Protein AF-A0A0V0QKU7-F1 (afdb_monomer)

Foldseek 3Di:
DAPLLVDVLSVQLLVCVLQQFALVSNCVLVVDDLVVDDDLLVSLSSLLSVLVSCVVVVHPCSVVSLVVSVVSCVPDPCPDVLSVLSNQLCCCVPPVVPLVSNLVSLLVSCLPPLDVSSLVSSLVSCLLQLNLQSLQVSLVSHDQCPDPLNNASSLLSNLLSCLLVVNLVSSVVSLVVNCVSPVLRLSSLLSVLSSCQQPPLPLVVSLVSLVVNLVSLPRRYLQSQLSSLLSNLVSCVLVVVVVSNLVCLCVRLCPDPPNPPLNSLLSNLLSLLVLVLLCLLPPDVVNVVSSLVSLVVSVVPDDPVQLPCLSQQSSLLSVLVSCLSVVHPCNVVSLVSNQVSCVVPVLNLLNQLSCCLRVVDHDDPVSNVSNLVCLSVNRDGPVSSCSSLSSNLSSCVVVVVLVSNLVSLVVVVVRHNGSSSVVSNVSSVVSD

Radius of gyration: 22.63 Å; Cα contacts (8 Å, |Δi|>4): 537; chains: 1; bounding box: 59×36×62 Å

Organism: Pseudocohnilembus persalinus (NCBI:txid266149)

Structure (mmCIF, N/CA/C/O backbone):
data_AF-A0A0V0QKU7-F1
#
_entry.id   AF-A0A0V0QKU7-F1
#
loop_
_atom_site.group_PDB
_atom_site.id
_atom_site.type_symbol
_atom_site.label_atom_id
_atom_site.label_alt_id
_atom_site.label_comp_id
_atom_site.label_asym_id
_atom_site.label_entity_id
_atom_site.label_seq_id
_atom_site.pdbx_PDB_ins_code
_atom_site.Cartn_x
_atom_site.Cartn_y
_atom_site.Cartn_z
_atom_site.occupancy
_atom_site.B_iso_or_equiv
_atom_site.auth_seq_id
_atom_site.auth_comp_id
_atom_site.auth_asym_id
_atom_site.auth_atom_id
_atom_site.pdbx_PDB_model_num
ATOM 1 N N . MET A 1 1 ? 11.902 9.676 -27.393 1.00 63.44 1 MET A N 1
ATOM 2 C CA . MET A 1 1 ? 11.116 8.441 -27.172 1.00 63.44 1 MET A CA 1
ATOM 3 C C . MET A 1 1 ? 12.009 7.444 -26.457 1.00 63.44 1 MET A C 1
ATOM 5 O O . MET A 1 1 ? 13.150 7.289 -26.884 1.00 63.44 1 MET A O 1
ATOM 9 N N . ALA A 1 2 ? 11.540 6.853 -25.357 1.00 82.56 2 ALA A N 1
ATOM 10 C CA . ALA A 1 2 ? 12.371 6.028 -24.482 1.00 82.56 2 ALA A CA 1
ATOM 11 C C . ALA A 1 2 ? 12.940 4.797 -25.203 1.00 82.56 2 ALA A C 1
ATOM 13 O O . ALA A 1 2 ? 12.268 4.206 -26.048 1.00 82.56 2 ALA A O 1
ATOM 14 N N . ILE A 1 3 ? 14.170 4.391 -24.889 1.00 85.06 3 ILE A N 1
ATOM 15 C CA . ILE A 1 3 ? 14.872 3.364 -25.680 1.00 85.06 3 ILE A CA 1
ATOM 16 C C . ILE A 1 3 ? 14.226 1.985 -25.541 1.00 85.06 3 ILE A C 1
ATOM 18 O O . ILE A 1 3 ? 14.156 1.251 -26.527 1.00 85.06 3 ILE A O 1
ATOM 22 N N . TRP A 1 4 ? 13.674 1.660 -24.367 1.00 90.94 4 TRP A N 1
ATOM 23 C CA . TRP A 1 4 ? 12.999 0.378 -24.141 1.00 90.94 4 TRP A CA 1
ATOM 24 C C . TRP A 1 4 ? 11.793 0.163 -25.066 1.00 90.94 4 TRP A C 1
ATOM 26 O O . TRP A 1 4 ? 11.473 -0.976 -25.386 1.00 90.94 4 TRP A O 1
ATOM 36 N N . THR A 1 5 ? 11.184 1.232 -25.592 1.00 91.81 5 THR A N 1
ATOM 37 C CA . THR A 1 5 ? 10.045 1.146 -26.529 1.00 91.81 5 THR A CA 1
ATOM 38 C C . THR A 1 5 ? 10.399 0.544 -27.892 1.00 91.81 5 THR A C 1
ATOM 40 O O . THR A 1 5 ? 9.515 0.283 -28.702 1.00 91.81 5 THR A O 1
ATOM 43 N N . LYS A 1 6 ? 11.689 0.321 -28.172 1.00 92.75 6 LYS A N 1
ATOM 44 C CA . LYS A 1 6 ? 12.164 -0.289 -29.422 1.00 92.75 6 LYS A CA 1
ATOM 45 C C . LYS A 1 6 ? 12.226 -1.817 -29.365 1.00 92.75 6 LYS A C 1
ATOM 47 O O . LYS A 1 6 ? 12.502 -2.434 -30.390 1.00 92.75 6 LYS A O 1
ATOM 52 N N . ASN A 1 7 ? 12.006 -2.424 -28.198 1.00 94.94 7 ASN A N 1
ATOM 53 C CA . ASN A 1 7 ? 12.129 -3.865 -28.010 1.00 94.94 7 ASN A CA 1
ATOM 54 C C . ASN A 1 7 ? 10.913 -4.417 -27.254 1.00 94.94 7 ASN A C 1
ATOM 56 O O . ASN A 1 7 ? 10.662 -4.045 -26.106 1.00 94.94 7 ASN A O 1
ATOM 60 N N . GLN A 1 8 ? 10.180 -5.337 -27.889 1.00 96.06 8 GLN A N 1
ATOM 61 C CA . GLN A 1 8 ? 8.935 -5.882 -27.341 1.00 96.06 8 GLN A CA 1
ATOM 62 C C . GLN A 1 8 ? 9.133 -6.545 -25.973 1.00 96.06 8 GLN A C 1
ATOM 64 O O . GLN A 1 8 ? 8.298 -6.383 -25.093 1.00 96.06 8 GLN A O 1
ATOM 69 N N . LYS A 1 9 ? 10.276 -7.205 -25.743 1.00 96.19 9 LYS A N 1
ATOM 70 C CA . LYS A 1 9 ? 10.573 -7.868 -24.463 1.00 96.19 9 LYS A CA 1
ATOM 71 C C . LYS A 1 9 ? 10.590 -6.876 -23.296 1.00 96.19 9 LYS A C 1
ATOM 73 O O . LYS A 1 9 ? 10.169 -7.209 -22.191 1.00 96.19 9 LYS A O 1
ATOM 78 N N . PHE A 1 10 ? 11.081 -5.661 -23.539 1.00 97.19 10 PHE A N 1
ATOM 79 C CA . PHE A 1 10 ? 11.155 -4.611 -22.526 1.00 97.19 10 PHE A CA 1
ATOM 80 C C . PHE A 1 10 ? 9.801 -3.930 -22.329 1.00 97.19 10 PHE A C 1
ATOM 82 O O . PHE A 1 10 ? 9.422 -3.670 -21.190 1.00 97.19 10 PHE A O 1
ATOM 89 N N . ILE A 1 11 ? 9.054 -3.698 -23.415 1.00 97.31 11 ILE A N 1
ATOM 90 C CA . ILE A 1 11 ? 7.672 -3.199 -23.353 1.00 97.31 11 ILE A CA 1
ATOM 91 C C . ILE A 1 11 ? 6.808 -4.134 -22.502 1.00 97.31 11 ILE A C 1
ATOM 93 O O . ILE A 1 11 ? 6.156 -3.666 -21.572 1.00 97.31 11 ILE A O 1
ATOM 97 N N . ASP A 1 12 ? 6.870 -5.442 -22.767 1.00 97.12 12 ASP A N 1
ATOM 98 C CA . ASP A 1 12 ? 6.102 -6.456 -22.043 1.00 97.12 12 ASP A CA 1
ATOM 99 C C . ASP A 1 12 ? 6.419 -6.441 -20.544 1.00 97.12 12 ASP A C 1
ATOM 101 O O . ASP A 1 12 ? 5.512 -6.514 -19.717 1.00 97.12 12 ASP A O 1
ATOM 105 N N . TYR A 1 13 ? 7.701 -6.336 -20.176 1.00 97.38 13 TYR A N 1
ATOM 106 C CA . TYR A 1 13 ? 8.099 -6.239 -18.773 1.00 97.38 13 TYR A CA 1
ATOM 107 C C . TYR A 1 13 ? 7.520 -4.981 -18.118 1.00 97.38 13 TYR A C 1
ATOM 109 O O . TYR A 1 13 ? 6.856 -5.082 -17.087 1.00 97.38 13 TYR A O 1
ATOM 117 N N . ILE A 1 14 ? 7.708 -3.807 -18.734 1.00 96.50 14 ILE A N 1
ATOM 118 C CA . ILE A 1 14 ? 7.196 -2.544 -18.191 1.00 96.50 14 ILE A CA 1
ATOM 119 C C . ILE A 1 14 ? 5.673 -2.595 -18.043 1.00 96.50 14 ILE A C 1
ATOM 121 O O . ILE A 1 14 ? 5.165 -2.254 -16.977 1.00 96.50 14 ILE A O 1
ATOM 125 N N . GLU A 1 15 ? 4.944 -3.075 -19.047 1.00 96.38 15 GLU A N 1
ATOM 126 C CA . GLU A 1 15 ? 3.487 -3.191 -18.975 1.00 96.38 15 GLU A CA 1
ATOM 127 C C . GLU A 1 15 ? 3.035 -4.141 -17.858 1.00 96.38 15 GLU A C 1
ATOM 129 O O . GLU A 1 15 ? 2.160 -3.784 -17.069 1.00 96.38 15 GLU A O 1
ATOM 134 N N . ARG A 1 16 ? 3.675 -5.309 -17.708 1.00 95.69 16 ARG A N 1
ATOM 135 C CA . ARG A 1 16 ? 3.398 -6.235 -16.594 1.00 95.69 16 ARG A CA 1
ATOM 136 C C . ARG A 1 16 ? 3.639 -5.582 -15.237 1.00 95.69 16 ARG A C 1
ATOM 138 O O . ARG A 1 16 ? 2.853 -5.824 -14.318 1.00 95.69 16 ARG A O 1
ATOM 145 N N . THR A 1 17 ? 4.674 -4.741 -15.127 1.00 94.44 17 THR A N 1
ATOM 146 C CA . THR A 1 17 ? 4.957 -4.011 -13.884 1.00 94.44 17 THR A CA 1
ATOM 147 C C . THR A 1 17 ? 3.902 -2.957 -13.564 1.00 94.44 17 THR A C 1
ATOM 149 O O . THR A 1 17 ? 3.481 -2.837 -12.415 1.00 94.44 17 THR A O 1
ATOM 152 N N . LEU A 1 18 ? 3.432 -2.224 -14.576 1.00 95.06 18 LEU A N 1
ATOM 153 C CA . LEU A 1 18 ? 2.402 -1.195 -14.429 1.00 95.06 18 LEU A CA 1
ATOM 154 C C . LEU A 1 18 ? 1.028 -1.800 -14.119 1.00 95.06 18 LEU A C 1
ATOM 156 O O . LEU A 1 18 ? 0.283 -1.237 -13.324 1.00 95.06 18 LEU A O 1
ATOM 160 N N . LEU A 1 19 ? 0.732 -2.976 -14.678 1.00 94.56 19 LEU A N 1
ATOM 161 C CA . LEU A 1 19 ? -0.489 -3.744 -14.426 1.00 94.56 19 LEU A CA 1
ATOM 162 C C . LEU A 1 19 ? -0.444 -4.595 -13.155 1.00 94.56 19 LEU A C 1
ATOM 164 O O . LEU A 1 19 ? -1.411 -5.301 -12.881 1.00 94.56 19 LEU A O 1
ATOM 168 N N . PHE A 1 20 ? 0.666 -4.596 -12.412 1.00 94.19 20 PHE A N 1
ATOM 169 C CA . PHE A 1 20 ? 0.829 -5.449 -11.234 1.00 94.19 20 PHE A CA 1
ATOM 170 C C . PHE A 1 20 ? 0.506 -6.923 -11.508 1.00 94.19 20 PHE A C 1
ATOM 172 O O . PHE A 1 20 ? -0.132 -7.592 -10.696 1.00 94.19 20 PHE A O 1
ATOM 179 N N . LYS A 1 21 ? 0.930 -7.443 -12.669 1.00 94.44 21 LYS A N 1
ATOM 180 C CA . LYS A 1 21 ? 0.770 -8.870 -12.992 1.00 94.44 21 LYS A CA 1
ATOM 181 C C . LYS A 1 21 ? 1.478 -9.747 -11.964 1.00 94.44 21 LYS A C 1
ATOM 183 O 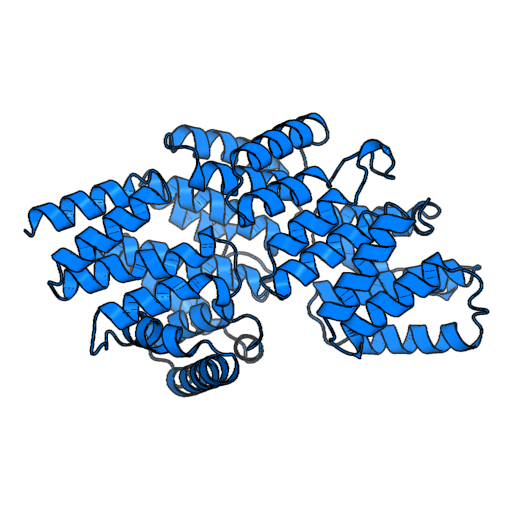O . LYS A 1 21 ? 2.360 -9.270 -11.257 1.00 94.44 21 LYS A O 1
ATOM 188 N N . ASP A 1 22 ? 1.097 -11.016 -11.907 1.00 91.06 22 ASP A N 1
ATOM 189 C CA . ASP A 1 22 ? 1.742 -12.018 -11.062 1.00 91.06 22 ASP A CA 1
ATOM 190 C C . ASP A 1 22 ? 3.280 -11.965 -11.151 1.00 91.06 22 ASP A C 1
ATOM 192 O O . ASP A 1 22 ? 3.847 -11.732 -12.223 1.00 91.06 22 ASP A O 1
ATOM 196 N N . PHE A 1 23 ? 3.976 -12.193 -10.034 1.00 88.38 23 PHE A N 1
ATOM 197 C CA . PHE A 1 23 ? 5.438 -12.105 -10.006 1.00 88.38 23 PHE A CA 1
ATOM 198 C C . PHE A 1 23 ? 6.116 -13.131 -10.926 1.00 88.38 23 PHE A C 1
ATOM 200 O O . PHE A 1 23 ? 7.223 -12.875 -11.401 1.00 88.38 23 PHE A O 1
ATOM 207 N N . GLY A 1 24 ? 5.468 -14.257 -11.240 1.00 90.75 24 GLY A N 1
ATOM 208 C CA . GLY A 1 24 ? 5.918 -15.187 -12.275 1.00 90.75 24 GLY A CA 1
ATOM 209 C C . GLY A 1 24 ? 5.992 -14.541 -13.662 1.00 90.75 24 GLY A C 1
ATOM 210 O O . GLY A 1 24 ? 6.938 -14.789 -14.405 1.00 90.75 24 GLY A O 1
ATOM 211 N N . GLU A 1 25 ? 5.066 -13.638 -13.993 1.00 93.25 25 GLU A N 1
ATOM 212 C CA . GLU A 1 25 ? 5.081 -12.890 -15.257 1.00 93.25 25 GLU A CA 1
ATOM 213 C C . GLU A 1 25 ? 6.221 -11.869 -15.323 1.00 93.25 25 GLU A C 1
ATOM 215 O O . GLU A 1 25 ? 6.773 -11.624 -16.401 1.00 93.25 25 GLU A O 1
ATOM 220 N N . TRP A 1 26 ? 6.593 -11.289 -14.180 1.00 92.19 26 TRP A N 1
ATOM 221 C CA . TRP A 1 26 ? 7.711 -10.349 -14.074 1.00 92.19 26 TRP A CA 1
ATOM 222 C C . TRP A 1 26 ? 9.043 -11.090 -14.189 1.00 92.19 26 TRP A C 1
ATOM 224 O O . TRP A 1 26 ? 9.913 -10.675 -14.955 1.00 92.19 26 TRP A O 1
ATOM 234 N N . LYS A 1 27 ? 9.165 -12.242 -13.511 1.00 93.56 27 LYS A N 1
ATOM 235 C CA . LYS A 1 27 ? 10.358 -13.105 -13.512 1.00 93.56 27 LYS A CA 1
ATOM 236 C C . 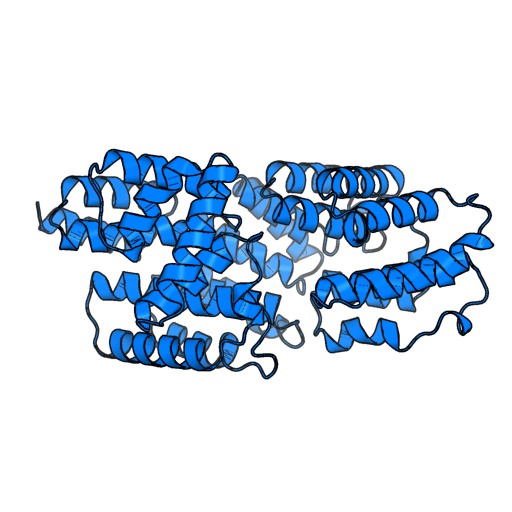LYS A 1 27 ? 10.753 -13.609 -14.903 1.00 93.56 27 LYS A C 1
ATOM 238 O O . LYS A 1 27 ? 11.920 -13.930 -15.096 1.00 93.56 27 LYS A O 1
ATOM 243 N N . LYS A 1 28 ? 9.854 -13.586 -15.894 1.00 96.00 28 LYS A N 1
ATOM 244 C CA . LYS A 1 28 ? 10.186 -13.871 -17.305 1.00 96.00 28 LYS A CA 1
ATOM 245 C C . LYS A 1 28 ? 11.282 -12.960 -17.873 1.00 96.00 28 LYS A C 1
ATOM 247 O O . LYS A 1 28 ? 11.902 -13.302 -18.872 1.00 96.00 28 LYS A O 1
ATOM 252 N N . ILE A 1 29 ? 11.569 -11.807 -17.256 1.00 96.19 29 ILE A N 1
ATOM 253 C CA . ILE A 1 29 ? 12.725 -10.984 -17.649 1.00 96.19 29 ILE A CA 1
ATOM 254 C C . ILE A 1 29 ? 14.065 -11.710 -17.435 1.00 96.19 29 ILE A C 1
ATOM 256 O O . ILE A 1 29 ? 15.051 -11.396 -18.102 1.00 96.19 29 ILE A O 1
ATOM 260 N N . PHE A 1 30 ? 14.111 -12.697 -16.537 1.00 95.62 30 PHE A N 1
ATOM 261 C CA . PHE A 1 30 ? 15.287 -13.532 -16.284 1.00 95.62 30 PHE A CA 1
ATOM 262 C C . PHE A 1 30 ? 15.466 -14.662 -17.305 1.00 95.62 30 PHE A C 1
ATOM 264 O O . PHE A 1 30 ? 16.549 -15.242 -17.357 1.00 95.62 30 PHE A O 1
ATOM 271 N N . ASP A 1 31 ? 14.467 -14.929 -18.154 1.00 96.56 31 ASP A N 1
ATOM 272 C CA . ASP A 1 31 ? 14.582 -15.904 -19.249 1.00 96.56 31 ASP A CA 1
ATOM 273 C C . ASP A 1 31 ? 15.528 -15.407 -20.355 1.00 96.56 31 ASP A C 1
ATOM 275 O O . ASP A 1 31 ? 15.974 -16.183 -21.200 1.00 96.56 31 ASP A O 1
ATOM 279 N N . TYR A 1 32 ? 15.845 -14.109 -20.349 1.00 96.25 32 TYR A N 1
ATOM 280 C CA . TYR A 1 32 ? 16.737 -13.480 -21.310 1.00 96.25 32 TYR A CA 1
ATOM 281 C C . TYR A 1 32 ? 18.135 -13.253 -20.728 1.00 96.25 32 TYR A C 1
ATOM 283 O O . TYR A 1 32 ? 18.319 -12.760 -19.610 1.00 96.25 32 TYR A O 1
ATOM 291 N N . SER A 1 33 ? 19.142 -13.540 -21.546 1.00 94.88 33 SER A N 1
ATOM 292 C CA . SER A 1 33 ? 20.552 -13.302 -21.263 1.00 94.88 33 SER A CA 1
ATOM 293 C C . SER A 1 33 ? 21.074 -12.094 -22.036 1.00 94.88 33 SER A C 1
ATOM 295 O O . SER A 1 33 ? 20.619 -11.785 -23.133 1.00 94.88 33 SER A O 1
ATOM 297 N N . VAL A 1 34 ? 22.132 -11.458 -21.528 1.00 94.19 34 VAL A N 1
ATOM 298 C CA . VAL A 1 34 ? 22.869 -10.404 -22.252 1.00 94.19 34 VAL A CA 1
ATOM 299 C C . VAL A 1 34 ? 23.419 -10.883 -23.604 1.00 94.19 34 VAL A C 1
ATOM 301 O O . VAL A 1 34 ? 23.682 -10.067 -24.483 1.00 94.19 34 VAL A O 1
ATOM 304 N N . LYS A 1 35 ? 23.583 -12.200 -23.795 1.00 94.12 35 LYS A N 1
ATOM 305 C CA . LYS A 1 35 ? 24.012 -12.805 -25.067 1.00 94.12 35 LYS A CA 1
ATOM 306 C C . LYS A 1 35 ? 22.934 -12.754 -26.154 1.00 94.12 35 LYS A C 1
ATOM 308 O O . LYS A 1 35 ? 23.277 -12.819 -27.329 1.00 94.12 35 LYS A O 1
ATOM 313 N N . ASP A 1 36 ? 21.668 -12.585 -25.775 1.00 94.88 36 ASP A N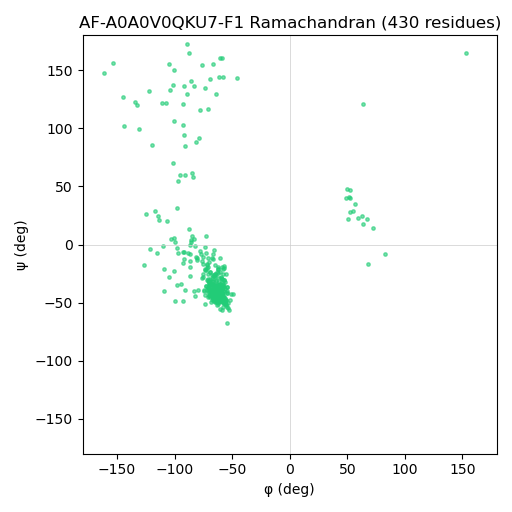 1
ATOM 314 C CA . ASP A 1 36 ? 20.537 -12.544 -26.709 1.00 94.88 36 ASP A CA 1
ATOM 315 C C . ASP A 1 36 ? 20.418 -11.197 -27.437 1.00 94.88 36 ASP A C 1
ATOM 317 O O . ASP A 1 36 ? 19.573 -11.035 -28.318 1.00 94.88 36 ASP A O 1
ATOM 321 N N . PHE A 1 37 ? 21.244 -10.218 -27.060 1.00 94.19 37 PHE A N 1
ATOM 322 C CA . PHE A 1 37 ? 21.195 -8.853 -27.564 1.00 94.19 37 PHE A CA 1
ATOM 323 C C . PHE A 1 37 ? 22.536 -8.472 -28.188 1.00 94.19 37 PHE A C 1
ATOM 325 O O . PHE A 1 37 ? 23.600 -8.681 -27.605 1.00 94.19 37 PHE A O 1
ATOM 332 N N . GLN A 1 38 ? 22.497 -7.891 -29.387 1.00 91.56 38 GLN A N 1
ATOM 333 C CA . GLN A 1 38 ? 23.710 -7.485 -30.103 1.00 91.56 38 GLN A CA 1
ATOM 334 C C . GLN A 1 38 ? 24.217 -6.121 -29.627 1.00 91.56 38 GLN A C 1
ATOM 336 O O . GLN A 1 38 ? 25.422 -5.929 -29.467 1.00 91.56 38 GLN A O 1
ATOM 341 N N . LYS A 1 39 ? 23.302 -5.180 -29.372 1.00 92.06 39 LYS A N 1
ATOM 342 C CA . LYS A 1 39 ? 23.633 -3.801 -28.996 1.00 92.06 39 LYS A CA 1
ATOM 343 C C . LYS A 1 39 ? 23.921 -3.699 -27.504 1.00 92.06 39 LYS A C 1
ATOM 345 O O . LYS A 1 39 ? 23.167 -4.234 -26.693 1.00 92.06 39 LYS A O 1
ATOM 350 N N . ILE A 1 40 ? 24.976 -2.968 -27.145 1.00 92.44 40 ILE A N 1
ATOM 351 C CA . ILE A 1 40 ? 25.340 -2.728 -25.742 1.00 92.44 40 ILE A CA 1
ATOM 352 C C . ILE A 1 40 ? 24.200 -2.051 -24.964 1.00 92.44 40 ILE A C 1
ATOM 354 O O . ILE A 1 40 ? 23.868 -2.494 -23.870 1.00 92.44 40 ILE A O 1
ATOM 358 N N . ASP A 1 41 ? 23.507 -1.098 -25.590 1.00 93.31 41 ASP A N 1
ATOM 359 C CA . ASP A 1 41 ? 22.338 -0.408 -25.035 1.00 93.31 41 ASP A CA 1
ATOM 360 C C . ASP A 1 41 ? 21.226 -1.364 -24.579 1.00 93.31 41 ASP A C 1
ATOM 362 O O . ASP A 1 41 ? 20.637 -1.189 -23.515 1.00 93.31 41 ASP A O 1
ATOM 366 N N . GLU A 1 42 ? 20.941 -2.405 -25.363 1.00 94.44 42 GLU A N 1
ATOM 367 C CA . GLU A 1 42 ? 19.906 -3.384 -25.020 1.00 94.44 42 GLU A CA 1
ATOM 368 C C . GLU A 1 42 ? 20.347 -4.294 -23.871 1.00 94.44 42 GLU A C 1
ATOM 370 O O . GLU A 1 42 ? 19.532 -4.637 -23.016 1.00 94.44 42 GLU A O 1
ATOM 375 N N . LYS A 1 43 ? 21.640 -4.641 -23.808 1.00 95.25 43 LYS A N 1
ATOM 376 C CA . LYS A 1 43 ? 22.207 -5.401 -22.683 1.00 95.25 43 LYS A CA 1
ATOM 377 C C . LYS A 1 43 ? 22.102 -4.611 -21.380 1.00 95.25 43 LYS A C 1
ATOM 379 O O . LYS A 1 43 ? 21.725 -5.177 -20.358 1.00 95.25 43 LYS A O 1
ATOM 384 N N . ILE A 1 44 ? 22.391 -3.309 -21.431 1.00 95.62 44 ILE A N 1
ATOM 385 C CA . ILE A 1 44 ? 22.258 -2.397 -20.288 1.00 95.62 44 ILE A CA 1
ATOM 386 C C . ILE A 1 44 ? 20.800 -2.334 -19.826 1.00 95.62 44 ILE A C 1
ATOM 388 O O . ILE A 1 44 ? 20.533 -2.530 -18.642 1.00 95.62 44 ILE A O 1
ATOM 392 N N . ILE A 1 45 ? 19.849 -2.121 -20.746 1.00 95.88 45 ILE A N 1
ATOM 393 C CA . ILE A 1 45 ? 18.419 -2.077 -20.401 1.00 95.88 45 ILE A CA 1
ATOM 394 C C . ILE A 1 45 ? 17.977 -3.394 -19.769 1.00 95.88 45 ILE A C 1
ATOM 396 O O . ILE A 1 45 ? 17.352 -3.364 -18.714 1.00 95.88 45 ILE A O 1
ATOM 400 N N . LEU A 1 46 ? 18.331 -4.540 -20.359 1.00 96.94 46 LEU A N 1
ATOM 401 C CA . LEU A 1 46 ? 17.996 -5.847 -19.796 1.00 96.94 46 LEU A CA 1
ATOM 402 C C . LEU A 1 46 ? 18.461 -5.968 -18.339 1.00 96.94 46 LEU A C 1
ATOM 404 O O . LEU A 1 46 ? 17.669 -6.343 -17.476 1.00 96.94 46 LEU A O 1
ATOM 408 N N . LEU A 1 47 ? 19.726 -5.641 -18.062 1.00 95.94 47 LEU A N 1
ATOM 409 C CA . LEU A 1 47 ? 20.278 -5.740 -16.712 1.00 95.94 47 LEU A CA 1
ATOM 410 C C . LEU A 1 47 ? 19.597 -4.774 -15.741 1.00 95.94 47 LEU A C 1
ATOM 412 O O . LEU A 1 47 ? 19.311 -5.172 -14.615 1.00 95.94 47 LEU A O 1
ATOM 416 N N . LEU A 1 48 ? 19.273 -3.551 -16.169 1.00 95.81 48 LEU A N 1
ATOM 417 C CA . LEU A 1 48 ? 18.507 -2.604 -15.354 1.00 95.81 48 LEU A CA 1
ATOM 418 C C . LEU A 1 48 ? 17.101 -3.127 -15.034 1.00 95.81 48 LEU A C 1
ATOM 420 O O . LEU A 1 48 ? 16.677 -3.030 -13.888 1.00 95.81 48 LEU A O 1
ATOM 424 N N . LEU A 1 49 ? 16.394 -3.727 -15.998 1.00 96.12 49 LEU A N 1
ATOM 425 C CA . LEU A 1 49 ? 15.074 -4.330 -15.760 1.00 96.12 49 LEU A CA 1
ATOM 426 C C . LEU A 1 49 ? 15.151 -5.566 -14.848 1.00 96.12 49 LEU A C 1
ATOM 428 O O . LEU A 1 49 ? 14.233 -5.840 -14.083 1.00 96.12 49 LEU A O 1
ATOM 432 N N . GLN A 1 50 ? 16.251 -6.312 -14.892 1.00 95.81 50 GLN A N 1
ATOM 433 C CA . GLN A 1 50 ? 16.479 -7.446 -13.994 1.00 95.81 50 GLN A CA 1
ATOM 434 C C . GLN A 1 50 ? 16.831 -6.998 -12.571 1.00 95.81 50 GLN A C 1
ATOM 436 O O . GLN A 1 50 ? 16.327 -7.577 -11.612 1.00 95.81 50 GLN A O 1
ATOM 441 N N . VAL A 1 51 ? 17.651 -5.950 -12.424 1.00 94.44 51 VAL A N 1
ATOM 442 C CA . VAL A 1 51 ? 17.883 -5.272 -11.137 1.00 94.44 51 VAL A CA 1
ATOM 443 C C . VAL A 1 51 ? 16.557 -4.791 -10.565 1.00 94.44 51 VAL A C 1
ATOM 445 O O . VAL A 1 51 ? 16.241 -5.061 -9.414 1.00 94.44 51 VAL A O 1
ATOM 448 N N . ASP A 1 52 ? 15.767 -4.118 -11.388 1.00 93.25 52 ASP A N 1
ATOM 449 C CA . ASP A 1 52 ? 14.453 -3.622 -11.026 1.00 93.25 52 ASP A CA 1
ATOM 450 C C . ASP A 1 52 ? 13.499 -4.732 -10.554 1.00 93.25 52 ASP A C 1
ATOM 452 O O . ASP A 1 52 ? 12.857 -4.601 -9.512 1.00 93.25 52 ASP A O 1
ATOM 456 N N . CYS A 1 53 ? 13.456 -5.861 -11.265 1.00 92.88 53 CYS A N 1
ATOM 457 C CA . CYS A 1 53 ? 12.643 -7.004 -10.862 1.00 92.88 53 CYS A CA 1
ATOM 458 C C . CYS A 1 53 ? 13.078 -7.547 -9.494 1.00 92.88 53 CYS A C 1
ATOM 460 O O . CYS A 1 53 ? 12.225 -7.814 -8.650 1.00 92.88 53 CYS A O 1
ATOM 462 N N . HIS A 1 54 ? 14.386 -7.650 -9.243 1.00 90.06 54 HIS A N 1
ATOM 463 C CA . HIS A 1 54 ? 14.922 -8.057 -7.941 1.00 90.06 54 HIS A CA 1
ATOM 464 C C . HIS A 1 54 ? 14.537 -7.093 -6.809 1.00 90.06 54 HIS A C 1
ATOM 466 O O . HIS A 1 54 ? 14.195 -7.548 -5.718 1.00 90.06 54 HIS A O 1
ATOM 472 N N . VAL A 1 55 ? 14.516 -5.779 -7.073 1.00 86.31 55 VAL A N 1
ATOM 473 C CA . VAL A 1 55 ? 14.053 -4.783 -6.092 1.00 86.31 55 VAL A CA 1
ATOM 474 C C . VAL A 1 55 ? 12.590 -5.018 -5.710 1.00 86.31 55 VAL A C 1
ATOM 476 O O . VAL A 1 55 ? 12.262 -4.994 -4.528 1.00 86.31 55 VAL A O 1
ATOM 479 N N . TYR A 1 56 ? 11.714 -5.304 -6.676 1.00 83.19 56 TYR A N 1
ATOM 480 C CA . TYR A 1 56 ? 10.300 -5.599 -6.397 1.00 83.19 56 TYR A CA 1
ATOM 481 C C . TYR A 1 56 ? 10.067 -6.922 -5.683 1.00 83.19 56 TYR A C 1
ATOM 483 O O . TYR A 1 56 ? 9.152 -7.035 -4.875 1.00 83.19 56 TYR A O 1
ATOM 491 N N . LEU A 1 57 ? 10.888 -7.926 -5.978 1.00 80.75 57 LEU A N 1
ATOM 492 C CA . LEU A 1 57 ? 10.853 -9.200 -5.267 1.00 80.75 57 LEU A CA 1
ATOM 493 C C . LEU A 1 57 ? 11.446 -9.095 -3.856 1.00 80.75 57 LEU A C 1
ATOM 495 O O . LEU A 1 57 ? 11.456 -10.097 -3.145 1.00 80.75 57 LEU A O 1
ATOM 499 N N . ASN A 1 58 ? 11.938 -7.909 -3.472 1.00 75.38 58 ASN A N 1
ATOM 500 C CA . ASN A 1 58 ? 12.640 -7.650 -2.223 1.00 75.38 58 ASN A CA 1
ATOM 501 C C . ASN A 1 58 ? 13.753 -8.682 -1.968 1.00 75.38 58 ASN A C 1
ATOM 503 O O . ASN A 1 58 ? 13.932 -9.164 -0.851 1.00 75.38 58 ASN A O 1
ATOM 507 N N . ASP A 1 59 ? 14.481 -9.071 -3.022 1.00 75.06 59 ASP A N 1
ATOM 508 C CA . ASP A 1 59 ? 15.537 -10.070 -2.909 1.00 75.06 59 ASP A CA 1
ATOM 509 C C . ASP A 1 59 ? 16.938 -9.439 -2.858 1.00 75.06 59 ASP A C 1
ATOM 511 O O . ASP A 1 59 ? 17.227 -8.384 -3.427 1.00 75.06 59 ASP A O 1
ATOM 515 N N . MET A 1 60 ? 17.860 -10.116 -2.168 1.00 74.56 60 MET A N 1
ATOM 516 C CA . MET A 1 60 ? 19.240 -9.642 -1.997 1.00 74.56 60 MET A CA 1
ATOM 517 C C . MET A 1 60 ? 20.093 -9.758 -3.275 1.00 74.56 60 MET A C 1
ATOM 519 O O . MET A 1 60 ? 21.309 -9.557 -3.230 1.00 74.56 60 MET A O 1
ATOM 523 N N . LYS A 1 61 ? 19.505 -10.118 -4.426 1.00 84.19 61 LYS A N 1
ATOM 524 C CA . LYS A 1 61 ? 20.246 -10.330 -5.678 1.00 84.19 61 LYS A CA 1
ATOM 525 C C . LYS A 1 61 ? 20.323 -9.066 -6.528 1.00 84.19 61 LYS A C 1
ATOM 527 O O . LYS A 1 61 ? 21.167 -9.027 -7.423 1.00 84.19 61 LYS A O 1
ATOM 532 N N . ALA A 1 62 ? 19.544 -8.023 -6.227 1.00 84.06 62 ALA A N 1
ATOM 533 C CA . ALA A 1 62 ? 19.603 -6.762 -6.971 1.00 84.06 62 ALA A CA 1
ATOM 534 C C . ALA A 1 62 ? 21.027 -6.158 -7.012 1.00 84.06 62 ALA A C 1
ATOM 536 O O . ALA A 1 62 ? 21.509 -5.881 -8.116 1.00 84.06 62 ALA A O 1
ATOM 537 N N . PRO A 1 63 ? 21.776 -6.050 -5.888 1.00 85.25 63 PRO A N 1
ATOM 538 C CA . PRO A 1 63 ? 23.155 -5.552 -5.916 1.00 85.25 63 PRO A CA 1
ATOM 539 C C . PRO A 1 63 ? 24.097 -6.439 -6.738 1.00 85.25 63 PRO A C 1
ATOM 541 O O . PRO A 1 63 ? 24.942 -5.930 -7.471 1.00 85.25 63 PRO A O 1
ATOM 544 N N . LYS A 1 64 ? 23.929 -7.767 -6.676 1.00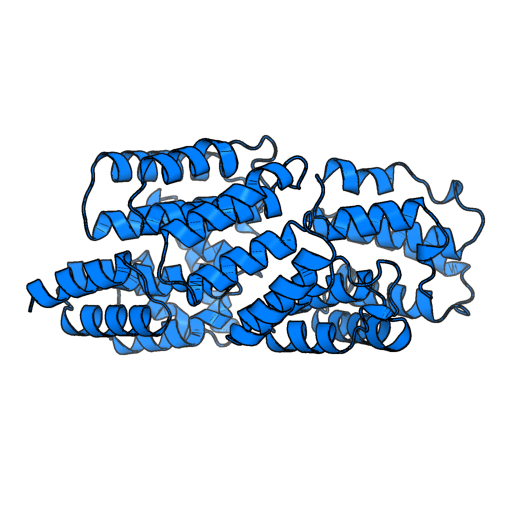 87.38 64 LYS A N 1
ATOM 545 C CA . LYS A 1 64 ? 24.723 -8.711 -7.476 1.00 87.38 64 LYS A CA 1
ATOM 546 C C . LYS A 1 64 ? 24.454 -8.535 -8.971 1.00 87.38 64 LYS A C 1
ATOM 548 O O . LYS A 1 64 ? 25.388 -8.512 -9.764 1.00 87.38 64 LYS A O 1
ATOM 553 N N . ARG A 1 65 ? 23.191 -8.364 -9.367 1.00 89.69 65 ARG A N 1
ATOM 554 C CA . ARG A 1 65 ? 22.843 -8.125 -10.772 1.00 89.69 65 ARG A CA 1
ATOM 555 C C . ARG A 1 65 ? 23.371 -6.779 -11.264 1.00 89.69 65 ARG A C 1
ATOM 557 O O . ARG A 1 65 ? 23.823 -6.675 -12.400 1.00 89.69 65 ARG A O 1
ATOM 564 N N . TYR A 1 66 ? 23.390 -5.778 -10.389 1.00 88.75 66 TYR A N 1
ATOM 565 C CA . TYR A 1 66 ? 23.998 -4.483 -10.674 1.00 88.75 66 TYR A CA 1
ATOM 566 C C . TYR A 1 66 ? 25.529 -4.576 -10.833 1.00 88.75 66 TYR A C 1
ATOM 568 O O . TYR A 1 66 ? 26.118 -3.856 -11.634 1.00 88.75 66 TYR A O 1
ATOM 576 N N . GLN A 1 67 ? 26.201 -5.500 -10.137 1.00 87.00 67 GLN A N 1
ATOM 577 C CA . GLN A 1 67 ? 27.629 -5.758 -10.370 1.00 87.00 67 GLN A CA 1
ATOM 578 C C . GLN A 1 67 ? 27.896 -6.305 -11.780 1.00 87.00 67 GLN A C 1
ATOM 580 O O . GLN A 1 67 ? 28.844 -5.861 -12.419 1.00 87.00 67 GLN A O 1
ATOM 585 N N . GLU A 1 68 ? 27.043 -7.190 -12.306 1.00 89.38 68 GLU A N 1
ATOM 586 C CA . GLU A 1 68 ? 27.157 -7.649 -13.703 1.00 89.38 68 GLU A CA 1
ATOM 587 C C . GLU A 1 68 ? 26.962 -6.499 -14.706 1.00 89.38 68 GLU A C 1
ATOM 589 O O . GLU A 1 68 ? 27.612 -6.463 -15.751 1.00 89.38 68 GLU A O 1
ATOM 594 N N . LEU A 1 69 ? 26.104 -5.523 -14.378 1.00 93.06 69 LEU A N 1
ATOM 595 C CA . LEU A 1 69 ? 25.977 -4.293 -15.162 1.00 93.06 69 LEU A CA 1
ATOM 596 C C . LEU A 1 69 ? 27.299 -3.519 -15.180 1.00 93.06 69 LEU A C 1
ATOM 598 O O . LEU A 1 69 ? 27.741 -3.129 -16.258 1.00 93.06 69 LEU A O 1
ATOM 602 N N . ASN A 1 70 ? 27.973 -3.369 -14.037 1.00 92.31 70 ASN A N 1
ATOM 603 C CA . ASN A 1 70 ? 29.266 -2.678 -13.966 1.00 92.31 70 ASN A CA 1
ATOM 604 C C . ASN A 1 70 ? 30.346 -3.308 -14.859 1.00 92.31 70 ASN A C 1
ATOM 606 O O . ASN A 1 70 ? 31.223 -2.589 -15.332 1.00 92.31 70 ASN A O 1
ATOM 610 N N . ASP A 1 71 ? 30.291 -4.617 -15.115 1.00 90.88 71 ASP A N 1
ATOM 611 C CA . ASP A 1 71 ? 31.223 -5.263 -16.041 1.00 90.88 71 ASP A CA 1
ATOM 612 C C . ASP A 1 71 ? 30.977 -4.847 -17.494 1.00 90.88 71 ASP A C 1
ATOM 614 O O . ASP A 1 71 ? 31.932 -4.523 -18.196 1.00 90.88 71 ASP A O 1
ATOM 618 N N . ILE A 1 72 ? 29.715 -4.773 -17.932 1.00 90.81 72 ILE A N 1
ATOM 619 C CA . ILE A 1 72 ? 29.369 -4.281 -19.279 1.00 90.81 72 ILE A CA 1
ATOM 620 C C . ILE A 1 72 ? 29.711 -2.795 -19.428 1.00 90.81 72 ILE A C 1
ATOM 622 O O . ILE A 1 72 ? 30.138 -2.359 -20.496 1.00 90.81 72 ILE A O 1
ATOM 626 N N . LEU A 1 73 ? 29.558 -2.015 -18.356 1.00 93.12 73 LEU A N 1
ATOM 627 C CA . LEU A 1 73 ? 29.824 -0.577 -18.366 1.00 93.12 73 LEU A CA 1
ATOM 628 C C . LEU A 1 73 ? 31.308 -0.207 -18.542 1.00 93.12 73 LEU A C 1
ATOM 630 O O . LEU A 1 73 ? 31.595 0.962 -18.797 1.00 93.12 73 LEU A O 1
ATOM 634 N N . LYS A 1 74 ? 32.245 -1.162 -18.440 1.00 90.75 74 LYS A N 1
ATOM 635 C CA . LYS A 1 74 ? 33.678 -0.933 -18.719 1.00 90.75 74 LYS A CA 1
ATOM 636 C C . LYS A 1 74 ? 33.944 -0.616 -20.192 1.00 90.75 74 LYS A C 1
ATOM 638 O O . LYS A 1 74 ? 34.816 0.196 -20.482 1.00 90.75 74 LYS A O 1
ATOM 643 N N . ASP A 1 75 ? 33.167 -1.224 -21.087 1.00 86.19 75 ASP A N 1
ATOM 644 C CA . ASP A 1 75 ? 33.299 -1.080 -22.544 1.00 86.19 75 ASP A CA 1
ATOM 645 C C . ASP A 1 75 ? 32.262 -0.105 -23.135 1.00 86.19 75 ASP A C 1
ATOM 647 O O . ASP A 1 75 ? 32.132 0.027 -24.352 1.00 86.19 75 ASP A O 1
ATOM 651 N N . TYR A 1 76 ? 31.481 0.557 -22.279 1.00 92.31 76 TYR A N 1
ATOM 652 C CA . TYR A 1 76 ? 30.417 1.472 -22.674 1.00 92.31 76 TYR A CA 1
ATOM 653 C C . TYR A 1 76 ? 30.957 2.901 -22.834 1.00 92.31 76 TYR A C 1
ATOM 655 O O . TYR A 1 76 ? 31.631 3.422 -21.950 1.00 92.31 76 TYR A O 1
ATOM 663 N N . ASP A 1 77 ? 30.661 3.549 -23.964 1.00 87.38 77 ASP A N 1
ATOM 664 C CA . ASP A 1 77 ? 31.238 4.848 -24.358 1.00 87.38 77 ASP A CA 1
ATOM 665 C C . ASP A 1 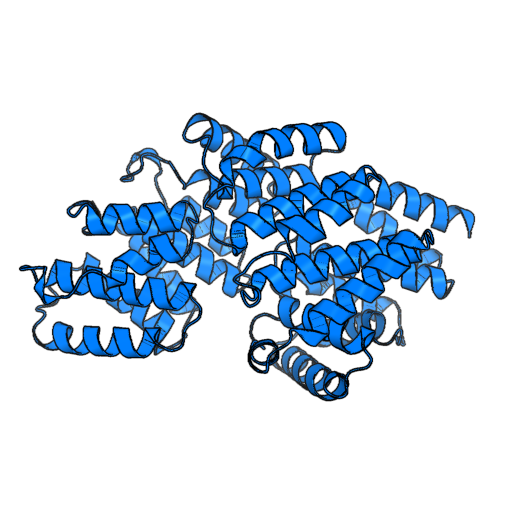77 ? 30.498 6.081 -23.795 1.00 87.38 77 ASP A C 1
ATOM 667 O O . ASP A 1 77 ? 30.864 7.224 -24.094 1.00 87.38 77 ASP A O 1
ATOM 671 N N . TYR A 1 78 ? 29.461 5.848 -22.978 1.00 90.12 78 TYR A N 1
ATOM 672 C CA . TYR A 1 78 ? 28.620 6.850 -22.314 1.00 90.12 78 TYR A CA 1
ATOM 673 C C . TYR A 1 78 ? 28.052 7.939 -23.240 1.00 90.12 78 TYR A C 1
ATOM 675 O O . TYR A 1 78 ? 27.652 9.000 -22.760 1.00 90.12 78 TYR A O 1
ATOM 683 N N . GLN A 1 79 ? 27.947 7.702 -24.551 1.00 91.31 79 GLN A N 1
ATOM 684 C CA . GLN A 1 79 ? 27.368 8.688 -25.475 1.00 91.31 79 GLN A CA 1
ATOM 685 C C . GLN A 1 79 ? 25.841 8.790 -25.350 1.00 91.31 79 GLN A C 1
ATOM 687 O O . GLN A 1 79 ? 25.238 9.796 -25.727 1.00 91.31 79 GLN A O 1
ATOM 692 N N . ASN A 1 80 ? 25.191 7.757 -24.811 1.00 92.38 80 ASN A N 1
ATOM 693 C CA . ASN A 1 80 ? 23.742 7.696 -24.699 1.00 92.38 80 ASN A CA 1
ATOM 694 C C . ASN A 1 80 ? 23.259 8.265 -23.352 1.00 92.38 80 ASN A C 1
ATOM 696 O O . ASN A 1 80 ? 23.180 7.568 -22.338 1.00 92.38 80 ASN A O 1
ATOM 700 N N . GLU A 1 81 ? 22.906 9.554 -23.365 1.00 95.19 81 GLU A N 1
ATOM 701 C CA . GLU A 1 81 ? 22.461 10.310 -22.183 1.00 95.19 81 GLU A CA 1
ATOM 702 C C . GLU A 1 81 ? 21.288 9.641 -21.449 1.00 95.19 81 GLU A C 1
ATOM 704 O O . GLU A 1 81 ? 21.296 9.556 -20.223 1.00 95.19 81 GLU A O 1
ATOM 709 N N . TYR A 1 82 ? 20.320 9.089 -22.190 1.00 95.19 82 TYR A N 1
ATOM 710 C CA . TYR A 1 82 ? 19.161 8.409 -21.608 1.00 95.19 82 TYR A CA 1
ATOM 711 C C . TYR A 1 82 ? 19.583 7.223 -20.729 1.00 95.19 82 TYR A C 1
ATOM 713 O O . TYR A 1 82 ? 19.081 7.056 -19.617 1.00 95.19 82 TYR A O 1
ATOM 721 N N . LEU A 1 83 ? 20.513 6.392 -21.211 1.00 95.50 83 LEU A N 1
ATOM 722 C CA . LEU A 1 83 ? 20.999 5.246 -20.440 1.00 95.50 83 LEU A CA 1
ATOM 723 C C . LEU A 1 83 ? 21.848 5.692 -19.257 1.00 95.50 83 LEU A C 1
ATOM 725 O O . LEU A 1 83 ? 21.708 5.124 -18.177 1.00 95.50 83 LEU A O 1
ATOM 729 N N . ASN A 1 84 ? 22.672 6.727 -19.431 1.00 96.12 84 ASN A N 1
ATOM 730 C CA . ASN A 1 84 ? 23.474 7.289 -18.347 1.00 96.12 84 ASN A CA 1
ATOM 731 C C . ASN A 1 84 ? 22.585 7.769 -17.193 1.00 96.12 84 ASN A C 1
ATOM 733 O O . ASN A 1 84 ? 22.870 7.471 -16.032 1.00 96.12 84 ASN A O 1
ATOM 737 N N . ASP A 1 85 ? 21.490 8.470 -17.501 1.00 97.31 85 ASP A N 1
ATOM 738 C CA . ASP A 1 85 ? 20.538 8.947 -16.496 1.00 97.31 85 ASP A CA 1
ATOM 739 C C . ASP A 1 85 ? 19.909 7.770 -15.725 1.00 97.31 85 ASP A C 1
ATOM 741 O O . ASP A 1 85 ? 19.847 7.801 -14.493 1.00 97.31 85 ASP A O 1
ATOM 745 N N . TYR A 1 86 ? 19.530 6.692 -16.420 1.00 96.50 86 TYR A N 1
ATOM 746 C CA . TYR A 1 86 ? 18.996 5.477 -15.796 1.00 96.50 86 TYR A CA 1
ATOM 747 C C . TYR A 1 86 ? 20.019 4.726 -14.936 1.00 96.50 86 TYR A C 1
ATOM 749 O O . TYR A 1 86 ? 19.704 4.356 -13.805 1.00 96.50 86 TYR A O 1
ATOM 757 N N . ILE A 1 87 ? 21.239 4.519 -15.438 1.00 96.31 87 ILE A N 1
ATOM 758 C CA . ILE A 1 87 ? 22.336 3.894 -14.683 1.00 96.31 87 ILE A CA 1
ATOM 759 C C . ILE A 1 87 ? 22.565 4.677 -13.388 1.00 96.31 87 ILE A C 1
ATOM 761 O O . ILE A 1 87 ? 22.590 4.104 -12.302 1.00 96.31 87 ILE A O 1
ATOM 765 N N . ASN A 1 88 ? 22.645 6.006 -13.481 1.00 96.62 88 ASN A N 1
ATOM 766 C CA . ASN A 1 88 ? 22.837 6.862 -12.319 1.00 96.62 88 ASN A CA 1
ATOM 767 C C . ASN A 1 88 ? 21.662 6.784 -11.333 1.00 96.62 88 ASN A C 1
ATOM 769 O O . ASN A 1 88 ? 21.896 6.740 -10.127 1.00 96.62 88 ASN A O 1
ATOM 773 N N . ALA A 1 89 ? 20.414 6.751 -11.812 1.00 97.19 89 ALA A N 1
ATOM 774 C CA . ALA A 1 89 ? 19.236 6.616 -10.953 1.00 97.19 89 ALA A CA 1
ATOM 775 C C . ALA A 1 89 ? 19.240 5.292 -10.169 1.00 97.19 89 ALA A C 1
ATOM 777 O O . ALA A 1 89 ? 19.064 5.297 -8.948 1.00 97.19 89 ALA A O 1
ATOM 778 N N . TYR A 1 90 ? 19.513 4.167 -10.839 1.00 95.25 90 TYR A N 1
ATOM 779 C CA . TYR A 1 90 ? 19.585 2.858 -10.182 1.00 95.25 90 TYR A CA 1
ATOM 780 C C . TYR A 1 90 ? 20.807 2.713 -9.269 1.00 95.25 90 TYR A C 1
ATOM 782 O O . TYR A 1 90 ? 20.696 2.068 -8.230 1.00 95.25 90 TYR A O 1
ATOM 790 N N . ASN A 1 91 ? 21.940 3.349 -9.579 1.00 94.88 91 ASN A N 1
ATOM 791 C CA . ASN A 1 91 ? 23.093 3.379 -8.676 1.00 94.88 91 ASN A CA 1
ATOM 792 C C . ASN A 1 91 ? 22.748 4.036 -7.329 1.00 94.88 91 ASN A C 1
ATOM 794 O O . ASN A 1 91 ? 23.070 3.507 -6.265 1.00 94.88 91 ASN A O 1
ATOM 798 N N . GLU A 1 92 ? 22.079 5.194 -7.370 1.00 96.12 92 GLU A N 1
ATOM 799 C CA . GLU A 1 92 ? 21.642 5.887 -6.154 1.00 96.12 92 GLU A CA 1
ATOM 800 C C . GLU A 1 92 ? 20.634 5.045 -5.372 1.00 96.12 92 GLU A C 1
ATOM 802 O O . GLU A 1 92 ? 20.727 4.963 -4.151 1.00 96.12 92 GLU A O 1
ATOM 807 N N . TRP A 1 93 ? 19.711 4.383 -6.072 1.00 92.06 93 TRP A N 1
ATOM 808 C CA . TRP A 1 93 ? 18.657 3.604 -5.434 1.00 92.06 93 TRP A CA 1
ATOM 809 C C . TRP A 1 93 ? 19.154 2.284 -4.827 1.00 92.06 93 TRP A C 1
ATOM 811 O O . TRP A 1 93 ? 18.879 2.016 -3.660 1.00 92.06 93 TRP A O 1
ATOM 821 N N . VAL A 1 94 ? 19.882 1.472 -5.599 1.00 89.88 94 VAL A N 1
ATOM 822 C CA . VAL A 1 94 ? 20.196 0.067 -5.273 1.00 89.88 94 VAL A CA 1
ATOM 823 C C . VAL A 1 94 ? 21.544 -0.093 -4.578 1.00 89.88 94 VAL A C 1
ATOM 825 O O . VAL A 1 94 ? 21.702 -0.980 -3.745 1.00 89.88 94 VAL A O 1
ATOM 828 N N . ILE A 1 95 ? 22.531 0.742 -4.917 1.00 90.44 95 ILE A N 1
ATOM 829 C CA . ILE A 1 95 ? 23.895 0.607 -4.385 1.00 90.44 95 ILE A CA 1
ATOM 830 C C . ILE A 1 95 ? 24.137 1.574 -3.236 1.00 90.44 95 ILE A C 1
ATOM 832 O O . ILE A 1 95 ? 24.639 1.179 -2.186 1.00 90.44 95 ILE A O 1
ATOM 836 N N . LYS A 1 96 ? 23.786 2.849 -3.423 1.00 91.50 96 LYS A N 1
ATOM 837 C CA . LYS A 1 96 ? 24.004 3.882 -2.402 1.00 91.50 96 LYS A CA 1
ATOM 838 C C . LYS A 1 96 ? 22.864 3.990 -1.396 1.00 91.50 96 LYS A C 1
ATOM 840 O O . LYS A 1 96 ? 23.034 4.665 -0.387 1.00 91.50 96 LYS A O 1
ATOM 845 N N . TYR A 1 97 ? 21.710 3.384 -1.689 1.00 89.44 97 TYR A N 1
ATOM 846 C CA . TYR A 1 97 ? 20.481 3.508 -0.900 1.00 89.44 97 TYR A CA 1
ATOM 847 C C . TYR A 1 97 ? 20.071 4.972 -0.628 1.00 89.44 97 TYR A C 1
ATOM 849 O O . TYR A 1 97 ? 19.395 5.278 0.354 1.00 89.44 97 TYR A O 1
ATOM 857 N N . ASN A 1 98 ? 20.446 5.894 -1.519 1.00 94.69 98 ASN A N 1
ATOM 858 C CA . ASN A 1 98 ? 20.134 7.315 -1.431 1.00 94.69 98 ASN A CA 1
ATOM 859 C C . ASN A 1 98 ? 18.821 7.608 -2.168 1.00 94.69 98 ASN A C 1
ATOM 861 O O . ASN A 1 98 ? 18.805 7.981 -3.344 1.00 94.69 98 ASN A O 1
ATOM 865 N N . ARG A 1 99 ? 17.704 7.419 -1.458 1.00 93.25 99 ARG A N 1
ATOM 866 C CA . ARG A 1 99 ? 16.343 7.573 -2.000 1.00 93.25 99 ARG A CA 1
ATOM 867 C C . ARG A 1 99 ? 16.065 8.983 -2.529 1.00 93.25 99 ARG A C 1
ATOM 869 O O . ARG A 1 99 ? 15.455 9.118 -3.583 1.00 93.25 99 ARG A O 1
ATOM 876 N N . GLU A 1 100 ? 16.561 10.019 -1.856 1.00 95.94 100 GLU A N 1
ATOM 877 C CA . GLU A 1 100 ? 16.359 11.412 -2.275 1.00 95.94 100 GLU A CA 1
ATOM 878 C C . GLU A 1 100 ? 17.041 11.693 -3.621 1.00 95.94 100 GLU A C 1
ATOM 880 O O . GLU A 1 100 ? 16.418 12.180 -4.565 1.00 95.94 100 GLU A O 1
ATOM 885 N N . SER A 1 101 ? 18.315 11.315 -3.738 1.00 97.88 101 SER A N 1
ATOM 886 C CA . SER A 1 101 ? 19.083 11.455 -4.979 1.00 97.88 101 SER A CA 1
ATOM 887 C C . SER A 1 101 ? 18.495 10.602 -6.108 1.00 97.88 101 SER A C 1
ATOM 889 O O . SER A 1 101 ? 18.357 11.073 -7.239 1.00 97.88 101 SER A O 1
ATOM 891 N N . ALA A 1 102 ? 18.074 9.368 -5.808 1.00 97.62 102 ALA A N 1
ATOM 892 C CA . ALA A 1 102 ? 17.400 8.501 -6.770 1.00 97.62 102 ALA A CA 1
ATOM 893 C C . ALA A 1 102 ? 16.090 9.120 -7.283 1.00 97.62 102 ALA A C 1
ATOM 895 O O . ALA A 1 102 ? 15.869 9.158 -8.495 1.00 97.62 102 ALA A O 1
ATOM 896 N N . PHE A 1 103 ? 15.251 9.661 -6.390 1.00 98.25 103 PHE A N 1
ATOM 897 C CA . PHE A 1 103 ? 14.013 10.349 -6.758 1.00 98.25 103 PHE A CA 1
ATOM 898 C C . PHE A 1 103 ? 14.279 11.502 -7.727 1.00 98.25 103 PHE A C 1
ATOM 900 O O . PHE A 1 103 ? 13.658 11.565 -8.787 1.00 98.25 103 PHE A O 1
ATOM 907 N N . GLN A 1 104 ? 15.229 12.383 -7.402 1.00 98.38 104 GLN A N 1
ATOM 908 C CA . GLN A 1 104 ? 15.569 13.535 -8.243 1.00 98.38 104 GLN A CA 1
ATOM 909 C C . GLN A 1 104 ? 16.007 13.100 -9.650 1.00 98.38 104 GLN A C 1
ATOM 911 O O . GLN A 1 104 ? 15.621 13.717 -10.644 1.00 98.38 104 GLN A O 1
ATOM 916 N N . LYS A 1 105 ? 16.761 11.998 -9.756 1.00 98.44 105 LYS A N 1
ATOM 917 C CA . LYS A 1 105 ? 17.193 11.441 -11.047 1.00 98.44 105 LYS A CA 1
ATOM 918 C C . LYS A 1 105 ? 16.040 10.827 -11.835 1.00 98.44 105 LYS A C 1
ATOM 920 O O . LYS A 1 105 ? 15.910 11.116 -13.021 1.00 98.44 105 LYS A O 1
ATOM 925 N N . PHE A 1 106 ? 15.158 10.052 -11.203 1.00 98.25 106 PHE A N 1
ATOM 926 C CA . PHE A 1 106 ? 13.958 9.551 -11.883 1.00 98.25 106 PHE A CA 1
ATOM 927 C C . PHE A 1 106 ? 13.033 10.688 -12.326 1.00 98.25 106 PHE A C 1
ATOM 929 O O . PHE A 1 106 ? 12.517 10.660 -13.441 1.00 98.25 106 PHE A O 1
ATOM 936 N N . GLN A 1 107 ? 12.880 11.728 -11.508 1.00 98.19 107 GLN A N 1
ATOM 937 C CA . GLN A 1 107 ? 12.111 12.913 -11.871 1.00 98.19 107 GLN A CA 1
ATOM 938 C C . GLN A 1 107 ? 12.715 13.637 -13.088 1.00 98.19 107 GLN A C 1
ATOM 940 O O . GLN A 1 107 ? 11.973 14.084 -13.963 1.00 98.19 107 GLN A O 1
ATOM 945 N N . LEU A 1 108 ? 14.046 13.721 -13.180 1.00 97.94 108 LEU A N 1
ATOM 946 C CA . LEU A 1 108 ? 14.736 14.273 -14.348 1.00 97.94 108 LEU A CA 1
ATOM 947 C C . LEU A 1 108 ? 14.459 13.448 -15.613 1.00 97.94 108 LEU A C 1
ATOM 949 O O . LEU A 1 108 ? 14.164 14.021 -16.660 1.00 97.94 108 LEU A O 1
ATOM 953 N N . ILE A 1 109 ? 14.492 12.116 -15.513 1.00 97.75 109 ILE A N 1
ATOM 954 C CA . ILE A 1 109 ? 14.178 11.214 -16.631 1.00 97.75 109 ILE A CA 1
ATOM 955 C C . ILE A 1 109 ? 12.734 11.428 -17.112 1.00 97.75 109 ILE A C 1
ATOM 957 O O . ILE A 1 109 ? 12.497 11.511 -18.319 1.00 97.75 109 ILE A O 1
ATOM 961 N N . VAL A 1 110 ? 11.773 11.578 -16.191 1.00 97.50 110 VAL A N 1
ATOM 962 C CA . VAL A 1 110 ? 10.377 11.911 -16.531 1.00 97.50 110 VAL A CA 1
ATOM 963 C C . VAL A 1 110 ? 10.308 13.221 -17.313 1.00 97.50 110 VAL A C 1
ATOM 965 O O . VAL A 1 110 ? 9.701 13.254 -18.379 1.00 97.50 110 VAL A O 1
ATOM 968 N N . GLN A 1 111 ? 10.967 14.278 -16.834 1.00 96.06 111 GLN A N 1
ATOM 969 C CA . GLN A 1 111 ? 10.947 15.593 -17.485 1.00 96.06 111 GLN A CA 1
ATOM 970 C C . GLN A 1 111 ? 11.592 15.577 -18.877 1.00 96.06 111 GLN A C 1
ATOM 972 O O . GLN A 1 111 ? 11.045 16.153 -19.814 1.00 96.06 111 GLN A O 1
ATOM 977 N N . LYS A 1 112 ? 12.756 14.931 -19.023 1.00 95.56 112 LYS A N 1
ATOM 978 C CA . LYS A 1 112 ? 13.512 14.912 -20.285 1.00 95.56 112 LYS A CA 1
ATOM 979 C C . LYS A 1 112 ? 12.880 14.009 -21.341 1.00 95.56 112 LYS A C 1
ATOM 981 O O . LYS A 1 112 ? 12.907 14.331 -22.528 1.00 95.56 112 LYS A O 1
ATOM 986 N N . TYR A 1 113 ? 12.366 12.851 -20.927 1.00 95.12 113 TYR A N 1
ATOM 987 C CA . TYR A 1 113 ? 12.046 11.758 -21.849 1.00 95.12 113 TYR A CA 1
ATOM 988 C C . TYR A 1 113 ? 10.580 11.324 -21.823 1.00 95.12 113 TYR A C 1
ATOM 990 O O . TYR A 1 113 ? 10.198 10.485 -22.643 1.00 95.12 113 TYR A O 1
ATOM 998 N N . ASN A 1 114 ? 9.768 11.903 -20.931 1.00 95.56 114 ASN A N 1
ATOM 999 C CA . ASN A 1 114 ? 8.369 11.545 -20.712 1.00 95.56 114 ASN A CA 1
ATOM 1000 C C . ASN A 1 114 ? 8.188 10.036 -20.457 1.00 95.56 114 ASN A C 1
ATOM 1002 O O . ASN A 1 114 ? 7.364 9.363 -21.084 1.00 95.56 114 ASN A O 1
ATOM 1006 N N . ASP A 1 115 ? 9.037 9.488 -19.581 1.00 95.81 115 ASP A N 1
ATOM 1007 C CA . ASP A 1 115 ? 9.146 8.051 -19.337 1.00 95.81 115 ASP A CA 1
ATOM 1008 C C . ASP A 1 115 ? 8.258 7.577 -18.176 1.00 95.81 115 ASP A C 1
ATOM 1010 O O . ASP A 1 115 ? 8.404 8.008 -17.031 1.00 95.81 115 ASP A O 1
ATOM 1014 N N . ILE A 1 116 ? 7.342 6.652 -18.469 1.00 96.19 116 ILE A N 1
ATOM 1015 C CA . ILE A 1 116 ? 6.375 6.142 -17.490 1.00 96.19 116 ILE A CA 1
ATOM 1016 C C . ILE A 1 116 ? 6.994 5.157 -16.489 1.00 96.19 116 ILE A C 1
ATOM 1018 O O . ILE A 1 116 ? 6.530 5.060 -15.355 1.00 96.19 116 ILE A O 1
ATOM 1022 N N . SER A 1 117 ? 8.050 4.440 -16.883 1.00 95.38 117 SER A N 1
ATOM 1023 C CA . SER A 1 117 ? 8.792 3.559 -15.981 1.00 95.38 117 SER A CA 1
ATOM 1024 C C . SER A 1 117 ? 9.507 4.401 -14.928 1.00 95.38 117 SER A C 1
ATOM 1026 O O . SER A 1 117 ? 9.369 4.144 -13.732 1.00 95.38 117 SER A O 1
ATOM 1028 N N . ALA A 1 118 ? 10.172 5.484 -15.351 1.00 96.81 118 ALA A N 1
ATOM 1029 C CA . ALA A 1 118 ? 10.776 6.434 -14.418 1.00 96.81 118 ALA A CA 1
ATOM 1030 C C . ALA A 1 118 ? 9.741 7.085 -13.494 1.00 96.81 118 ALA A C 1
ATOM 1032 O O . ALA A 1 118 ? 9.988 7.191 -12.294 1.00 96.81 118 ALA A O 1
ATOM 1033 N N . LEU A 1 119 ? 8.567 7.454 -14.024 1.00 97.50 119 LEU A N 1
ATOM 1034 C CA . LEU A 1 119 ? 7.464 7.969 -13.213 1.00 97.50 119 LEU A CA 1
ATOM 1035 C C . LEU A 1 119 ? 7.067 6.967 -12.124 1.00 97.50 119 LEU A C 1
ATOM 1037 O O . LEU A 1 119 ? 7.018 7.331 -10.949 1.00 97.50 119 LEU A O 1
ATOM 1041 N N . LYS A 1 120 ? 6.847 5.699 -12.490 1.00 95.88 120 LYS A N 1
ATOM 1042 C CA . LYS A 1 120 ? 6.461 4.659 -11.532 1.00 95.88 120 LYS A CA 1
ATOM 1043 C C . LYS A 1 120 ? 7.506 4.476 -10.430 1.00 95.88 120 LYS A C 1
ATOM 1045 O O . LYS A 1 120 ? 7.136 4.313 -9.268 1.00 95.88 120 LYS A O 1
ATOM 1050 N N . ARG A 1 121 ? 8.801 4.509 -10.770 1.00 95.06 121 ARG A N 1
ATOM 1051 C CA . ARG A 1 121 ? 9.893 4.374 -9.788 1.00 95.06 121 ARG A CA 1
ATOM 1052 C C . ARG A 1 121 ? 10.044 5.589 -8.899 1.00 95.06 121 ARG A C 1
ATOM 1054 O O . ARG A 1 121 ? 10.129 5.431 -7.686 1.00 95.06 121 ARG A O 1
ATOM 1061 N N . GLY A 1 122 ? 10.003 6.791 -9.463 1.00 96.56 122 GLY A N 1
ATOM 1062 C CA . GLY A 1 122 ? 10.031 8.003 -8.656 1.00 96.56 122 GLY A CA 1
ATOM 1063 C C . GLY A 1 122 ? 8.827 8.092 -7.713 1.00 96.56 122 GLY A C 1
ATOM 1064 O O . GLY A 1 122 ? 9.006 8.454 -6.555 1.00 96.56 122 GLY A O 1
ATOM 1065 N N . GLN A 1 123 ? 7.630 7.671 -8.142 1.00 94.81 123 GLN A N 1
ATOM 1066 C CA . GLN A 1 123 ? 6.468 7.600 -7.251 1.00 94.81 123 GLN A CA 1
ATOM 1067 C C . GLN A 1 123 ? 6.674 6.597 -6.106 1.00 94.81 123 GLN A C 1
ATOM 1069 O O . GLN A 1 123 ? 6.453 6.957 -4.952 1.00 94.81 123 GLN A O 1
ATOM 1074 N N . LEU A 1 124 ? 7.138 5.374 -6.397 1.00 91.69 124 LEU A N 1
ATOM 1075 C CA . LEU A 1 124 ? 7.444 4.378 -5.361 1.00 91.69 124 LEU A CA 1
ATOM 1076 C C . LEU A 1 124 ? 8.470 4.915 -4.355 1.00 91.69 124 LEU A C 1
ATOM 1078 O O . LEU A 1 124 ? 8.278 4.796 -3.150 1.00 91.69 124 LEU A O 1
ATOM 1082 N N . ILE A 1 125 ? 9.548 5.536 -4.834 1.00 93.31 125 ILE A N 1
ATOM 1083 C CA . ILE A 1 125 ? 10.592 6.090 -3.967 1.00 93.31 125 ILE A CA 1
ATOM 1084 C C . ILE A 1 125 ? 10.037 7.230 -3.105 1.00 93.31 125 ILE A C 1
ATOM 1086 O O . ILE A 1 125 ? 10.325 7.274 -1.913 1.00 93.31 125 ILE A O 1
ATOM 1090 N N . ALA A 1 126 ? 9.211 8.119 -3.665 1.00 93.81 126 ALA A N 1
ATOM 1091 C CA . ALA A 1 126 ? 8.546 9.172 -2.898 1.00 93.81 126 ALA A CA 1
ATOM 1092 C C . ALA A 1 126 ? 7.616 8.600 -1.814 1.00 93.81 126 ALA A C 1
ATOM 1094 O O . ALA A 1 126 ? 7.650 9.082 -0.682 1.00 93.81 126 ALA A O 1
ATOM 1095 N N . PHE A 1 127 ? 6.859 7.541 -2.123 1.00 88.12 127 PHE A N 1
ATOM 1096 C CA . PHE A 1 127 ? 6.034 6.823 -1.146 1.00 88.12 127 PHE A CA 1
ATOM 1097 C C . PHE A 1 127 ? 6.885 6.211 -0.020 1.00 88.12 127 PHE A C 1
ATOM 1099 O O . PHE A 1 127 ? 6.612 6.436 1.154 1.00 88.12 127 PHE A O 1
ATOM 1106 N N . LEU A 1 128 ? 7.991 5.535 -0.356 1.00 84.88 128 LEU A N 1
ATOM 1107 C CA . LEU A 1 128 ? 8.930 4.952 0.619 1.00 84.88 128 LEU A CA 1
ATOM 1108 C C . LEU A 1 128 ? 9.687 5.991 1.467 1.00 84.88 128 LEU A C 1
ATOM 1110 O O . LEU A 1 128 ? 10.359 5.624 2.433 1.00 84.88 128 LEU A O 1
ATOM 1114 N N . MET A 1 129 ? 9.635 7.271 1.097 1.00 87.62 129 MET A N 1
ATOM 1115 C CA . MET A 1 129 ? 10.149 8.387 1.897 1.00 87.62 129 MET A CA 1
ATOM 1116 C C . MET A 1 129 ? 9.049 9.101 2.700 1.00 87.62 129 MET A C 1
ATOM 1118 O O . MET A 1 129 ? 9.363 10.052 3.410 1.00 87.62 129 MET A O 1
ATOM 1122 N N . GLY A 1 130 ? 7.777 8.705 2.562 1.00 85.00 130 GLY A N 1
ATOM 1123 C CA . GLY A 1 130 ? 6.638 9.413 3.160 1.00 85.00 130 GLY A CA 1
ATOM 1124 C C . GLY A 1 130 ? 6.391 10.798 2.552 1.00 85.00 130 GLY A C 1
ATOM 1125 O O . GLY A 1 130 ? 5.812 11.672 3.187 1.00 85.00 130 GLY A O 1
ATOM 1126 N N . GLN A 1 131 ? 6.872 11.051 1.331 1.00 90.31 131 GLN A N 1
ATOM 1127 C CA . GLN A 1 131 ? 6.836 12.371 0.701 1.00 90.31 131 GLN A CA 1
ATOM 1128 C C . GLN A 1 131 ? 5.693 12.462 -0.317 1.00 90.31 131 GLN A C 1
ATOM 1130 O O . GLN A 1 131 ? 5.913 12.554 -1.527 1.00 90.31 131 GLN A O 1
ATOM 1135 N N . ASN A 1 132 ? 4.452 12.482 0.176 1.00 89.50 132 ASN A N 1
ATOM 1136 C CA . ASN A 1 132 ? 3.237 12.459 -0.654 1.00 89.50 132 ASN A CA 1
ATOM 1137 C C . ASN A 1 132 ? 3.172 13.603 -1.676 1.00 89.50 132 ASN A C 1
ATOM 1139 O O . ASN A 1 132 ? 2.849 13.382 -2.842 1.00 89.50 132 ASN A O 1
ATOM 1143 N N . LYS A 1 133 ? 3.621 14.809 -1.307 1.00 94.06 133 LYS A N 1
ATOM 1144 C CA . LYS A 1 133 ? 3.717 15.939 -2.250 1.00 94.06 133 LYS A CA 1
ATOM 1145 C C . LYS A 1 133 ? 4.640 15.649 -3.437 1.00 94.06 133 LYS A C 1
ATOM 1147 O O . LYS A 1 133 ? 4.334 16.056 -4.555 1.00 94.06 133 LYS A O 1
ATOM 1152 N N . LYS A 1 134 ? 5.736 14.913 -3.223 1.00 96.38 134 LYS A N 1
ATOM 1153 C CA . LYS A 1 134 ? 6.659 14.535 -4.302 1.00 96.38 134 LYS A CA 1
ATOM 1154 C C . LYS A 1 134 ? 6.056 13.506 -5.252 1.00 96.38 134 LYS A C 1
ATOM 1156 O O . LYS A 1 134 ? 6.387 13.537 -6.436 1.00 96.38 134 LYS A O 1
ATOM 1161 N N . GLN A 1 135 ? 5.146 12.650 -4.772 1.00 95.62 135 GLN A N 1
ATOM 1162 C CA . GLN A 1 135 ? 4.380 11.749 -5.641 1.00 95.62 135 GLN A CA 1
ATOM 1163 C C . GLN A 1 135 ? 3.552 12.544 -6.662 1.00 95.62 135 GLN A C 1
ATOM 1165 O O . GLN A 1 135 ? 3.563 12.219 -7.849 1.00 95.62 135 GLN A O 1
ATOM 1170 N N . LEU A 1 136 ? 2.886 13.619 -6.223 1.00 97.25 136 LEU A N 1
ATOM 1171 C CA . LEU A 1 136 ? 2.126 14.480 -7.129 1.00 97.25 136 LEU A CA 1
ATOM 1172 C C . LEU A 1 136 ? 3.049 15.277 -8.056 1.00 97.25 136 LEU A C 1
ATOM 1174 O O . LEU A 1 136 ? 2.805 15.342 -9.259 1.00 97.25 136 LEU A O 1
ATOM 1178 N N . GLU A 1 137 ? 4.134 15.838 -7.519 1.00 97.31 137 GLU A N 1
ATOM 1179 C CA . GLU A 1 137 ? 5.081 16.648 -8.289 1.00 97.31 137 GLU A CA 1
ATOM 1180 C C . GLU A 1 137 ? 5.662 15.881 -9.488 1.00 97.31 137 GLU A C 1
ATOM 1182 O O . GLU A 1 137 ? 5.718 16.410 -10.601 1.00 97.31 137 GLU A O 1
ATOM 1187 N N . ILE A 1 138 ? 6.078 14.623 -9.292 1.00 98.00 138 ILE A N 1
ATOM 1188 C CA . ILE A 1 138 ? 6.595 13.808 -10.398 1.00 98.00 138 ILE A CA 1
ATOM 1189 C C . ILE A 1 138 ? 5.494 13.433 -11.399 1.00 98.00 138 ILE A C 1
ATOM 1191 O O . ILE A 1 138 ? 5.740 13.480 -12.604 1.00 98.00 138 ILE A O 1
ATOM 1195 N N . ALA A 1 139 ? 4.277 13.132 -10.935 1.00 97.31 139 ALA A N 1
ATOM 1196 C CA . ALA A 1 139 ? 3.148 12.820 -11.812 1.00 97.31 139 ALA A CA 1
ATOM 1197 C C . ALA A 1 139 ? 2.736 14.017 -12.687 1.00 97.31 139 ALA A C 1
ATOM 1199 O O . ALA A 1 139 ? 2.400 13.839 -13.856 1.00 97.31 139 ALA A O 1
ATOM 1200 N N . GLN A 1 140 ? 2.814 15.243 -12.169 1.00 96.69 140 GLN A N 1
ATOM 1201 C CA . GLN A 1 140 ? 2.487 16.463 -12.919 1.00 96.69 140 GLN A CA 1
ATOM 1202 C C . GLN A 1 140 ? 3.517 16.818 -14.001 1.00 96.69 140 GLN A C 1
ATOM 1204 O O . GLN A 1 140 ? 3.205 17.557 -14.931 1.00 96.69 140 GLN A O 1
ATOM 1209 N N . LYS A 1 141 ? 4.740 16.286 -13.908 1.00 96.19 141 LYS A N 1
ATOM 1210 C CA . LYS A 1 141 ? 5.795 16.483 -14.917 1.00 96.19 141 LYS A CA 1
ATOM 1211 C C . LYS A 1 141 ? 5.652 15.557 -16.125 1.00 96.19 141 LYS A C 1
ATOM 1213 O O . LYS A 1 141 ? 6.355 15.744 -17.114 1.00 96.19 141 LYS A O 1
ATOM 1218 N N . PHE A 1 142 ? 4.773 14.562 -16.046 1.00 97.25 142 PHE A N 1
ATOM 1219 C CA . PHE A 1 142 ? 4.522 13.606 -17.115 1.00 97.25 142 PHE A CA 1
ATOM 1220 C C . PHE A 1 142 ? 3.376 14.074 -18.018 1.00 97.25 142 PHE A C 1
ATOM 1222 O O . PHE A 1 142 ? 2.328 14.504 -17.543 1.00 97.25 142 PHE A O 1
ATOM 1229 N N . ASN A 1 143 ? 3.558 13.945 -19.330 1.00 95.69 143 ASN A N 1
ATOM 1230 C CA . ASN A 1 143 ? 2.547 14.236 -20.337 1.00 95.69 143 ASN A CA 1
ATOM 1231 C C . ASN A 1 143 ? 1.892 12.926 -20.833 1.00 95.69 143 ASN A C 1
ATOM 1233 O O . ASN A 1 143 ? 2.513 12.192 -21.615 1.00 95.69 143 ASN A O 1
ATOM 1237 N N . PRO A 1 144 ? 0.642 12.619 -20.436 1.00 94.94 144 PRO A N 1
ATOM 1238 C CA . PRO A 1 144 ? -0.011 11.360 -20.799 1.00 94.94 144 PRO A CA 1
ATOM 1239 C C . PRO A 1 144 ? -0.271 11.191 -22.303 1.00 94.94 144 PRO A C 1
ATOM 1241 O O . PRO A 1 144 ? -0.238 10.063 -22.795 1.00 94.94 144 PRO A O 1
ATOM 1244 N N . ASP A 1 145 ? -0.443 12.275 -23.062 1.00 91.25 145 ASP A N 1
ATOM 1245 C CA . ASP A 1 145 ? -0.761 12.202 -24.497 1.00 91.25 145 ASP A CA 1
ATOM 1246 C C . ASP A 1 145 ? 0.463 11.819 -25.350 1.00 91.25 145 ASP A C 1
ATOM 1248 O O . ASP A 1 145 ? 0.359 11.238 -26.440 1.00 91.25 145 ASP A O 1
ATOM 1252 N N . GLN A 1 146 ? 1.657 12.122 -24.836 1.00 87.94 146 GLN A N 1
ATOM 1253 C CA . GLN A 1 146 ? 2.930 11.933 -25.530 1.00 87.94 146 GLN A CA 1
ATOM 1254 C C . GLN A 1 146 ? 3.682 10.666 -25.102 1.00 87.94 146 GLN A C 1
ATOM 1256 O O . GLN A 1 146 ? 4.787 10.419 -25.587 1.00 87.94 146 GLN A O 1
ATOM 1261 N N . CYS A 1 147 ? 3.120 9.849 -24.207 1.00 90.25 147 CYS A N 1
ATOM 1262 C CA . CYS A 1 147 ? 3.780 8.634 -23.738 1.00 90.25 147 CYS A CA 1
ATOM 1263 C C . CYS A 1 147 ? 3.489 7.415 -24.631 1.00 90.25 147 CYS A C 1
ATOM 1265 O O . CYS A 1 147 ? 2.571 7.425 -25.458 1.00 90.25 147 CYS A O 1
ATOM 1267 N N . TYR A 1 148 ? 4.282 6.350 -24.465 1.00 92.25 148 TYR A N 1
ATOM 1268 C CA . TYR A 1 148 ? 4.145 5.113 -25.245 1.00 92.25 148 TYR A CA 1
ATOM 1269 C C . TYR A 1 148 ? 2.753 4.484 -25.090 1.00 92.25 148 TYR A C 1
ATOM 1271 O O . TYR A 1 148 ? 2.106 4.170 -26.085 1.00 92.25 148 TYR A O 1
ATOM 1279 N N . PHE A 1 149 ? 2.258 4.387 -23.853 1.00 94.44 149 PHE A N 1
ATOM 1280 C CA . PHE A 1 149 ? 0.961 3.781 -23.546 1.00 94.44 149 PHE A CA 1
ATOM 1281 C C . PHE A 1 149 ? -0.228 4.754 -23.626 1.00 94.44 149 PHE A C 1
ATOM 1283 O O . PHE A 1 149 ? -1.309 4.412 -23.161 1.00 94.44 149 PHE A O 1
ATOM 1290 N N . LYS A 1 150 ? -0.062 5.954 -24.205 1.00 92.06 150 LYS A N 1
ATOM 1291 C CA . LYS A 1 150 ? -1.160 6.911 -24.465 1.00 92.06 150 LYS A CA 1
ATOM 1292 C C . LYS A 1 150 ? -2.062 7.172 -23.250 1.00 92.06 150 LYS A C 1
ATOM 1294 O O . LYS A 1 150 ? -3.282 7.086 -23.332 1.00 92.06 150 LYS A O 1
ATOM 1299 N N . GLY A 1 151 ? -1.443 7.441 -22.105 1.00 90.12 151 GLY A N 1
ATOM 1300 C CA . GLY A 1 151 ? -2.136 7.760 -20.858 1.00 90.12 151 GLY A CA 1
ATOM 1301 C C . GLY A 1 151 ? -2.623 6.557 -20.046 1.00 90.12 151 GLY A C 1
ATOM 1302 O O . GLY A 1 151 ? -3.013 6.754 -18.894 1.00 90.12 151 GLY A O 1
ATOM 1303 N N . LYS A 1 152 ? -2.547 5.317 -20.561 1.00 93.44 152 LYS A N 1
ATOM 1304 C CA . LYS A 1 152 ? -2.791 4.125 -19.729 1.00 93.44 152 LYS A CA 1
ATOM 1305 C C . LYS A 1 152 ? -1.818 4.099 -18.548 1.00 93.44 152 LYS A C 1
ATOM 1307 O O . LYS A 1 152 ? -0.666 4.519 -18.682 1.00 93.44 152 LYS A O 1
ATOM 1312 N N . TYR A 1 153 ? -2.290 3.626 -17.396 1.00 94.81 153 TYR A N 1
ATOM 1313 C CA . TYR A 1 153 ? -1.533 3.482 -16.141 1.00 94.81 153 TYR A CA 1
ATOM 1314 C C . TYR A 1 153 ? -1.107 4.798 -15.461 1.00 94.81 153 TYR A C 1
ATOM 1316 O O . TYR A 1 153 ? -0.796 4.815 -14.271 1.00 94.81 153 TYR A O 1
ATOM 1324 N N . TYR A 1 154 ? -1.132 5.927 -16.176 1.00 97.19 154 TYR A N 1
ATOM 1325 C CA . TYR A 1 154 ? -0.797 7.243 -15.631 1.00 97.19 154 TYR A CA 1
ATOM 1326 C C . TYR A 1 154 ? -1.826 7.733 -14.611 1.00 97.19 154 TYR A C 1
ATOM 1328 O O . TYR A 1 154 ? -1.468 8.156 -13.512 1.00 97.19 154 TYR A O 1
ATOM 1336 N N . TYR A 1 155 ? -3.110 7.670 -14.964 1.00 98.06 155 TYR A N 1
ATOM 1337 C CA . TYR A 1 155 ? -4.177 8.243 -14.143 1.00 98.06 155 TYR A CA 1
ATOM 1338 C C . TYR A 1 155 ? -4.332 7.550 -12.791 1.00 98.06 155 TYR A C 1
ATOM 1340 O O . TYR A 1 155 ? -4.754 8.188 -11.830 1.00 98.06 155 TYR A O 1
ATOM 1348 N N . ALA A 1 156 ? -3.927 6.286 -12.684 1.00 96.81 156 ALA A N 1
ATOM 1349 C CA . ALA A 1 156 ? -3.877 5.574 -11.416 1.00 96.81 156 ALA A CA 1
ATOM 1350 C C . ALA A 1 156 ? -2.787 6.142 -10.492 1.00 96.81 156 ALA A C 1
ATOM 1352 O O . ALA A 1 156 ? -3.011 6.352 -9.304 1.00 96.81 156 ALA A O 1
ATOM 1353 N N . MET A 1 157 ? -1.617 6.479 -11.046 1.00 96.94 157 MET A N 1
ATOM 1354 C CA . MET A 1 157 ? -0.549 7.147 -10.296 1.00 96.94 157 MET A CA 1
ATOM 1355 C C . MET A 1 157 ? -0.951 8.572 -9.897 1.00 96.94 157 MET A C 1
ATOM 1357 O O . MET A 1 157 ? -0.735 8.962 -8.752 1.00 96.94 157 MET A O 1
ATOM 1361 N N . LEU A 1 158 ? -1.571 9.326 -10.811 1.00 98.12 158 LEU A N 1
ATOM 1362 C CA . LEU A 1 158 ? -2.018 10.696 -10.556 1.00 98.12 158 LEU A CA 1
ATOM 1363 C C . LEU A 1 158 ? -3.129 10.763 -9.498 1.00 98.12 158 LEU A C 1
ATOM 1365 O O . LEU A 1 158 ? -3.043 11.564 -8.573 1.00 98.12 158 LEU A O 1
ATOM 1369 N N . SER A 1 159 ? -4.164 9.929 -9.626 1.00 97.88 159 SER A N 1
ATOM 1370 C CA . SER A 1 159 ? -5.289 9.914 -8.683 1.00 97.88 159 SER A CA 1
ATOM 1371 C C . SER A 1 159 ? -4.862 9.508 -7.280 1.00 97.88 159 SER A C 1
ATOM 1373 O O . SER A 1 159 ? -5.243 10.177 -6.324 1.00 97.88 159 SER A O 1
ATOM 1375 N N . PHE A 1 160 ? -4.018 8.480 -7.157 1.00 95.94 160 PHE A N 1
ATOM 1376 C CA . PHE A 1 160 ? -3.451 8.096 -5.869 1.00 95.94 160 PHE A CA 1
ATOM 1377 C C . PHE A 1 160 ? -2.641 9.243 -5.248 1.00 95.94 160 PHE A C 1
ATOM 1379 O O . PHE A 1 160 ? -2.846 9.578 -4.088 1.00 95.94 160 PHE A O 1
ATOM 1386 N N . ALA A 1 161 ? -1.795 9.923 -6.031 1.00 95.88 161 ALA A N 1
ATOM 1387 C CA . ALA A 1 161 ? -1.013 11.052 -5.531 1.00 95.88 161 ALA A CA 1
ATOM 1388 C C . ALA A 1 161 ? -1.876 12.232 -5.047 1.00 95.88 161 ALA A C 1
ATOM 1390 O O . ALA A 1 161 ? -1.496 12.892 -4.084 1.00 95.88 161 ALA A O 1
ATOM 1391 N N . TYR A 1 162 ? -3.018 12.499 -5.692 1.00 97.81 162 TYR A N 1
ATOM 1392 C CA . TYR A 1 162 ? -3.989 13.486 -5.210 1.00 97.81 162 TYR A CA 1
ATOM 1393 C C . TYR A 1 162 ? -4.679 13.042 -3.914 1.00 97.81 162 TYR A C 1
ATOM 1395 O O . TYR A 1 162 ? -4.810 13.850 -2.995 1.00 97.81 162 TYR A O 1
ATOM 1403 N N . GLY A 1 163 ? -5.094 11.773 -3.832 1.00 94.75 163 GLY A N 1
ATOM 1404 C CA . GLY A 1 163 ? -5.729 11.205 -2.638 1.00 94.75 163 GLY A CA 1
ATOM 1405 C C . GLY A 1 163 ? -4.833 11.313 -1.405 1.00 94.75 163 GLY A C 1
ATOM 1406 O O . GLY A 1 163 ? -5.257 11.839 -0.386 1.00 94.75 163 GLY A O 1
ATOM 1407 N N . GLU A 1 164 ? -3.553 10.974 -1.554 1.00 91.62 164 GLU A N 1
ATOM 1408 C CA . GLU A 1 164 ? -2.534 11.022 -0.493 1.00 91.62 164 GLU A CA 1
ATOM 1409 C C . GLU A 1 164 ? -2.192 12.439 0.020 1.00 91.62 164 GLU A C 1
ATOM 1411 O O . GLU A 1 164 ? -1.391 12.596 0.947 1.00 91.62 164 GLU A O 1
ATOM 1416 N N . ILE A 1 165 ? -2.757 13.484 -0.594 1.00 93.31 165 ILE A N 1
ATOM 1417 C CA . ILE A 1 165 ? -2.687 14.872 -0.114 1.00 93.31 165 ILE A CA 1
ATOM 1418 C C . ILE A 1 165 ? -4.079 15.500 0.056 1.00 93.31 165 ILE A C 1
ATOM 1420 O O . ILE A 1 165 ? -4.218 16.724 -0.010 1.00 93.31 165 ILE A O 1
ATOM 1424 N N . PHE A 1 166 ? -5.102 14.673 0.289 1.00 93.50 166 PHE A N 1
ATOM 1425 C CA . PHE A 1 166 ? -6.482 15.070 0.590 1.00 93.50 166 PHE A CA 1
ATOM 1426 C C . PHE A 1 166 ? -7.198 15.836 -0.544 1.00 93.50 166 PHE A C 1
ATOM 1428 O O . PHE A 1 166 ? -8.223 16.485 -0.323 1.00 93.50 166 PHE A O 1
ATOM 1435 N N . MET A 1 167 ? -6.690 15.768 -1.780 1.00 97.25 167 MET A N 1
ATOM 1436 C CA . MET A 1 167 ? -7.280 16.405 -2.969 1.00 97.25 167 MET A CA 1
ATOM 1437 C C . MET A 1 167 ? -8.250 15.447 -3.673 1.00 97.25 167 MET A C 1
ATOM 1439 O O . MET A 1 167 ? -8.076 15.058 -4.829 1.00 97.25 167 MET A O 1
ATOM 1443 N N . TYR A 1 168 ? -9.281 15.019 -2.944 1.00 96.88 168 TYR A N 1
ATOM 1444 C CA . TYR A 1 168 ? -10.180 13.944 -3.375 1.00 96.88 168 TYR A CA 1
ATOM 1445 C C . TYR A 1 168 ? -11.021 14.273 -4.615 1.00 96.88 168 TYR A C 1
ATOM 1447 O O . TYR A 1 168 ? -11.405 13.387 -5.380 1.00 96.88 168 TYR A O 1
ATOM 1455 N N . LYS A 1 169 ? -11.313 15.555 -4.853 1.00 98.00 169 LYS A N 1
ATOM 1456 C CA . LYS A 1 169 ? -12.044 15.968 -6.055 1.00 98.00 169 LYS A CA 1
ATOM 1457 C C . LYS A 1 169 ? -11.189 15.737 -7.302 1.00 98.00 169 LYS A C 1
ATOM 1459 O O . LYS A 1 169 ? -11.646 15.130 -8.266 1.00 98.00 169 LYS A O 1
ATOM 1464 N N . GLU A 1 170 ? -9.939 16.176 -7.263 1.00 98.56 170 GLU A N 1
ATOM 1465 C CA . GLU A 1 170 ? -8.962 16.000 -8.331 1.00 98.56 170 GLU A CA 1
ATOM 1466 C C . GLU A 1 170 ? -8.613 14.521 -8.527 1.00 98.56 170 GLU A C 1
ATOM 1468 O O . GLU A 1 170 ? -8.487 14.060 -9.665 1.00 98.56 170 GLU A O 1
ATOM 1473 N N . ALA A 1 171 ? -8.535 13.754 -7.435 1.00 98.44 171 ALA A N 1
ATOM 1474 C CA . ALA A 1 171 ? -8.396 12.305 -7.497 1.00 98.44 171 ALA A CA 1
ATOM 1475 C C . 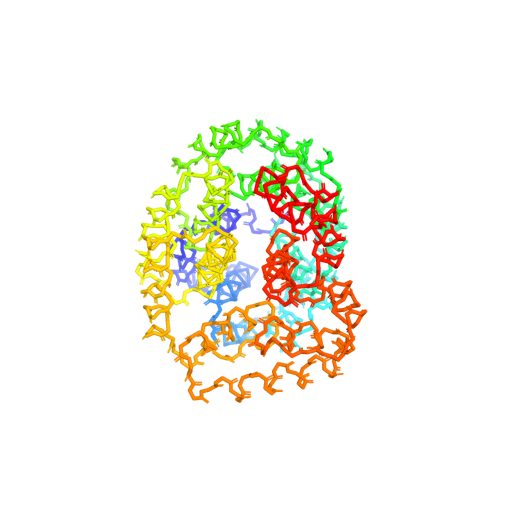ALA A 1 171 ? -9.563 11.665 -8.266 1.00 98.44 171 ALA A C 1
ATOM 1477 O O . ALA A 1 171 ? -9.321 10.902 -9.203 1.00 98.44 171 ALA A O 1
ATOM 1478 N N . ALA A 1 172 ? -10.814 12.020 -7.946 1.00 98.50 172 ALA A N 1
ATOM 1479 C CA . ALA A 1 172 ? -12.004 11.514 -8.635 1.00 98.50 172 ALA A CA 1
ATOM 1480 C C . ALA A 1 172 ? -12.029 11.874 -10.133 1.00 98.50 172 ALA A C 1
ATOM 1482 O O . ALA A 1 172 ? -12.339 11.021 -10.966 1.00 98.50 172 ALA A O 1
ATOM 1483 N N . GLU A 1 173 ? -11.647 13.102 -10.496 1.00 98.50 173 GLU A N 1
ATOM 1484 C CA . GLU A 1 173 ? -11.540 13.525 -11.900 1.00 98.50 173 GLU A CA 1
ATOM 1485 C C . GLU A 1 173 ? -10.470 12.726 -12.665 1.00 98.50 173 GLU A C 1
ATOM 1487 O O . GLU A 1 173 ? -10.669 12.350 -13.825 1.00 98.50 173 GLU A O 1
ATOM 1492 N N . ALA A 1 174 ? -9.328 12.444 -12.028 1.00 98.44 174 ALA A N 1
ATOM 1493 C CA . ALA A 1 174 ? -8.285 11.599 -12.602 1.00 98.44 174 ALA A CA 1
ATOM 1494 C C . ALA A 1 174 ? -8.748 10.138 -12.740 1.00 98.44 174 ALA A C 1
ATOM 1496 O O . ALA A 1 174 ? -8.509 9.532 -13.786 1.00 98.44 174 ALA A O 1
ATOM 1497 N N . ILE A 1 175 ? -9.462 9.599 -11.744 1.00 98.56 175 ILE A N 1
ATOM 1498 C CA . ILE A 1 175 ? -10.066 8.257 -11.785 1.00 98.56 175 ILE A CA 1
ATOM 1499 C C . ILE A 1 175 ? -11.020 8.131 -12.971 1.00 98.56 175 ILE A C 1
ATOM 1501 O O . ILE A 1 175 ? -10.894 7.205 -13.771 1.00 98.56 175 ILE A O 1
ATOM 1505 N N . GLU A 1 176 ? -11.940 9.085 -13.132 1.00 98.25 176 GLU A N 1
ATOM 1506 C CA . GLU A 1 176 ? -12.916 9.069 -14.222 1.00 98.25 176 GLU A CA 1
ATOM 1507 C C . GLU A 1 176 ? -12.231 9.075 -15.598 1.00 98.25 176 GLU A C 1
ATOM 1509 O O . GLU A 1 176 ? -12.619 8.322 -16.494 1.00 98.25 176 GLU A O 1
ATOM 1514 N N . LYS A 1 177 ? -11.190 9.899 -15.771 1.00 97.88 177 LYS A N 1
ATOM 1515 C CA . LYS A 1 177 ? -10.398 9.932 -17.011 1.00 97.88 177 LYS A CA 1
ATOM 1516 C C . LYS A 1 177 ? -9.687 8.606 -17.262 1.00 97.88 177 LYS A C 1
ATOM 1518 O O . LYS A 1 177 ? -9.748 8.095 -18.377 1.00 97.88 177 LYS A O 1
ATOM 1523 N N . GLY A 1 178 ? -9.052 8.042 -16.236 1.00 97.62 178 GLY A N 1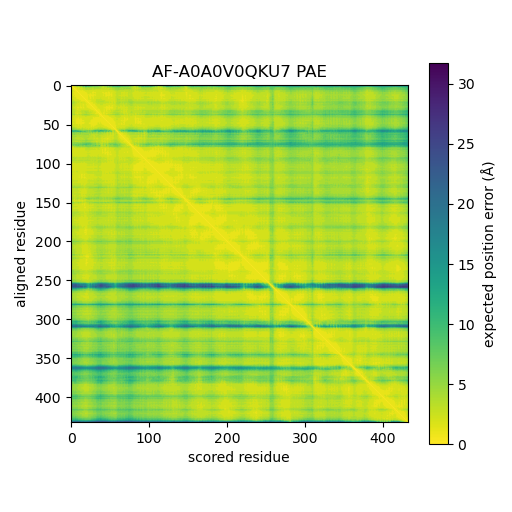
ATOM 1524 C CA . GLY A 1 178 ? -8.351 6.767 -16.341 1.00 97.62 178 GLY A CA 1
ATOM 1525 C C . GLY A 1 178 ? -9.278 5.622 -16.747 1.00 97.62 178 GLY A C 1
ATOM 1526 O O . GLY A 1 178 ? -8.959 4.898 -17.685 1.00 97.62 178 GLY A O 1
ATOM 1527 N N . LEU A 1 179 ? -10.459 5.513 -16.128 1.00 97.56 179 LEU A N 1
ATOM 1528 C CA . LEU A 1 179 ? -11.402 4.416 -16.382 1.00 97.56 179 LEU A CA 1
ATOM 1529 C C . LEU A 1 179 ? -12.002 4.479 -17.791 1.00 97.56 179 LEU A C 1
ATOM 1531 O O . LEU A 1 179 ? -12.370 3.448 -18.349 1.00 97.56 179 LEU A O 1
ATOM 1535 N N . LYS A 1 180 ? -12.082 5.676 -18.389 1.00 97.31 180 LYS A N 1
ATOM 1536 C CA . LYS A 1 180 ? -12.467 5.852 -19.801 1.00 97.31 180 LYS A CA 1
ATOM 1537 C C . LYS A 1 180 ? -11.389 5.366 -20.775 1.00 97.31 180 LYS A C 1
ATOM 1539 O O . LYS A 1 180 ? -11.721 5.047 -21.913 1.00 97.31 180 LYS A O 1
ATOM 1544 N N . ILE A 1 181 ? -10.123 5.347 -20.357 1.00 96.19 181 ILE A N 1
ATOM 1545 C CA . ILE A 1 181 ? -8.973 4.959 -21.188 1.00 96.19 181 ILE A CA 1
ATOM 1546 C C . ILE A 1 181 ? -8.660 3.470 -21.032 1.00 96.19 181 ILE A C 1
ATOM 1548 O O . ILE A 1 181 ? -8.471 2.773 -22.027 1.00 96.19 181 ILE A O 1
ATOM 1552 N N . GLU A 1 182 ? -8.577 2.993 -19.793 1.00 94.88 182 GLU A N 1
ATOM 1553 C CA . GLU A 1 182 ? -8.264 1.608 -19.461 1.00 94.88 182 GLU A CA 1
ATOM 1554 C C . GLU A 1 182 ? -9.070 1.184 -18.234 1.00 94.88 182 GLU A C 1
ATOM 1556 O O . GLU A 1 182 ? -8.748 1.527 -17.098 1.00 94.88 182 GLU A O 1
ATOM 1561 N N . VAL A 1 183 ? -10.142 0.430 -18.481 1.00 95.00 183 VAL A N 1
ATOM 1562 C CA . VAL A 1 183 ? -11.008 -0.100 -17.420 1.00 95.00 183 VAL A CA 1
ATOM 1563 C C . VAL A 1 183 ? -10.362 -1.273 -16.684 1.00 95.00 183 VAL A C 1
ATOM 1565 O O . VAL A 1 183 ? -10.814 -1.626 -15.609 1.00 95.00 183 VAL A O 1
ATOM 1568 N N . ASN A 1 184 ? -9.320 -1.901 -17.238 1.00 94.44 184 ASN A N 1
ATOM 1569 C CA . ASN A 1 184 ? -8.628 -3.031 -16.615 1.00 94.44 184 ASN A CA 1
ATOM 1570 C C . ASN A 1 184 ? -7.351 -2.596 -15.871 1.00 94.44 184 ASN A C 1
ATOM 1572 O O . ASN A 1 184 ? -6.368 -3.336 -15.824 1.00 94.44 184 ASN A O 1
ATOM 1576 N N . ASP A 1 185 ? -7.331 -1.382 -15.319 1.00 96.25 185 ASP A N 1
ATOM 1577 C CA . ASP A 1 185 ? -6.216 -0.889 -14.511 1.00 96.25 185 ASP A CA 1
ATOM 1578 C C . ASP A 1 185 ? -6.477 -1.179 -13.018 1.00 96.25 185 ASP A C 1
ATOM 1580 O O . ASP A 1 185 ? -7.258 -0.482 -12.363 1.00 96.25 185 ASP A O 1
ATOM 1584 N N . PRO A 1 186 ? -5.828 -2.202 -12.432 1.00 96.62 186 PRO A N 1
ATOM 1585 C CA . PRO A 1 186 ? -6.076 -2.589 -11.049 1.00 96.62 186 PRO A CA 1
ATOM 1586 C C . PRO A 1 186 ? -5.584 -1.555 -10.031 1.00 96.62 186 PRO A C 1
ATOM 1588 O O . PRO A 1 186 ? -6.109 -1.527 -8.917 1.00 96.62 186 PRO A O 1
ATOM 1591 N N . TRP A 1 187 ? -4.607 -0.713 -10.391 1.00 97.00 187 TRP A N 1
ATOM 1592 C CA . TRP A 1 187 ? -4.144 0.378 -9.532 1.00 97.00 187 TRP A CA 1
ATOM 1593 C C . TRP A 1 187 ? -5.143 1.538 -9.550 1.00 97.00 187 TRP A C 1
ATOM 1595 O O . TRP A 1 187 ? -5.305 2.247 -8.558 1.00 97.00 187 TRP A O 1
ATOM 1605 N N . LEU A 1 188 ? -5.872 1.703 -10.654 1.00 97.50 188 LEU A N 1
ATOM 1606 C CA . LEU A 1 188 ? -6.967 2.661 -10.736 1.00 97.50 188 LEU A CA 1
ATOM 1607 C C . LEU A 1 188 ? -8.182 2.210 -9.922 1.00 97.50 188 LEU A C 1
ATOM 1609 O O . LEU A 1 188 ? -8.794 3.033 -9.245 1.00 97.50 188 LEU A O 1
ATOM 1613 N N . HIS A 1 189 ? -8.496 0.909 -9.933 1.00 98.19 189 HIS A N 1
ATOM 1614 C CA . HIS A 1 189 ? -9.516 0.331 -9.048 1.00 98.19 189 HIS A CA 1
ATOM 1615 C C . HIS A 1 189 ? -9.185 0.604 -7.578 1.00 98.19 189 HIS A C 1
ATOM 1617 O O . HIS A 1 189 ? -10.045 1.072 -6.835 1.00 98.19 189 HIS A O 1
ATOM 1623 N N . HIS A 1 190 ? -7.928 0.369 -7.184 1.00 97.62 190 HIS A N 1
ATOM 1624 C CA . HIS A 1 190 ? -7.407 0.726 -5.865 1.00 97.62 190 HIS A CA 1
ATOM 1625 C C . HIS A 1 190 ? -7.654 2.207 -5.539 1.00 97.62 190 HIS A C 1
ATOM 1627 O O . HIS A 1 190 ? -8.314 2.516 -4.550 1.00 97.62 190 HIS A O 1
ATOM 1633 N N . ALA A 1 191 ? -7.182 3.120 -6.396 1.00 97.19 191 ALA A N 1
ATOM 1634 C CA . ALA A 1 191 ? -7.332 4.557 -6.177 1.00 97.19 191 ALA A CA 1
ATOM 1635 C C . ALA A 1 191 ? -8.807 4.981 -6.078 1.00 97.19 191 ALA A C 1
ATOM 1637 O O . ALA A 1 191 ? -9.150 5.857 -5.285 1.00 97.19 191 ALA A O 1
ATOM 1638 N N . GLN A 1 192 ? -9.699 4.338 -6.839 1.00 98.38 192 GLN A N 1
ATOM 1639 C CA . GLN A 1 192 ? -11.133 4.581 -6.747 1.00 98.38 192 GLN A CA 1
ATOM 1640 C C . GLN A 1 192 ? -11.717 4.152 -5.406 1.00 98.38 192 GLN A C 1
ATOM 1642 O O . GLN A 1 192 ? -12.476 4.920 -4.818 1.00 98.38 192 GLN A O 1
ATOM 1647 N N . MET A 1 193 ? -11.383 2.956 -4.921 1.00 98.00 193 MET A N 1
ATOM 1648 C CA . MET A 1 193 ? -11.853 2.488 -3.616 1.00 98.00 193 MET A CA 1
ATOM 1649 C C . MET A 1 193 ? -11.322 3.379 -2.494 1.00 98.00 193 MET A C 1
ATOM 1651 O O . MET A 1 193 ? -12.114 3.858 -1.686 1.00 98.00 193 MET A O 1
ATOM 1655 N N . HIS A 1 194 ? -10.035 3.722 -2.535 1.00 96.44 194 HIS A N 1
ATOM 1656 C CA . HIS A 1 194 ? -9.427 4.662 -1.600 1.00 96.44 194 HIS A CA 1
ATOM 1657 C C . HIS A 1 194 ? -10.151 6.021 -1.598 1.00 96.44 194 HIS A C 1
ATOM 1659 O O . HIS A 1 194 ? -10.549 6.530 -0.557 1.00 96.44 194 HIS A O 1
ATOM 1665 N N . ASN A 1 195 ? -10.422 6.605 -2.770 1.00 97.44 195 ASN A N 1
ATOM 1666 C CA . ASN A 1 195 ? -11.142 7.877 -2.845 1.00 97.44 195 ASN A CA 1
ATOM 1667 C C . ASN A 1 195 ? -12.589 7.769 -2.329 1.00 97.44 195 ASN A C 1
ATOM 1669 O O . ASN A 1 195 ? -13.078 8.667 -1.642 1.00 97.44 195 ASN A O 1
ATOM 1673 N N . LEU A 1 196 ? -13.291 6.679 -2.657 1.00 97.75 196 LEU A N 1
ATOM 1674 C CA . LEU A 1 196 ? -14.650 6.419 -2.169 1.00 97.75 196 LEU A CA 1
ATOM 1675 C C . LEU A 1 196 ? -14.685 6.259 -0.648 1.00 97.75 196 LEU A C 1
ATOM 1677 O O . LEU A 1 196 ? -15.634 6.730 -0.027 1.00 97.75 196 LEU A O 1
ATOM 1681 N N . PHE A 1 197 ? -13.649 5.666 -0.049 1.00 96.88 197 PHE A N 1
ATOM 1682 C CA . PHE A 1 197 ? -13.517 5.549 1.398 1.00 96.88 197 PHE A CA 1
ATOM 1683 C C . PHE A 1 197 ? -13.623 6.923 2.082 1.00 96.88 197 PHE A C 1
ATOM 1685 O O . PHE A 1 197 ? -14.320 7.069 3.081 1.00 96.88 197 PHE A O 1
ATOM 1692 N N . PHE A 1 198 ? -13.018 7.974 1.547 1.00 96.62 198 PHE A N 1
ATOM 1693 C CA . PHE A 1 198 ? -13.103 9.287 2.195 1.00 96.62 198 PHE A CA 1
ATOM 1694 C C . PHE A 1 198 ? -14.331 10.108 1.792 1.00 96.62 198 PHE A C 1
ATOM 1696 O O . PHE A 1 198 ? -14.809 10.929 2.574 1.00 96.62 198 PHE A O 1
ATOM 1703 N N . THR A 1 199 ? -14.863 9.891 0.588 1.00 96.38 199 THR A N 1
ATOM 1704 C CA . THR A 1 199 ? -15.819 10.830 -0.025 1.00 96.38 199 THR A CA 1
ATOM 1705 C C . THR A 1 199 ? -17.261 10.351 -0.111 1.00 96.38 199 THR A C 1
ATOM 1707 O O . THR A 1 199 ? -18.157 11.185 -0.243 1.00 96.38 199 THR A O 1
ATOM 1710 N N . GLU A 1 200 ? -17.520 9.045 -0.055 1.00 96.50 200 GLU A N 1
ATOM 1711 C CA . GLU A 1 200 ? -18.849 8.487 -0.307 1.00 96.50 200 GLU A CA 1
ATOM 1712 C C . GLU A 1 200 ? -19.466 7.910 0.971 1.00 96.50 200 GLU A C 1
ATOM 1714 O O . GLU A 1 200 ? -18.931 6.992 1.589 1.00 96.50 200 GLU A O 1
ATOM 1719 N N . SER A 1 201 ? -20.634 8.433 1.350 1.00 94.44 201 SER A N 1
ATOM 1720 C CA . SER A 1 201 ? -21.379 7.974 2.528 1.00 94.44 201 SER A CA 1
ATOM 1721 C C . SER A 1 201 ? -22.302 6.792 2.223 1.00 94.44 201 SER A C 1
ATOM 1723 O O . SER A 1 201 ? -22.699 6.060 3.132 1.00 94.44 201 SER A O 1
ATOM 1725 N N . ASN A 1 202 ? -22.651 6.567 0.952 1.00 97.06 202 ASN A N 1
ATOM 1726 C CA . ASN A 1 202 ? -23.443 5.415 0.542 1.00 97.06 202 ASN A CA 1
ATOM 1727 C C . ASN A 1 202 ? -22.559 4.165 0.395 1.00 97.06 202 ASN A C 1
ATOM 1729 O O . ASN A 1 202 ? -22.085 3.836 -0.693 1.00 97.06 202 ASN A O 1
ATOM 1733 N N . ILE A 1 203 ? -22.390 3.426 1.492 1.00 97.81 203 ILE A N 1
ATOM 1734 C CA . ILE A 1 203 ? -21.531 2.234 1.538 1.00 97.81 203 ILE A CA 1
ATOM 1735 C C . ILE A 1 203 ? -21.982 1.145 0.554 1.00 97.81 203 ILE A C 1
ATOM 1737 O O . ILE A 1 203 ? -21.148 0.523 -0.101 1.00 97.81 203 ILE A O 1
ATOM 1741 N N . THR A 1 204 ? -23.289 0.950 0.357 1.00 98.12 204 THR A N 1
ATOM 1742 C CA . THR A 1 204 ? -23.803 -0.015 -0.631 1.00 98.12 204 THR A CA 1
ATOM 1743 C C . THR A 1 204 ? -23.377 0.347 -2.057 1.00 98.12 204 THR A C 1
ATOM 1745 O O . THR A 1 204 ? -23.072 -0.535 -2.861 1.00 98.12 204 THR A O 1
ATOM 1748 N N . LYS A 1 205 ? -23.307 1.645 -2.385 1.00 98.19 205 LYS A N 1
ATOM 1749 C CA . LYS A 1 205 ? -22.761 2.114 -3.665 1.00 98.19 205 LYS A CA 1
ATOM 1750 C C . LYS A 1 205 ? -21.261 1.820 -3.765 1.00 98.19 205 LYS A C 1
ATOM 1752 O O . LYS A 1 205 ? -20.836 1.348 -4.819 1.00 98.19 205 LYS A O 1
ATOM 1757 N N . CYS A 1 206 ? -20.487 2.035 -2.699 1.00 98.38 206 CYS A N 1
ATOM 1758 C CA . CYS A 1 206 ? -19.060 1.689 -2.662 1.00 98.38 206 CYS A CA 1
ATOM 1759 C C . CYS A 1 206 ? -18.826 0.195 -2.917 1.00 98.38 206 CYS A C 1
ATOM 1761 O O . CYS A 1 206 ? -18.011 -0.151 -3.774 1.00 98.38 206 CYS A O 1
ATOM 1763 N N . ILE A 1 207 ? -19.590 -0.679 -2.250 1.00 98.75 207 ILE A N 1
ATOM 1764 C CA . ILE A 1 207 ? -19.542 -2.135 -2.456 1.00 98.75 207 ILE A CA 1
ATOM 1765 C C . ILE A 1 207 ? -19.846 -2.466 -3.916 1.00 98.75 207 ILE A C 1
ATOM 1767 O O . ILE A 1 207 ? -19.023 -3.085 -4.581 1.00 98.75 207 ILE A O 1
ATOM 1771 N N . LYS A 1 208 ? -20.977 -1.984 -4.450 1.00 98.62 208 LYS A N 1
ATOM 1772 C CA . LYS A 1 208 ? -21.395 -2.278 -5.828 1.00 98.62 208 LYS A CA 1
ATOM 1773 C C . LYS A 1 208 ? -20.354 -1.850 -6.864 1.00 98.62 208 LYS A C 1
ATOM 1775 O O . LYS A 1 208 ? -20.127 -2.565 -7.835 1.00 98.62 208 LYS A O 1
ATOM 1780 N N . ILE A 1 209 ? -19.753 -0.670 -6.698 1.00 98.19 209 ILE A N 1
ATOM 1781 C CA . ILE A 1 209 ? -18.689 -0.196 -7.595 1.00 98.19 209 ILE A CA 1
ATOM 1782 C C . ILE A 1 209 ? -17.479 -1.129 -7.509 1.00 98.19 209 ILE A C 1
ATOM 1784 O O . ILE A 1 209 ? -16.983 -1.573 -8.539 1.00 98.19 209 ILE A O 1
ATOM 1788 N N . SER A 1 210 ? -17.048 -1.456 -6.292 1.00 98.31 210 SER A N 1
ATOM 1789 C CA . SER A 1 210 ? -15.861 -2.274 -6.034 1.00 98.31 210 SER A CA 1
ATOM 1790 C C . SER A 1 210 ? -16.023 -3.714 -6.542 1.00 98.31 210 SER A C 1
ATOM 1792 O O . SER A 1 210 ? -15.117 -4.256 -7.171 1.00 98.31 210 SER A O 1
ATOM 1794 N N . GLU A 1 211 ? -17.199 -4.320 -6.354 1.00 98.31 211 GLU A N 1
ATOM 1795 C CA . GLU A 1 211 ? -17.527 -5.666 -6.840 1.00 98.31 211 GLU A CA 1
ATOM 1796 C C . GLU A 1 211 ? -17.440 -5.787 -8.369 1.00 98.31 211 GLU A C 1
ATOM 1798 O O . GLU A 1 211 ? -17.003 -6.822 -8.875 1.00 98.31 211 GLU A O 1
ATOM 1803 N N . ASN A 1 212 ? -17.777 -4.728 -9.117 1.00 97.62 212 ASN A N 1
ATOM 1804 C CA . ASN A 1 212 ? -17.661 -4.731 -10.581 1.00 97.62 212 ASN A CA 1
ATOM 1805 C C . ASN A 1 212 ? -16.213 -4.904 -11.061 1.00 97.62 212 ASN A C 1
ATOM 1807 O O . ASN A 1 212 ? -15.996 -5.309 -12.205 1.00 97.62 212 ASN A O 1
ATOM 1811 N N . PHE A 1 213 ? -15.225 -4.613 -10.209 1.00 97.44 213 PHE A N 1
ATOM 1812 C CA . PHE A 1 213 ? -13.816 -4.742 -10.559 1.00 97.44 213 PHE A CA 1
ATOM 1813 C C . PHE A 1 213 ? -13.199 -6.091 -10.203 1.00 97.44 213 PHE A C 1
ATOM 1815 O O . PHE A 1 213 ? -12.148 -6.434 -10.742 1.00 97.44 213 PHE A O 1
ATOM 1822 N N . VAL A 1 214 ? -13.850 -6.883 -9.345 1.00 96.88 214 VAL A N 1
ATOM 1823 C CA . VAL A 1 214 ? -13.295 -8.130 -8.792 1.00 96.88 214 VAL A CA 1
ATOM 1824 C C . VAL A 1 214 ? -12.837 -9.100 -9.887 1.00 96.88 214 VAL A C 1
ATOM 1826 O O . VAL A 1 214 ? -11.803 -9.756 -9.745 1.00 96.88 214 VAL A O 1
ATOM 1829 N N . GLY A 1 215 ? -13.558 -9.160 -11.013 1.00 96.00 215 GLY A N 1
ATOM 1830 C CA . GLY A 1 215 ? -13.198 -10.004 -12.157 1.00 96.00 215 GLY A CA 1
ATOM 1831 C C . GLY A 1 215 ? -11.843 -9.661 -12.791 1.00 96.00 215 GLY A C 1
ATOM 1832 O O . GLY A 1 215 ? -11.164 -10.555 -13.292 1.00 96.00 215 GLY A O 1
ATOM 1833 N N . TYR A 1 216 ? -11.411 -8.399 -12.715 1.00 95.50 216 TYR A N 1
ATOM 1834 C CA . TYR A 1 216 ? -10.134 -7.927 -13.264 1.00 95.50 216 TYR A CA 1
ATOM 1835 C C . TYR A 1 216 ? -8.934 -8.239 -12.366 1.00 95.50 216 TYR A C 1
ATOM 1837 O O . TYR A 1 216 ? -7.791 -8.135 -12.802 1.00 95.50 216 TYR A O 1
ATOM 1845 N N . TRP A 1 217 ? -9.160 -8.635 -11.112 1.00 95.19 217 TRP A N 1
ATOM 1846 C CA . TRP A 1 217 ? -8.076 -8.873 -10.153 1.00 95.19 217 TRP A CA 1
ATOM 1847 C C . TRP A 1 217 ? -7.476 -10.286 -10.247 1.00 95.19 217 TRP A C 1
ATOM 1849 O O . TRP A 1 217 ? -6.644 -10.683 -9.427 1.00 95.19 217 TRP A O 1
ATOM 1859 N N . GLN A 1 218 ? -7.881 -11.067 -11.252 1.00 89.69 218 GLN A N 1
ATOM 1860 C CA . GLN A 1 218 ? -7.271 -12.357 -11.564 1.00 89.69 218 GLN A CA 1
ATOM 1861 C C . GLN A 1 218 ? -5.893 -12.172 -12.219 1.00 89.69 218 GLN A C 1
ATOM 1863 O O . GLN A 1 218 ? -5.720 -11.366 -13.131 1.00 89.69 218 GLN A O 1
ATOM 1868 N N . GLY A 1 219 ? -4.902 -12.947 -11.767 1.00 88.94 219 GLY A N 1
ATOM 1869 C CA . GLY A 1 219 ? -3.535 -12.896 -12.304 1.00 88.94 219 GLY A CA 1
ATOM 1870 C C . GLY A 1 219 ? -2.737 -11.646 -11.912 1.00 88.94 219 GLY A C 1
ATOM 1871 O O . GLY A 1 219 ? -1.704 -11.372 -12.527 1.00 88.94 219 GLY A O 1
ATOM 1872 N N . LEU A 1 220 ? -3.212 -10.882 -10.924 1.00 92.81 220 LEU A N 1
ATOM 1873 C CA . LEU A 1 220 ? -2.413 -9.863 -10.249 1.00 92.81 220 LEU A CA 1
ATOM 1874 C C . LEU A 1 220 ? -1.431 -10.515 -9.276 1.00 92.81 220 LEU A C 1
ATOM 1876 O O . LEU A 1 220 ? -1.706 -11.594 -8.747 1.00 92.81 220 LEU A O 1
ATOM 1880 N N . ASN A 1 221 ? -0.327 -9.827 -8.995 1.00 89.69 221 ASN A N 1
ATOM 1881 C CA . ASN A 1 221 ? 0.544 -10.201 -7.892 1.00 89.69 221 ASN A CA 1
ATOM 1882 C C . ASN A 1 221 ? -0.200 -10.147 -6.553 1.00 89.69 221 ASN A C 1
ATOM 1884 O O . ASN A 1 221 ? -1.248 -9.509 -6.402 1.00 89.69 221 ASN A O 1
ATOM 1888 N N . ALA A 1 222 ? 0.367 -10.850 -5.574 1.00 85.50 222 ALA A N 1
ATOM 1889 C CA . ALA A 1 222 ? -0.279 -11.049 -4.289 1.00 85.50 222 ALA A CA 1
ATOM 1890 C C . ALA A 1 222 ? -0.567 -9.716 -3.572 1.00 85.50 222 ALA A C 1
ATOM 1892 O O . ALA A 1 222 ? -1.650 -9.569 -3.009 1.00 85.50 222 ALA A O 1
ATOM 1893 N N . PHE A 1 223 ? 0.335 -8.731 -3.702 1.00 87.94 223 PHE A N 1
ATOM 1894 C CA . PHE A 1 223 ? 0.180 -7.382 -3.154 1.00 87.94 223 PHE A CA 1
ATOM 1895 C C . PHE A 1 223 ? -1.110 -6.700 -3.594 1.00 87.94 223 PHE A C 1
ATOM 1897 O O . PHE A 1 223 ? -1.991 -6.443 -2.777 1.00 87.94 223 PHE A O 1
ATOM 1904 N N . LEU A 1 224 ? -1.224 -6.373 -4.886 1.00 92.62 224 LEU A N 1
ATOM 1905 C CA . LEU A 1 224 ? -2.314 -5.512 -5.328 1.00 92.62 224 LEU A CA 1
ATOM 1906 C C . LEU A 1 224 ? -3.645 -6.253 -5.270 1.00 92.62 224 LEU A C 1
ATOM 1908 O O . LEU A 1 224 ? -4.682 -5.658 -4.982 1.00 92.62 224 LEU A O 1
ATOM 1912 N N . ARG A 1 225 ? -3.614 -7.572 -5.485 1.00 93.12 225 ARG A N 1
ATOM 1913 C CA . ARG A 1 225 ? -4.791 -8.417 -5.316 1.00 93.12 225 ARG A CA 1
ATOM 1914 C C . ARG A 1 225 ? -5.310 -8.355 -3.884 1.00 93.12 225 ARG A C 1
ATOM 1916 O O . ARG A 1 225 ? -6.482 -8.042 -3.690 1.00 93.12 225 ARG A O 1
ATOM 1923 N N . SER A 1 226 ? -4.461 -8.656 -2.898 1.00 92.25 226 SER A N 1
ATOM 1924 C CA . SER A 1 226 ? -4.867 -8.667 -1.489 1.00 92.25 226 SER A CA 1
ATOM 1925 C C . SER A 1 226 ? -5.292 -7.276 -1.028 1.00 92.25 226 SER A C 1
ATOM 1927 O O . SER A 1 226 ? -6.278 -7.153 -0.308 1.00 92.25 226 SER A O 1
ATOM 1929 N N . HIS A 1 227 ? -4.615 -6.229 -1.505 1.00 94.62 227 HIS A N 1
ATOM 1930 C CA . HIS A 1 227 ? -4.920 -4.854 -1.140 1.00 94.62 227 HIS A CA 1
ATOM 1931 C C . HIS A 1 227 ? -6.269 -4.392 -1.707 1.00 94.62 227 HIS A C 1
ATOM 1933 O O . HIS A 1 227 ? -7.086 -3.844 -0.975 1.00 94.62 227 HIS A O 1
ATOM 1939 N N . ASN A 1 228 ? -6.588 -4.707 -2.965 1.00 97.38 228 ASN A N 1
ATOM 1940 C CA . ASN A 1 228 ? -7.910 -4.410 -3.527 1.00 97.38 228 ASN A CA 1
ATOM 1941 C C . ASN A 1 228 ? -9.044 -5.115 -2.765 1.00 97.38 228 ASN A C 1
ATOM 1943 O O . ASN A 1 228 ? -10.093 -4.526 -2.509 1.00 97.38 228 ASN A O 1
ATOM 1947 N N . PHE A 1 229 ? -8.824 -6.364 -2.347 1.00 97.38 229 PHE A N 1
ATOM 1948 C CA . PHE A 1 229 ? -9.778 -7.070 -1.494 1.00 97.38 229 PHE A CA 1
ATOM 1949 C C . PHE A 1 229 ? -9.843 -6.515 -0.068 1.00 97.38 229 PHE A C 1
ATOM 1951 O O . PHE A 1 229 ? -10.914 -6.549 0.534 1.00 97.38 229 PHE A O 1
ATOM 1958 N N . TRP A 1 230 ? -8.741 -5.986 0.463 1.00 97.12 230 TRP A N 1
ATOM 1959 C CA . TRP A 1 230 ? -8.723 -5.286 1.745 1.00 97.12 230 TRP A CA 1
ATOM 1960 C C . TRP A 1 230 ? -9.608 -4.035 1.706 1.00 97.12 230 TRP A C 1
ATOM 1962 O O . TRP A 1 230 ? -10.465 -3.880 2.566 1.00 97.12 230 TRP A O 1
ATOM 1972 N N . HIS A 1 231 ? -9.513 -3.213 0.659 1.00 97.94 231 HIS A N 1
ATOM 1973 C CA . HIS A 1 231 ? -10.414 -2.067 0.460 1.00 97.94 231 HIS A CA 1
ATOM 1974 C C . HIS A 1 231 ? -11.888 -2.485 0.422 1.00 97.94 231 HIS A C 1
ATOM 1976 O O . HIS A 1 231 ? -12.731 -1.945 1.139 1.00 97.94 231 HIS A O 1
ATOM 1982 N N . LEU A 1 232 ? -12.202 -3.508 -0.379 1.00 98.56 232 LEU A N 1
ATOM 1983 C CA . LEU A 1 232 ? -13.558 -4.046 -0.469 1.00 98.56 232 LEU A CA 1
ATOM 1984 C C . LEU A 1 232 ? -14.064 -4.566 0.890 1.00 98.56 232 LEU A C 1
ATOM 1986 O O . LEU A 1 232 ? -15.231 -4.365 1.235 1.00 98.56 232 LEU A O 1
ATOM 1990 N N . SER A 1 233 ? -13.205 -5.205 1.688 1.00 98.31 233 SER A N 1
ATOM 1991 C CA . SER A 1 233 ? -13.591 -5.697 3.012 1.00 98.31 233 SER A CA 1
ATOM 1992 C C . SER A 1 233 ? -13.888 -4.566 3.996 1.00 98.31 233 SER A C 1
ATOM 1994 O O . SER A 1 233 ? -14.773 -4.733 4.834 1.00 98.31 233 SER A O 1
ATOM 1996 N N . LEU A 1 234 ? -13.250 -3.397 3.861 1.00 97.75 234 LEU A N 1
ATOM 1997 C CA . LEU A 1 234 ? -13.590 -2.228 4.677 1.00 97.75 234 LEU A CA 1
ATOM 1998 C C . LEU A 1 234 ? -15.004 -1.722 4.388 1.00 97.75 234 LEU A C 1
ATOM 2000 O O . LEU A 1 234 ? -15.725 -1.365 5.319 1.00 97.75 234 LEU A O 1
ATOM 2004 N N . PHE A 1 235 ? -15.447 -1.747 3.127 1.00 98.56 235 PHE A N 1
ATOM 2005 C CA . PHE A 1 235 ? -16.830 -1.394 2.802 1.00 98.56 235 PHE A CA 1
ATOM 2006 C C . PHE A 1 235 ? -17.833 -2.408 3.352 1.00 98.56 235 PHE A C 1
ATOM 2008 O O . PHE A 1 235 ? -18.852 -2.009 3.913 1.00 98.56 235 PHE A O 1
ATOM 2015 N N . TYR A 1 236 ? -17.545 -3.709 3.270 1.00 98.56 236 TYR A N 1
ATOM 2016 C CA . TYR A 1 236 ? -18.397 -4.711 3.918 1.00 98.56 236 TYR A CA 1
ATOM 2017 C C . TYR A 1 236 ? -18.431 -4.549 5.439 1.00 98.56 236 TYR A C 1
ATOM 2019 O O . TYR A 1 236 ? -19.496 -4.691 6.039 1.00 98.56 236 TYR A O 1
ATOM 2027 N N . LEU A 1 237 ? -17.301 -4.206 6.066 1.00 97.06 237 LEU A N 1
ATOM 2028 C CA . LEU A 1 237 ? -17.240 -3.927 7.498 1.00 97.06 237 LEU A CA 1
ATOM 2029 C C . LEU A 1 237 ? -18.134 -2.735 7.866 1.00 97.06 237 LEU A C 1
ATOM 2031 O O . LEU A 1 237 ? -18.954 -2.848 8.776 1.00 97.06 237 LEU A O 1
ATOM 2035 N N . GLU A 1 238 ? -18.041 -1.632 7.121 1.00 96.31 238 GLU A N 1
ATOM 2036 C CA . GLU A 1 238 ? -18.903 -0.453 7.288 1.00 96.31 238 GLU A CA 1
ATOM 2037 C C . GLU A 1 238 ? -20.391 -0.774 7.092 1.00 96.31 238 GLU A C 1
ATOM 2039 O O . GLU A 1 238 ? -21.246 -0.230 7.792 1.00 96.31 238 GLU A O 1
ATOM 2044 N N . ASN A 1 239 ? -20.707 -1.721 6.204 1.00 97.06 239 ASN A N 1
ATOM 2045 C CA . ASN A 1 239 ? -22.068 -2.212 5.992 1.00 97.06 239 ASN A CA 1
ATOM 2046 C C . ASN A 1 239 ? -22.506 -3.295 7.002 1.00 97.06 239 ASN A C 1
ATOM 2048 O O . ASN A 1 239 ? -23.601 -3.838 6.882 1.00 97.06 239 ASN A O 1
ATOM 2052 N N . GLN A 1 240 ? -21.679 -3.613 8.007 1.00 94.75 240 GLN A N 1
ATOM 2053 C CA . GLN A 1 240 ? -21.899 -4.676 9.002 1.00 94.75 240 GLN A CA 1
ATOM 2054 C C . GLN A 1 240 ? -22.046 -6.093 8.397 1.00 94.75 240 GLN A C 1
ATOM 2056 O O . GLN A 1 240 ? -22.574 -6.999 9.044 1.00 94.75 240 GLN A O 1
ATOM 2061 N N . GLU A 1 241 ? -21.529 -6.327 7.189 1.00 97.25 241 GLU A N 1
ATOM 2062 C CA . GLU A 1 241 ? -21.503 -7.633 6.516 1.00 97.25 241 GLU A CA 1
ATOM 2063 C C . GLU A 1 241 ? -20.283 -8.465 6.951 1.00 97.25 241 GLU A C 1
ATOM 2065 O O . GLU A 1 241 ? -19.413 -8.822 6.156 1.00 97.25 241 GLU A O 1
ATOM 2070 N N . ILE A 1 242 ? -20.207 -8.786 8.244 1.00 96.81 242 ILE A N 1
ATOM 2071 C CA . ILE A 1 242 ? -19.044 -9.441 8.872 1.00 96.81 242 ILE A CA 1
ATOM 2072 C C . ILE A 1 242 ? -18.675 -10.777 8.211 1.00 96.81 242 ILE A C 1
ATOM 2074 O O . ILE A 1 242 ? -17.495 -11.078 8.039 1.00 96.81 242 ILE A O 1
ATOM 2078 N N . ASP A 1 243 ? -19.663 -11.560 7.777 1.00 97.69 243 ASP A N 1
ATOM 2079 C CA . ASP A 1 243 ? -19.426 -12.849 7.116 1.00 97.69 243 ASP A CA 1
ATOM 2080 C C . ASP A 1 243 ? -18.655 -12.690 5.801 1.00 97.69 243 ASP A C 1
ATOM 2082 O O . ASP A 1 243 ? -17.790 -13.508 5.487 1.00 97.69 243 ASP A O 1
ATOM 2086 N N . LYS A 1 244 ? -18.906 -11.600 5.065 1.00 98.25 244 LYS A N 1
ATOM 2087 C CA . LYS A 1 244 ? -18.161 -11.254 3.849 1.00 98.25 244 LYS A CA 1
ATOM 2088 C C . LYS A 1 244 ? -16.736 -10.827 4.172 1.00 98.25 244 LYS A C 1
ATOM 2090 O O . LYS A 1 244 ? -15.816 -11.230 3.465 1.00 98.25 244 LYS A O 1
ATOM 2095 N N . VAL A 1 245 ? -16.543 -10.063 5.249 1.00 98.25 245 VAL A N 1
ATOM 2096 C CA . VAL A 1 245 ? -15.208 -9.656 5.717 1.00 98.25 245 VAL A CA 1
ATOM 2097 C C . VAL A 1 245 ? -14.361 -10.885 6.057 1.00 98.25 245 VAL A C 1
ATOM 2099 O O . VAL A 1 245 ? -13.236 -11.004 5.573 1.00 98.25 245 VAL A O 1
ATOM 2102 N N . ILE A 1 246 ? -14.923 -11.829 6.821 1.00 97.50 246 ILE A N 1
ATOM 2103 C CA . ILE A 1 246 ? -14.274 -13.102 7.173 1.00 97.50 246 ILE A CA 1
ATOM 2104 C C . ILE A 1 246 ? -13.963 -13.915 5.911 1.00 97.50 246 ILE A C 1
ATOM 2106 O O . ILE A 1 246 ? -12.827 -14.349 5.726 1.00 97.50 246 ILE A O 1
ATOM 2110 N N . GLN A 1 247 ? -14.933 -14.064 5.004 1.00 96.50 247 GLN A N 1
ATOM 2111 C CA . GLN A 1 247 ? -14.740 -14.792 3.749 1.00 96.50 247 GLN A CA 1
ATOM 2112 C C . GLN A 1 247 ? -13.608 -14.188 2.906 1.00 96.50 247 GLN A C 1
ATOM 2114 O O . GLN A 1 247 ? -12.796 -14.925 2.340 1.00 96.50 247 GLN A O 1
ATOM 2119 N N . ILE A 1 248 ? -13.541 -12.859 2.801 1.00 95.94 248 ILE A N 1
ATOM 2120 C CA . ILE A 1 248 ? -12.470 -12.169 2.078 1.00 95.94 248 ILE A CA 1
ATOM 2121 C C . ILE A 1 248 ? -11.128 -12.405 2.759 1.00 95.94 248 ILE A C 1
ATOM 2123 O O . ILE A 1 248 ? -10.174 -12.761 2.071 1.00 95.94 248 ILE A O 1
ATOM 2127 N N . PHE A 1 249 ? -11.047 -12.264 4.083 1.00 95.44 249 PHE A N 1
ATOM 2128 C CA . PHE A 1 249 ? -9.811 -12.529 4.812 1.00 95.44 249 PHE A CA 1
ATOM 2129 C C . PHE A 1 249 ? -9.291 -13.939 4.508 1.00 95.44 249 PHE A C 1
ATOM 2131 O O . PHE A 1 249 ? -8.166 -14.106 4.033 1.00 95.44 249 PHE A O 1
ATOM 2138 N N . GLU A 1 250 ? -10.147 -14.942 4.706 1.00 92.75 250 GLU A N 1
ATOM 2139 C CA . GLU A 1 250 ? -9.777 -16.346 4.565 1.00 92.75 250 GLU A CA 1
ATOM 2140 C C . GLU A 1 250 ? -9.460 -16.729 3.127 1.00 92.75 250 GLU A C 1
ATOM 2142 O O . GLU A 1 250 ? -8.600 -17.565 2.926 1.00 92.75 250 GLU A O 1
ATOM 2147 N N . SER A 1 251 ? -10.114 -16.147 2.118 1.00 90.81 251 SER A N 1
ATOM 2148 C CA . SER A 1 251 ? -9.922 -16.572 0.722 1.00 90.81 251 SER A CA 1
ATOM 2149 C C . SER A 1 251 ? -8.984 -15.680 -0.091 1.00 90.81 251 SER A C 1
ATOM 2151 O O . SER A 1 251 ? -8.432 -16.148 -1.089 1.00 90.81 251 SER A O 1
ATOM 2153 N N . GLN A 1 252 ? -8.804 -14.418 0.308 1.00 90.44 252 GLN A N 1
ATOM 2154 C CA . GLN A 1 252 ? -8.138 -13.389 -0.496 1.00 90.44 252 GLN A CA 1
ATOM 2155 C C . GLN A 1 252 ? -6.988 -12.674 0.206 1.00 90.44 252 GLN A C 1
ATOM 2157 O O . GLN A 1 252 ? -6.221 -12.032 -0.496 1.00 90.44 252 GLN A O 1
ATOM 2162 N N . LEU A 1 253 ? -6.870 -12.720 1.535 1.00 88.69 253 LEU A N 1
ATOM 2163 C CA . LEU A 1 253 ? -5.761 -12.072 2.251 1.00 88.69 253 LEU A CA 1
ATOM 2164 C C . LEU A 1 253 ? -4.802 -13.121 2.820 1.00 88.69 253 LEU A C 1
ATOM 2166 O O . LEU A 1 253 ? -3.592 -12.943 2.723 1.00 88.69 253 LEU A O 1
ATOM 2170 N N . TRP A 1 254 ? -5.334 -14.231 3.347 1.00 82.81 254 TRP A N 1
ATOM 2171 C CA . TRP A 1 254 ? -4.550 -15.247 4.058 1.00 82.81 254 TRP A CA 1
ATOM 2172 C C . TRP A 1 254 ? -4.384 -16.602 3.336 1.00 82.81 254 TRP A C 1
ATOM 2174 O O . TRP A 1 254 ? -3.690 -17.487 3.824 1.00 82.81 254 TRP A O 1
ATOM 2184 N N . ASN A 1 255 ? -4.966 -16.787 2.145 1.00 70.06 255 ASN A N 1
ATOM 2185 C CA . ASN A 1 255 ? -4.959 -18.069 1.405 1.00 70.06 255 ASN A CA 1
ATOM 2186 C C . ASN A 1 255 ? -4.030 -18.105 0.177 1.00 70.06 255 ASN A C 1
ATOM 2188 O O . ASN A 1 255 ? -4.193 -18.920 -0.730 1.00 70.06 255 ASN A O 1
ATOM 2192 N N . PHE A 1 256 ? -3.036 -17.223 0.103 1.00 61.97 256 PHE A N 1
ATOM 2193 C CA . PHE A 1 256 ? -2.076 -17.274 -0.999 1.00 61.97 256 PHE A CA 1
ATOM 2194 C C . PHE A 1 256 ? -0.936 -18.235 -0.714 1.00 61.97 256 PHE A C 1
ATOM 2196 O O . PHE A 1 256 ? -0.426 -18.264 0.392 1.00 61.97 256 PHE A O 1
ATOM 2203 N N . LYS A 1 257 ? -0.501 -18.980 -1.738 1.00 53.44 257 LYS A N 1
ATOM 2204 C CA . LYS A 1 257 ? 0.690 -19.847 -1.675 1.00 53.44 257 LYS A CA 1
ATOM 2205 C C . LYS A 1 257 ? 1.986 -19.065 -1.417 1.00 53.44 257 LYS A C 1
ATOM 2207 O O . LYS A 1 257 ? 2.936 -19.640 -0.904 1.00 53.44 257 LYS A O 1
ATOM 2212 N N . ASP A 1 258 ? 1.987 -17.764 -1.705 1.00 56.47 258 ASP A N 1
ATOM 2213 C CA . ASP A 1 258 ? 3.077 -16.830 -1.414 1.00 56.47 258 ASP A CA 1
ATOM 2214 C C . ASP A 1 258 ? 2.822 -16.110 -0.075 1.00 56.47 258 ASP A C 1
ATOM 2216 O O . ASP A 1 258 ? 2.663 -14.888 -0.021 1.00 56.47 258 ASP A O 1
ATOM 2220 N N . GLN A 1 259 ? 2.726 -16.888 1.012 1.00 52.59 259 GLN A N 1
ATOM 2221 C CA . GLN A 1 259 ? 2.337 -16.434 2.364 1.00 52.59 259 GLN A CA 1
ATOM 2222 C C . GLN A 1 259 ? 3.277 -15.374 2.971 1.00 52.59 259 GLN A C 1
ATOM 2224 O O . GLN A 1 259 ? 2.923 -14.733 3.955 1.00 52.59 259 GLN A O 1
ATOM 2229 N N . LEU A 1 260 ? 4.443 -15.143 2.360 1.00 59.03 260 LEU A N 1
ATOM 2230 C CA . LEU A 1 260 ? 5.530 -14.323 2.902 1.00 59.03 260 LEU A CA 1
ATOM 2231 C C . LEU A 1 260 ? 5.792 -13.036 2.101 1.00 59.03 260 LEU A C 1
ATOM 2233 O O . LEU A 1 260 ? 6.873 -12.460 2.186 1.00 59.03 260 LEU A O 1
ATOM 2237 N N . TYR A 1 261 ? 4.820 -12.556 1.316 1.00 70.50 261 TYR A N 1
ATOM 2238 C CA . TYR A 1 261 ? 4.895 -11.184 0.808 1.00 70.50 261 TYR A CA 1
ATOM 2239 C C . TYR A 1 261 ? 4.491 -10.212 1.923 1.00 70.50 261 TYR A C 1
ATOM 2241 O O . TYR A 1 261 ? 3.352 -10.242 2.396 1.00 70.50 261 TYR A O 1
ATOM 2249 N N . LEU A 1 262 ? 5.434 -9.372 2.351 1.00 73.19 262 LEU A N 1
ATOM 2250 C CA . LEU A 1 262 ? 5.341 -8.505 3.530 1.00 73.19 262 LEU A CA 1
ATOM 2251 C C . LEU A 1 262 ? 4.040 -7.692 3.578 1.00 73.19 262 LEU A C 1
ATOM 2253 O O . LEU A 1 262 ? 3.374 -7.572 4.604 1.00 73.19 262 LEU A O 1
ATOM 2257 N N . GLU A 1 263 ? 3.639 -7.160 2.434 1.00 77.50 263 GLU A N 1
ATOM 2258 C CA . GLU A 1 263 ? 2.484 -6.291 2.299 1.00 77.50 263 GLU A CA 1
ATOM 2259 C C . GLU A 1 263 ? 1.155 -7.060 2.401 1.00 77.50 263 GLU A C 1
ATOM 2261 O O . GLU A 1 263 ? 0.137 -6.480 2.778 1.00 77.50 263 GLU A O 1
ATOM 2266 N N . ASN A 1 264 ? 1.142 -8.377 2.155 1.00 82.06 264 ASN A N 1
ATOM 2267 C CA . ASN A 1 264 ? -0.036 -9.200 2.452 1.00 82.06 264 ASN A CA 1
ATOM 2268 C C . ASN A 1 264 ? -0.242 -9.332 3.960 1.00 82.06 264 ASN A C 1
ATOM 2270 O O . ASN A 1 264 ? -1.380 -9.248 4.424 1.00 82.06 264 ASN A O 1
ATOM 2274 N N . LEU A 1 265 ? 0.847 -9.489 4.724 1.00 86.31 265 LEU A N 1
ATOM 2275 C CA . LEU A 1 265 ? 0.788 -9.503 6.186 1.00 86.31 265 LEU A CA 1
ATOM 2276 C C . LEU A 1 265 ? 0.250 -8.171 6.709 1.00 86.31 265 LEU A C 1
ATOM 2278 O O . LEU A 1 265 ? -0.627 -8.179 7.568 1.00 86.31 265 LEU A O 1
ATOM 2282 N N . VAL A 1 266 ? 0.688 -7.040 6.141 1.00 87.75 266 VAL A N 1
ATOM 2283 C CA . VAL A 1 266 ? 0.133 -5.709 6.461 1.00 87.75 266 VAL A CA 1
ATOM 2284 C C . VAL A 1 266 ? -1.385 -5.699 6.295 1.00 87.75 266 VAL A C 1
ATOM 2286 O O . VAL A 1 266 ? -2.099 -5.368 7.240 1.00 87.75 266 VAL A O 1
ATOM 2289 N N . ASN A 1 267 ? -1.885 -6.094 5.121 1.00 92.06 267 ASN A N 1
ATOM 2290 C CA . ASN A 1 267 ? -3.319 -6.089 4.824 1.00 92.06 267 ASN A CA 1
ATOM 2291 C C . ASN A 1 267 ? -4.099 -7.022 5.769 1.00 92.06 267 ASN A C 1
ATOM 2293 O O . ASN A 1 267 ? -5.143 -6.641 6.304 1.00 92.06 267 ASN A O 1
ATOM 2297 N N . ALA A 1 268 ? -3.582 -8.229 6.013 1.00 93.50 268 ALA A N 1
ATOM 2298 C CA . ALA A 1 268 ? -4.198 -9.209 6.903 1.00 93.50 268 ALA A CA 1
ATOM 2299 C C . ALA A 1 268 ? -4.265 -8.700 8.353 1.00 93.50 268 ALA A C 1
ATOM 2301 O O . ALA A 1 268 ? -5.344 -8.670 8.947 1.00 93.50 268 ALA A O 1
ATOM 2302 N N . ILE A 1 269 ? -3.138 -8.246 8.906 1.00 94.88 269 ILE A N 1
ATOM 2303 C CA . ILE A 1 269 ? -3.045 -7.753 10.285 1.00 94.88 269 ILE A CA 1
ATOM 2304 C C . ILE A 1 269 ? -3.921 -6.514 10.476 1.00 94.88 269 ILE A C 1
ATOM 2306 O O . ILE A 1 269 ? -4.652 -6.440 11.465 1.00 94.88 269 ILE A O 1
ATOM 2310 N N . GLN A 1 270 ? -3.906 -5.564 9.533 1.00 95.19 270 GLN A N 1
ATOM 2311 C CA . GLN A 1 270 ? -4.755 -4.373 9.621 1.00 95.19 270 GLN A CA 1
ATOM 2312 C C . GLN A 1 270 ? -6.241 -4.727 9.632 1.00 95.19 270 GLN A C 1
ATOM 2314 O O . GLN A 1 270 ? -6.987 -4.171 10.435 1.00 95.19 270 GLN A O 1
ATOM 2319 N N . LEU A 1 271 ? -6.688 -5.658 8.780 1.00 97.19 271 LEU A N 1
ATOM 2320 C CA . LEU A 1 271 ? -8.097 -6.051 8.765 1.00 97.19 271 LEU A CA 1
ATOM 2321 C C . LEU A 1 271 ? -8.515 -6.736 10.073 1.00 97.19 271 LEU A C 1
ATOM 2323 O O . LEU A 1 271 ? -9.580 -6.430 10.611 1.00 97.19 271 LEU A O 1
ATOM 2327 N N . LEU A 1 272 ? -7.673 -7.624 10.612 1.00 97.50 272 LEU A N 1
ATOM 2328 C CA . LEU A 1 272 ? -7.937 -8.261 11.906 1.00 97.50 272 LEU A CA 1
ATOM 2329 C C . LEU A 1 272 ? -7.972 -7.248 13.042 1.00 97.50 272 LEU A C 1
ATOM 2331 O O . LEU A 1 272 ? -8.846 -7.329 13.902 1.00 97.50 272 LEU A O 1
ATOM 2335 N N . TRP A 1 273 ? -7.063 -6.275 13.038 1.00 97.56 273 TRP A N 1
ATOM 2336 C CA . TRP A 1 273 ? -7.053 -5.247 14.066 1.00 97.56 273 TRP A CA 1
ATOM 2337 C C . TRP A 1 273 ? -8.278 -4.324 13.947 1.00 97.56 273 TRP A C 1
ATOM 2339 O O . TRP A 1 273 ? -8.901 -4.031 14.964 1.00 97.56 273 TRP A O 1
ATOM 2349 N N . LYS A 1 274 ? -8.740 -3.974 12.737 1.00 96.75 274 LYS A N 1
ATOM 2350 C CA . LYS A 1 274 ? -10.027 -3.272 12.547 1.00 96.75 274 LYS A CA 1
ATOM 2351 C C . LYS A 1 274 ? -11.217 -4.071 13.090 1.00 96.75 274 LYS A C 1
ATOM 2353 O O . LYS A 1 274 ? -12.077 -3.502 13.765 1.00 96.75 274 LYS A O 1
ATOM 2358 N N . LEU A 1 275 ? -11.260 -5.384 12.850 1.00 97.12 275 LEU A N 1
ATOM 2359 C CA . LEU A 1 275 ? -12.285 -6.265 13.424 1.00 97.12 275 LEU A CA 1
ATOM 2360 C C . LEU A 1 275 ? -12.208 -6.314 14.954 1.00 97.12 275 LEU A C 1
ATOM 2362 O O . LEU A 1 275 ? -13.241 -6.230 15.613 1.00 97.12 275 LEU A O 1
ATOM 2366 N N . GLU A 1 276 ? -11.007 -6.396 15.530 1.00 96.62 276 GLU A N 1
ATOM 2367 C CA . GLU A 1 276 ? -10.800 -6.339 16.980 1.00 96.62 276 GLU A CA 1
ATOM 2368 C C . GLU A 1 276 ? -11.312 -5.018 17.569 1.00 96.62 276 GLU A C 1
ATOM 2370 O O . GLU A 1 276 ? -12.057 -5.033 18.546 1.00 96.62 276 GLU A O 1
ATOM 2375 N N . ILE A 1 277 ? -10.960 -3.878 16.963 1.00 96.00 277 ILE A N 1
ATOM 2376 C CA . ILE A 1 277 ? -11.408 -2.540 17.380 1.00 96.00 277 ILE A CA 1
ATOM 2377 C C . ILE A 1 277 ? -12.937 -2.466 17.353 1.00 96.00 277 ILE A C 1
ATOM 2379 O O . ILE A 1 277 ? -13.555 -2.045 18.333 1.00 96.00 277 ILE A O 1
ATOM 2383 N N . HIS A 1 278 ? -13.558 -2.928 16.263 1.00 93.31 278 HIS A N 1
ATOM 2384 C CA . HIS A 1 278 ? -15.014 -2.997 16.150 1.00 93.31 278 HIS A CA 1
ATOM 2385 C C . HIS A 1 278 ? -15.628 -3.851 17.270 1.00 93.31 278 HIS A C 1
ATOM 2387 O O . HIS A 1 278 ? -16.595 -3.440 17.921 1.00 93.31 278 HIS A O 1
ATOM 2393 N N . ASN A 1 279 ? -15.029 -5.013 17.534 1.00 94.75 279 ASN A N 1
ATOM 2394 C CA . ASN A 1 279 ? -15.496 -5.965 18.532 1.00 94.75 279 ASN A CA 1
ATOM 2395 C C . ASN A 1 279 ? -15.323 -5.470 19.977 1.00 94.75 279 ASN A C 1
ATOM 2397 O O . ASN A 1 279 ? -16.123 -5.812 20.845 1.00 94.75 279 ASN A O 1
ATOM 2401 N N . LYS A 1 280 ? -14.314 -4.629 20.249 1.00 92.38 280 LYS A N 1
ATOM 2402 C CA . LYS A 1 280 ? -14.107 -4.011 21.571 1.00 92.38 280 LYS A CA 1
ATOM 2403 C C . LYS A 1 280 ? -15.226 -3.043 21.960 1.00 92.38 280 LYS A C 1
ATOM 2405 O O . LYS A 1 280 ? -15.454 -2.843 23.149 1.00 92.38 280 LYS A O 1
ATOM 2410 N N . ILE A 1 281 ? -15.917 -2.451 20.984 1.00 86.75 281 ILE A N 1
ATOM 2411 C CA . ILE A 1 281 ? -17.036 -1.527 21.231 1.00 86.75 281 ILE A CA 1
ATOM 2412 C C . ILE A 1 281 ? -18.370 -2.273 21.268 1.00 86.75 281 ILE A C 1
ATOM 2414 O O . ILE A 1 281 ? -19.228 -1.972 22.097 1.00 86.75 281 ILE A O 1
ATOM 2418 N N . LYS A 1 282 ? -18.557 -3.261 20.386 1.00 84.75 282 LYS A N 1
ATOM 2419 C CA . LYS A 1 282 ? -19.731 -4.137 20.389 1.00 84.75 282 LYS A CA 1
ATOM 2420 C C . LYS A 1 282 ? -19.276 -5.590 20.314 1.00 84.75 282 LYS A C 1
ATOM 2422 O O . LYS A 1 282 ? -19.002 -6.085 19.227 1.00 84.75 282 LYS A O 1
ATOM 2427 N N . PHE A 1 283 ? -19.251 -6.251 21.468 1.00 91.00 283 PHE A N 1
ATOM 2428 C CA . PHE A 1 283 ? -18.782 -7.626 21.563 1.00 91.00 283 PHE A CA 1
ATOM 2429 C C . PHE A 1 283 ? -19.672 -8.598 20.782 1.00 91.00 283 PHE A C 1
ATOM 2431 O O . PHE A 1 283 ? -20.891 -8.645 20.962 1.00 91.00 283 PHE A O 1
ATOM 2438 N N . ASP A 1 284 ? -19.017 -9.398 19.955 1.00 94.69 284 ASP A N 1
ATOM 2439 C CA . ASP A 1 284 ? -19.537 -10.533 19.220 1.00 94.69 284 ASP A CA 1
ATOM 2440 C C . ASP A 1 284 ? -18.539 -11.695 19.364 1.00 94.69 284 ASP A C 1
ATOM 2442 O O . ASP A 1 284 ? -17.351 -11.583 19.035 1.00 94.69 284 ASP A O 1
ATOM 2446 N N . GLN A 1 285 ? -19.022 -12.826 19.881 1.00 96.31 285 GLN A N 1
ATOM 2447 C CA . GLN A 1 285 ? -18.182 -13.994 20.144 1.00 96.31 285 GLN A CA 1
ATOM 2448 C C . GLN A 1 285 ? -17.565 -14.559 18.858 1.00 96.31 285 GLN A C 1
ATOM 2450 O O . GLN A 1 285 ? -16.406 -14.964 18.861 1.00 96.31 285 GLN A O 1
ATOM 2455 N N . LYS A 1 286 ? -18.302 -14.543 17.740 1.00 95.69 286 LYS A N 1
ATOM 2456 C CA . LYS A 1 286 ? -17.821 -15.059 16.454 1.00 95.69 286 LYS A CA 1
ATOM 2457 C C . LYS A 1 286 ? -16.654 -14.223 15.939 1.00 95.69 286 LYS A C 1
ATOM 2459 O O . LYS A 1 286 ? -15.666 -14.788 15.472 1.00 95.69 286 LYS A O 1
ATOM 2464 N N . ILE A 1 287 ? -16.752 -12.893 16.039 1.00 96.75 287 ILE A N 1
ATOM 2465 C CA . ILE A 1 287 ? -15.656 -11.991 15.655 1.00 96.75 287 ILE A CA 1
ATOM 2466 C C . ILE A 1 287 ? -14.449 -12.225 16.562 1.00 96.75 287 ILE A C 1
ATOM 2468 O O . ILE A 1 287 ? -13.334 -12.363 16.063 1.00 96.75 287 ILE A O 1
ATOM 2472 N N . ASN A 1 288 ? -14.669 -12.319 17.876 1.00 97.00 288 ASN A N 1
ATOM 2473 C CA . ASN A 1 288 ? -13.607 -12.583 18.843 1.00 97.00 288 ASN A CA 1
ATOM 2474 C C . ASN A 1 288 ? -12.840 -13.877 18.524 1.00 97.00 288 ASN A C 1
ATOM 2476 O O . ASN A 1 288 ? -11.612 -13.868 18.435 1.00 97.00 288 ASN A O 1
ATOM 2480 N N . ASP A 1 289 ? -13.558 -14.982 18.325 1.00 96.94 289 ASP A N 1
ATOM 2481 C CA . ASP A 1 289 ? -12.960 -16.293 18.060 1.00 96.94 289 ASP A CA 1
ATOM 2482 C C . ASP A 1 289 ? -12.198 -16.300 16.733 1.00 96.94 289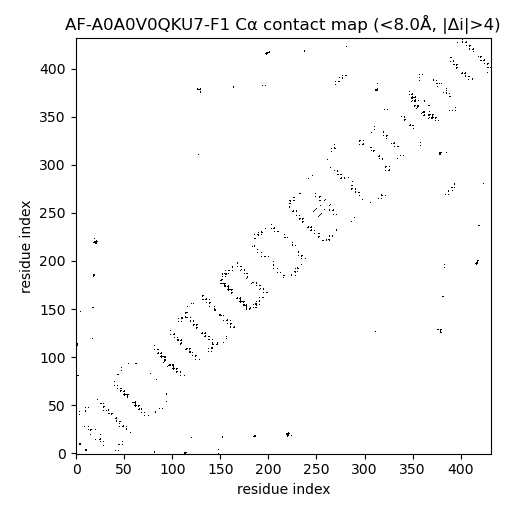 ASP A C 1
ATOM 2484 O O . ASP A 1 289 ? -11.088 -16.829 16.644 1.00 96.94 289 ASP A O 1
ATOM 2488 N N . PHE A 1 290 ? -12.763 -15.659 15.708 1.00 97.19 290 PHE A N 1
ATOM 2489 C CA . PHE A 1 290 ? -12.117 -15.504 14.413 1.00 97.19 290 PHE A CA 1
ATOM 2490 C C . PHE A 1 290 ? -10.819 -14.692 14.499 1.00 97.19 290 PHE A C 1
ATOM 2492 O O . PHE A 1 290 ? -9.791 -15.136 13.983 1.00 97.19 290 PHE A O 1
ATOM 2499 N N . VAL A 1 291 ? -10.848 -13.528 15.154 1.00 97.06 291 VAL A N 1
ATOM 2500 C CA . VAL A 1 291 ? -9.682 -12.645 15.301 1.00 97.06 291 VAL A CA 1
ATOM 2501 C C . VAL A 1 291 ? -8.566 -13.348 16.072 1.00 97.06 291 VAL A C 1
ATOM 2503 O O . VAL A 1 291 ? -7.429 -13.373 15.604 1.00 97.06 291 VAL A O 1
ATOM 2506 N N . ASN A 1 292 ? -8.887 -13.987 17.202 1.00 95.81 292 ASN A N 1
ATOM 2507 C CA . ASN A 1 292 ? -7.898 -14.692 18.023 1.00 95.81 292 ASN A CA 1
ATOM 2508 C C . ASN A 1 292 ? -7.241 -15.848 17.260 1.00 95.81 292 ASN A C 1
ATOM 2510 O O . ASN A 1 292 ? -6.013 -15.949 17.232 1.00 95.81 292 ASN A O 1
ATOM 2514 N N . ARG A 1 293 ? -8.045 -16.680 16.583 1.00 95.75 293 ARG A N 1
ATOM 2515 C CA . ARG A 1 293 ? -7.531 -17.764 15.734 1.00 95.75 293 ARG A CA 1
ATOM 2516 C C . ARG A 1 293 ? -6.635 -17.222 14.624 1.00 95.75 293 ARG A C 1
ATOM 2518 O O . ARG A 1 293 ? -5.562 -17.766 14.386 1.00 95.75 293 ARG A O 1
ATOM 2525 N N . SER A 1 294 ? -7.060 -16.157 13.952 1.00 95.56 294 SER A N 1
ATOM 2526 C CA . SER A 1 294 ? -6.341 -15.619 12.795 1.00 95.56 294 SER A CA 1
ATOM 2527 C C . SER A 1 294 ? -5.024 -14.949 13.189 1.00 95.56 294 SER A C 1
ATOM 2529 O O . SER A 1 294 ? -4.029 -15.128 12.492 1.00 95.56 294 SER A O 1
ATOM 2531 N N . PHE A 1 295 ? -4.968 -14.249 14.329 1.00 95.31 295 PHE A N 1
ATOM 2532 C CA . PHE A 1 295 ? -3.702 -13.734 14.858 1.00 95.31 295 PHE A CA 1
ATOM 2533 C C . PHE A 1 295 ? -2.735 -14.848 15.267 1.00 95.31 295 PHE A C 1
ATOM 2535 O O . PHE A 1 295 ? -1.539 -14.699 15.031 1.00 95.31 295 PHE A O 1
ATOM 2542 N N . SER A 1 296 ? -3.232 -15.953 15.836 1.00 94.56 296 SER A N 1
ATOM 2543 C CA . SER A 1 296 ? -2.398 -17.129 16.126 1.00 94.56 296 SER A CA 1
ATOM 2544 C C . SER A 1 296 ? -1.807 -17.704 14.838 1.00 94.56 296 SER A C 1
ATOM 2546 O O . SER A 1 296 ? -0.600 -17.873 14.745 1.00 94.56 296 SER A O 1
ATOM 2548 N N . MET A 1 297 ? -2.637 -17.912 13.809 1.00 91.44 297 MET A N 1
ATOM 2549 C CA . MET A 1 297 ? -2.181 -18.437 12.515 1.00 91.44 297 MET A CA 1
ATOM 2550 C C . MET A 1 297 ? -1.147 -17.530 11.837 1.00 91.44 297 MET A C 1
ATOM 2552 O O . MET A 1 297 ? -0.202 -18.029 11.234 1.00 91.44 297 MET A O 1
ATOM 2556 N N . LEU A 1 298 ? -1.324 -16.206 11.919 1.00 90.19 298 LEU A N 1
ATOM 2557 C CA . LEU A 1 298 ? -0.332 -15.249 11.427 1.00 90.19 298 LEU A CA 1
ATOM 2558 C C . LEU A 1 298 ? 0.983 -15.389 12.190 1.00 90.19 298 LEU A C 1
ATOM 2560 O O . LEU A 1 298 ? 2.031 -15.503 11.568 1.00 90.19 298 LEU A O 1
ATOM 2564 N N . TYR A 1 299 ? 0.939 -15.419 13.519 1.00 91.62 299 TYR A N 1
ATOM 2565 C CA . TYR A 1 299 ? 2.142 -15.555 14.332 1.00 91.62 299 TYR A CA 1
ATOM 2566 C C . TYR A 1 299 ? 2.913 -16.849 14.055 1.00 91.62 299 TYR A C 1
ATOM 2568 O O . TYR A 1 299 ? 4.130 -16.800 13.900 1.00 91.62 299 TYR A O 1
ATOM 2576 N N . ASP A 1 300 ? 2.211 -17.973 13.900 1.00 89.75 300 ASP A N 1
ATOM 2577 C CA . ASP A 1 300 ? 2.817 -19.275 13.592 1.00 89.75 300 ASP A CA 1
ATOM 2578 C C . ASP A 1 300 ? 3.543 -19.290 12.232 1.00 89.75 300 ASP A C 1
ATOM 2580 O O . ASP A 1 300 ? 4.388 -20.149 11.986 1.00 89.75 300 ASP A O 1
ATOM 2584 N N . SER A 1 301 ? 3.228 -18.336 11.348 1.00 86.06 301 SER A N 1
ATOM 2585 C CA . SER A 1 301 ? 3.872 -18.168 10.040 1.00 86.06 301 SER A CA 1
ATOM 2586 C C . SER A 1 301 ? 5.060 -17.200 10.034 1.00 86.06 301 SER A C 1
ATOM 2588 O O . SER A 1 301 ? 5.713 -17.055 9.003 1.00 86.06 301 SER A O 1
ATOM 2590 N N . PHE A 1 302 ? 5.336 -16.496 11.139 1.00 86.94 302 PHE A N 1
ATOM 2591 C CA . PHE A 1 302 ? 6.395 -15.488 11.166 1.00 86.94 302 PHE A CA 1
ATOM 2592 C C . PHE A 1 302 ? 7.789 -16.123 11.104 1.00 86.94 302 PHE A C 1
ATOM 2594 O O . PHE A 1 302 ? 8.228 -16.793 12.038 1.00 86.94 302 PHE A O 1
ATOM 2601 N N . GLU A 1 303 ? 8.518 -15.820 10.032 1.00 82.94 303 GLU A N 1
ATOM 2602 C CA . GLU A 1 303 ? 9.944 -16.126 9.876 1.00 82.94 303 GLU A CA 1
ATOM 2603 C C . GLU A 1 303 ? 10.825 -14.981 10.422 1.00 82.94 303 GLU A C 1
ATOM 2605 O O . GLU A 1 303 ? 10.323 -13.925 10.815 1.00 82.94 303 GLU A O 1
ATOM 2610 N N . GLU A 1 304 ? 12.148 -15.165 10.494 1.00 79.38 304 GLU A N 1
ATOM 2611 C CA . GLU A 1 304 ? 13.053 -14.141 11.053 1.00 79.38 304 GLU A CA 1
ATOM 2612 C C . GLU A 1 304 ? 13.064 -12.844 10.225 1.00 79.38 304 GLU A C 1
ATOM 2614 O O . GLU A 1 304 ? 13.187 -11.741 10.764 1.00 79.38 304 GLU A O 1
ATOM 2619 N N . GLU A 1 305 ? 12.871 -12.960 8.915 1.00 76.06 305 GLU A N 1
ATOM 2620 C CA . GLU A 1 305 ? 12.838 -11.865 7.948 1.00 76.06 305 GLU A CA 1
ATOM 2621 C C . GLU A 1 305 ? 11.727 -10.849 8.249 1.00 76.06 305 GLU A C 1
ATOM 2623 O O . GLU A 1 305 ? 11.878 -9.657 7.964 1.00 76.06 305 GLU A O 1
ATOM 2628 N N . VAL A 1 306 ? 10.640 -11.295 8.889 1.00 77.00 306 VAL A N 1
ATOM 2629 C CA . VAL A 1 306 ? 9.491 -10.465 9.279 1.00 77.00 306 VAL A CA 1
ATOM 2630 C C . VAL A 1 306 ? 9.914 -9.336 10.225 1.00 77.00 306 VAL A C 1
ATOM 2632 O O . VAL A 1 306 ? 9.309 -8.266 10.195 1.00 77.00 306 VAL A O 1
ATOM 2635 N N . TYR A 1 307 ? 10.968 -9.528 11.022 1.00 79.12 307 TYR A N 1
ATOM 2636 C CA . TYR A 1 307 ? 11.413 -8.577 12.046 1.00 79.12 307 TYR A CA 1
ATOM 2637 C C . TYR A 1 307 ? 12.462 -7.561 11.554 1.00 79.12 307 TYR A C 1
ATOM 2639 O O . TYR A 1 307 ? 12.841 -6.658 12.296 1.00 79.12 307 TYR A O 1
ATOM 2647 N N . GLY A 1 308 ? 12.970 -7.699 10.324 1.00 67.19 308 GLY A N 1
ATOM 2648 C CA . GLY A 1 308 ? 14.134 -6.939 9.847 1.00 67.19 308 GLY A CA 1
ATOM 2649 C C . GLY A 1 308 ? 13.845 -5.556 9.249 1.00 67.19 308 GLY A C 1
ATOM 2650 O O . GLY A 1 308 ? 14.782 -4.814 8.954 1.00 67.19 308 GLY A O 1
ATOM 2651 N N . ASN A 1 309 ? 12.580 -5.179 9.033 1.00 65.38 309 ASN A N 1
ATOM 2652 C CA . ASN A 1 309 ? 12.234 -4.036 8.178 1.00 65.38 309 ASN A CA 1
ATOM 2653 C C . ASN A 1 309 ? 11.983 -2.722 8.942 1.00 65.38 309 ASN A C 1
ATOM 2655 O O . ASN A 1 309 ? 10.954 -2.067 8.770 1.00 65.38 309 ASN A O 1
ATOM 2659 N N . ILE A 1 310 ? 12.951 -2.289 9.758 1.00 58.31 310 ILE A N 1
ATOM 2660 C CA . ILE A 1 310 ? 12.847 -1.086 10.618 1.00 58.31 310 ILE A CA 1
ATOM 2661 C C . ILE A 1 310 ? 12.533 0.201 9.810 1.00 58.31 310 ILE A C 1
ATOM 2663 O O . ILE A 1 310 ? 11.976 1.155 10.345 1.00 58.31 310 ILE A O 1
ATOM 2667 N N . GLY A 1 311 ? 12.795 0.211 8.497 1.00 62.25 311 GLY A N 1
ATOM 2668 C CA . GLY A 1 311 ? 12.527 1.341 7.601 1.00 62.25 311 GLY A CA 1
ATOM 2669 C C . GLY A 1 311 ? 11.067 1.541 7.170 1.00 62.25 311 GLY A C 1
ATOM 2670 O O . GLY A 1 311 ? 10.786 2.558 6.540 1.00 62.25 311 GLY A O 1
ATOM 2671 N N . TYR A 1 312 ? 10.153 0.614 7.486 1.00 78.75 312 TYR A N 1
ATOM 2672 C CA . TYR A 1 312 ? 8.710 0.763 7.256 1.00 78.75 312 TYR A CA 1
ATOM 2673 C C . TYR A 1 312 ? 7.953 0.672 8.590 1.00 78.75 312 TYR A C 1
ATOM 2675 O O . TYR A 1 312 ? 7.514 -0.394 9.015 1.00 78.75 312 TYR A O 1
ATOM 2683 N N . LEU A 1 313 ? 7.841 1.800 9.295 1.00 86.25 313 LEU A N 1
ATOM 2684 C CA . LEU A 1 313 ? 7.416 1.831 10.697 1.00 86.25 313 LEU A CA 1
ATOM 2685 C C . LEU A 1 313 ? 5.992 1.290 10.929 1.00 86.25 313 LEU A C 1
ATOM 2687 O O . LEU A 1 313 ? 5.801 0.491 11.841 1.00 86.25 313 LEU A O 1
ATOM 2691 N N . MET A 1 314 ? 5.021 1.632 10.079 1.00 88.50 314 MET A N 1
ATOM 2692 C CA . MET A 1 314 ? 3.670 1.054 10.095 1.00 88.50 314 MET A CA 1
ATOM 2693 C C . MET A 1 314 ? 3.706 -0.472 10.081 1.00 88.50 314 MET A C 1
ATOM 2695 O O . MET A 1 314 ? 3.042 -1.115 10.890 1.00 88.50 314 MET A O 1
ATOM 2699 N N . TYR A 1 315 ? 4.500 -1.058 9.185 1.00 88.44 315 TYR A N 1
ATOM 2700 C CA . TYR A 1 315 ? 4.643 -2.504 9.109 1.00 88.44 315 TYR A CA 1
ATOM 2701 C C . TYR A 1 315 ? 5.160 -3.080 10.436 1.00 88.44 315 TYR A C 1
ATOM 2703 O O . TYR A 1 315 ? 4.544 -3.992 10.985 1.00 88.44 315 TYR A O 1
ATOM 2711 N N . ASN A 1 316 ? 6.213 -2.495 11.013 1.00 90.19 316 ASN A N 1
ATOM 2712 C CA . ASN A 1 316 ? 6.762 -2.966 12.290 1.00 90.19 316 ASN A CA 1
ATOM 2713 C C . ASN A 1 316 ? 5.753 -2.867 13.438 1.00 90.19 316 ASN A C 1
ATOM 2715 O O . ASN A 1 316 ? 5.691 -3.760 14.279 1.00 90.19 316 ASN A O 1
ATOM 2719 N N . LEU A 1 317 ? 4.936 -1.813 13.465 1.00 93.62 317 LEU A N 1
ATOM 2720 C CA . LEU A 1 317 ? 3.878 -1.649 14.462 1.00 93.62 317 LEU A CA 1
ATOM 2721 C C . LEU A 1 317 ? 2.802 -2.734 14.330 1.00 93.62 317 LEU A C 1
ATOM 2723 O O . LEU A 1 317 ? 2.371 -3.309 15.325 1.00 93.62 317 LEU A O 1
ATOM 2727 N N . LEU A 1 318 ? 2.420 -3.093 13.107 1.00 93.81 318 LEU A N 1
ATOM 2728 C CA . LEU A 1 318 ? 1.476 -4.185 12.871 1.00 93.81 318 LEU A CA 1
ATOM 2729 C C . LEU A 1 318 ? 2.049 -5.539 13.308 1.00 93.81 318 LEU A C 1
ATOM 2731 O O . LEU A 1 318 ? 1.357 -6.314 13.967 1.00 93.81 318 LEU A O 1
ATOM 2735 N N . ILE A 1 319 ? 3.328 -5.807 13.041 1.00 92.94 319 ILE A N 1
ATOM 2736 C CA . ILE A 1 319 ? 4.006 -6.994 13.584 1.00 92.94 319 ILE A CA 1
ATOM 2737 C C . ILE A 1 319 ? 4.009 -6.962 15.115 1.00 92.94 319 ILE A C 1
ATOM 2739 O O . ILE A 1 319 ? 3.649 -7.952 15.755 1.00 92.94 319 ILE A O 1
ATOM 2743 N N . LEU A 1 320 ? 4.323 -5.812 15.717 1.00 94.81 320 LEU A N 1
ATOM 2744 C CA . LEU A 1 320 ? 4.287 -5.622 17.165 1.00 94.81 320 LEU A CA 1
ATOM 2745 C C . LEU A 1 320 ? 2.888 -5.905 17.743 1.00 94.81 320 LEU A C 1
ATOM 2747 O O . LEU A 1 320 ? 2.780 -6.487 18.824 1.00 94.81 320 LEU A O 1
ATOM 2751 N N . LYS A 1 321 ? 1.813 -5.582 17.008 1.00 95.81 321 LYS A N 1
ATOM 2752 C CA . LYS A 1 321 ? 0.423 -5.879 17.401 1.00 95.81 321 LYS A CA 1
ATOM 2753 C C . LYS A 1 321 ? 0.174 -7.379 17.476 1.00 95.81 321 LYS A C 1
ATOM 2755 O O . LYS A 1 321 ? -0.444 -7.841 18.441 1.00 95.81 321 LYS A O 1
ATOM 2760 N N . VAL A 1 322 ? 0.679 -8.147 16.515 1.00 95.38 322 VAL A N 1
ATOM 2761 C CA . VAL A 1 322 ? 0.594 -9.615 16.551 1.00 95.38 322 VAL A CA 1
ATOM 2762 C C . VAL A 1 322 ? 1.385 -10.161 17.739 1.00 95.38 322 VAL A C 1
ATOM 2764 O O . VAL A 1 322 ? 0.823 -10.899 18.547 1.00 95.38 322 VAL A O 1
ATOM 2767 N N . LEU A 1 323 ? 2.638 -9.725 17.918 1.00 95.50 323 LEU A N 1
ATOM 2768 C CA . LEU A 1 323 ? 3.494 -10.160 19.030 1.00 95.50 323 LEU A CA 1
ATOM 2769 C C . LEU A 1 323 ? 2.866 -9.875 20.398 1.00 95.50 323 LEU A C 1
ATOM 2771 O O . LEU A 1 323 ? 2.855 -10.752 21.262 1.00 95.50 323 LEU A O 1
ATOM 2775 N N . LYS A 1 324 ? 2.296 -8.676 20.585 1.00 95.94 324 LYS A N 1
ATOM 2776 C CA . LYS A 1 324 ? 1.586 -8.305 21.815 1.00 95.94 324 LYS A CA 1
ATOM 2777 C C . LYS A 1 324 ? 0.402 -9.226 22.070 1.00 95.94 324 LYS A C 1
ATOM 2779 O O . LYS A 1 324 ? 0.226 -9.713 23.184 1.00 95.94 324 LYS A O 1
ATOM 2784 N N . THR A 1 325 ? -0.407 -9.449 21.036 1.00 94.38 325 THR A N 1
ATOM 2785 C CA . THR A 1 325 ? -1.627 -10.261 21.121 1.00 94.38 325 THR A CA 1
ATOM 2786 C C . THR A 1 325 ? -1.294 -11.710 21.483 1.00 94.38 325 THR A C 1
ATOM 2788 O O . THR A 1 325 ? -1.982 -12.304 22.309 1.00 94.38 325 THR A O 1
ATOM 2791 N N . GLN A 1 326 ? -0.195 -12.246 20.944 1.00 95.38 326 GLN A N 1
ATOM 2792 C CA . GLN A 1 326 ? 0.276 -13.606 21.221 1.00 95.38 326 GLN A CA 1
ATOM 2793 C C . GLN A 1 326 ? 1.178 -13.728 22.456 1.00 95.38 326 GLN A C 1
ATOM 2795 O O . GLN A 1 326 ? 1.602 -14.830 22.788 1.00 95.38 326 GLN A O 1
ATOM 2800 N N . LYS A 1 327 ? 1.467 -12.622 23.160 1.00 95.75 327 LYS A N 1
ATOM 2801 C CA . LYS A 1 327 ? 2.399 -12.587 24.305 1.00 95.75 327 LYS A CA 1
ATOM 2802 C C . LYS A 1 327 ? 3.764 -13.203 23.965 1.00 95.75 327 LYS A C 1
ATOM 2804 O O . LYS A 1 327 ? 4.340 -13.930 24.767 1.00 95.75 327 LYS A O 1
ATOM 2809 N N . ALA A 1 328 ? 4.252 -12.925 22.761 1.00 95.00 328 ALA A N 1
ATOM 2810 C CA . ALA A 1 328 ? 5.484 -13.499 22.243 1.00 95.00 328 ALA A CA 1
ATOM 2811 C C .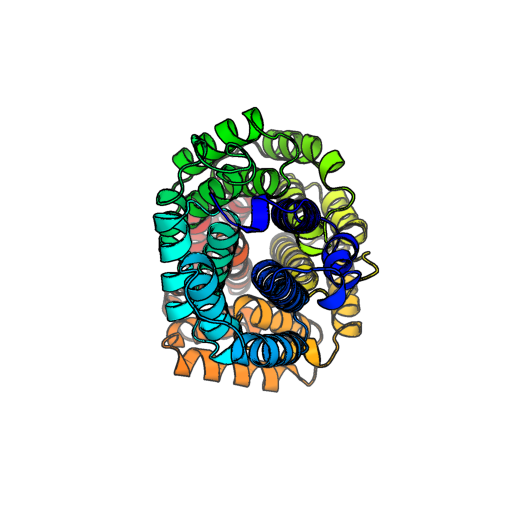 ALA A 1 328 ? 6.723 -12.959 22.976 1.00 95.00 328 ALA A C 1
ATOM 2813 O O . ALA A 1 328 ? 6.824 -11.754 23.214 1.00 95.00 328 ALA A O 1
ATOM 2814 N N . ASP A 1 329 ? 7.722 -13.814 23.214 1.00 93.56 329 ASP A N 1
ATOM 2815 C CA . ASP A 1 329 ? 8.980 -13.442 23.888 1.00 93.56 329 ASP A CA 1
ATOM 2816 C C . ASP A 1 329 ? 9.720 -12.287 23.189 1.00 93.56 329 ASP A C 1
ATOM 2818 O O . ASP A 1 329 ? 10.343 -11.443 23.833 1.00 93.56 329 ASP A O 1
ATOM 2822 N N . LYS A 1 330 ? 9.611 -12.203 21.855 1.00 93.00 330 LYS A N 1
ATOM 2823 C CA . LYS A 1 330 ? 10.240 -11.148 21.040 1.00 93.00 330 LYS A CA 1
ATOM 2824 C C . LYS A 1 330 ? 9.597 -9.765 21.202 1.00 93.00 330 LYS A C 1
ATOM 2826 O O . LYS A 1 330 ? 10.175 -8.789 20.723 1.00 93.00 330 LYS A O 1
ATOM 2831 N N . TYR A 1 331 ? 8.426 -9.657 21.836 1.00 95.38 331 TYR A N 1
ATOM 2832 C CA . TYR A 1 331 ? 7.661 -8.410 21.919 1.00 95.38 331 TYR A CA 1
ATOM 2833 C C . TYR A 1 331 ? 8.482 -7.249 22.500 1.00 95.38 331 TYR A C 1
ATOM 2835 O O . TYR A 1 331 ? 8.588 -6.197 21.872 1.00 95.38 331 TYR A O 1
ATOM 2843 N N . GLU A 1 332 ? 9.118 -7.451 23.657 1.00 95.81 332 GLU A N 1
ATOM 2844 C CA . GLU A 1 332 ? 9.884 -6.395 24.333 1.00 95.81 332 GLU A CA 1
ATOM 2845 C C . GLU A 1 332 ? 11.102 -5.948 23.514 1.00 95.81 332 GLU A C 1
ATOM 2847 O O . GLU A 1 332 ? 11.371 -4.753 23.389 1.00 95.81 332 GLU A O 1
ATOM 2852 N N . THR A 1 333 ? 11.805 -6.893 22.882 1.00 94.38 333 THR A N 1
ATOM 2853 C CA . THR A 1 333 ? 12.950 -6.580 22.018 1.00 94.38 333 THR A CA 1
ATOM 2854 C C . THR A 1 333 ? 12.526 -5.761 20.800 1.00 94.38 333 THR A C 1
ATOM 2856 O O . THR A 1 333 ? 13.158 -4.750 20.498 1.00 94.38 333 THR A O 1
ATOM 2859 N N . GLN A 1 334 ? 11.443 -6.152 20.119 1.00 93.50 334 GLN A N 1
ATOM 2860 C CA . GLN A 1 334 ? 10.944 -5.427 18.946 1.00 93.50 334 GLN A CA 1
ATOM 2861 C C . GLN A 1 334 ? 10.403 -4.043 19.314 1.00 93.50 334 GLN A C 1
ATOM 2863 O O . GLN A 1 334 ? 10.688 -3.066 18.622 1.00 93.50 334 GLN A O 1
ATOM 2868 N N . LYS A 1 335 ? 9.703 -3.925 20.448 1.00 94.81 335 LYS A N 1
ATOM 2869 C CA . LYS A 1 335 ? 9.262 -2.634 20.986 1.00 94.81 335 LYS A CA 1
ATOM 2870 C C . LYS A 1 335 ? 10.441 -1.684 21.200 1.00 94.81 335 LYS A C 1
ATOM 2872 O O . LYS A 1 335 ? 10.394 -0.552 20.728 1.00 94.81 335 LYS A O 1
ATOM 2877 N N . GLN A 1 336 ? 11.511 -2.140 21.858 1.00 93.94 336 GLN A N 1
ATOM 2878 C CA . GLN A 1 336 ? 12.675 -1.290 22.133 1.00 93.94 336 GLN A CA 1
ATOM 2879 C C . GLN A 1 336 ? 13.362 -0.817 20.846 1.00 93.94 336 GLN A C 1
ATOM 2881 O O . GLN A 1 336 ? 13.767 0.341 20.753 1.00 93.94 336 GLN A O 1
ATOM 2886 N N . ILE A 1 337 ? 13.467 -1.692 19.841 1.00 92.56 337 ILE A N 1
ATOM 2887 C CA . ILE A 1 337 ? 14.001 -1.339 18.519 1.00 92.56 337 ILE A CA 1
ATOM 2888 C C . ILE A 1 337 ? 13.170 -0.213 17.889 1.00 92.56 337 ILE A C 1
ATOM 2890 O O . ILE A 1 337 ? 13.731 0.783 17.428 1.00 92.56 337 ILE A O 1
ATOM 2894 N N . ILE A 1 338 ? 11.842 -0.350 17.908 1.00 92.38 338 ILE A N 1
ATOM 2895 C CA . ILE A 1 338 ? 10.918 0.641 17.350 1.00 92.38 338 ILE A CA 1
ATOM 2896 C C . ILE A 1 338 ? 11.008 1.974 18.107 1.00 92.38 338 ILE A C 1
ATOM 2898 O O . ILE A 1 338 ? 11.072 3.028 17.479 1.00 92.38 338 ILE A O 1
ATOM 2902 N N . TRP A 1 339 ? 11.062 1.952 19.441 1.00 92.69 339 TRP A N 1
ATOM 2903 C CA . TRP A 1 339 ? 11.143 3.175 20.249 1.00 92.69 339 TRP A CA 1
ATOM 2904 C C . TRP A 1 339 ? 12.443 3.925 19.986 1.00 92.69 339 TRP A C 1
ATOM 2906 O O . TRP A 1 339 ? 12.404 5.114 19.680 1.00 92.69 339 TRP A O 1
ATOM 2916 N N . ASN A 1 340 ? 13.576 3.218 20.003 1.00 92.12 340 ASN A N 1
ATOM 2917 C CA . ASN A 1 340 ? 14.879 3.805 19.691 1.00 92.12 340 ASN A CA 1
ATOM 2918 C C . ASN A 1 340 ? 14.879 4.440 18.292 1.00 92.12 340 ASN A C 1
ATOM 2920 O O . ASN A 1 340 ? 15.433 5.522 18.097 1.00 92.12 340 ASN A O 1
ATOM 2924 N N . PHE A 1 341 ? 14.235 3.791 17.315 1.00 91.00 341 PHE A N 1
ATOM 2925 C CA . PHE A 1 341 ? 14.081 4.353 15.977 1.00 91.00 341 PHE A CA 1
ATOM 2926 C C . PHE A 1 341 ? 13.257 5.648 15.994 1.00 91.00 341 PHE A C 1
ATOM 2928 O O . PHE A 1 341 ? 13.671 6.639 15.390 1.00 91.00 341 PHE A O 1
ATOM 2935 N N . CYS A 1 342 ? 12.128 5.679 16.708 1.00 90.50 342 CYS A N 1
ATOM 2936 C CA . CYS A 1 342 ? 11.311 6.885 16.853 1.00 90.50 342 CYS A CA 1
ATOM 2937 C C . CYS A 1 342 ? 12.083 8.041 17.514 1.00 90.50 342 CYS A C 1
ATOM 2939 O O . CYS A 1 342 ? 11.982 9.184 17.064 1.00 90.50 342 CYS A O 1
ATOM 2941 N N . GLU A 1 343 ? 12.888 7.761 18.541 1.00 90.88 343 GLU A N 1
ATOM 2942 C CA . GLU A 1 343 ? 13.726 8.764 19.211 1.00 90.88 343 GLU A CA 1
ATOM 2943 C C . GLU A 1 343 ? 14.778 9.362 18.271 1.00 90.88 343 GLU A C 1
ATOM 2945 O O . GLU A 1 343 ? 14.951 10.580 18.224 1.00 90.88 343 GLU A O 1
ATOM 2950 N N . GLN A 1 344 ? 15.443 8.518 17.480 1.00 90.38 344 GLN A N 1
ATOM 2951 C CA . GLN A 1 344 ? 16.511 8.929 16.562 1.00 90.38 344 GLN A CA 1
ATOM 2952 C C . GLN A 1 344 ? 16.013 9.709 15.338 1.00 90.38 344 GLN A C 1
ATOM 2954 O O . GLN A 1 344 ? 16.808 10.381 14.685 1.00 90.38 344 GLN A O 1
ATOM 2959 N N . ASN A 1 345 ? 14.716 9.636 15.024 1.00 86.94 345 ASN A N 1
ATOM 2960 C CA . ASN A 1 345 ? 14.121 10.217 13.815 1.00 86.94 345 ASN A CA 1
ATOM 2961 C C . ASN A 1 345 ? 13.081 11.311 14.126 1.00 86.94 345 ASN A C 1
ATOM 2963 O O . ASN A 1 345 ? 12.135 11.506 13.367 1.00 86.94 345 ASN A O 1
ATOM 2967 N N . GLU A 1 346 ? 13.232 12.022 15.249 1.00 85.88 346 GLU A N 1
ATOM 2968 C CA . GLU A 1 346 ? 12.361 13.149 15.634 1.00 85.88 346 GLU A CA 1
ATOM 2969 C C . GLU A 1 346 ? 10.860 12.778 15.714 1.00 85.88 346 GLU A C 1
ATOM 2971 O O . GLU A 1 346 ? 9.971 13.580 15.400 1.00 85.88 346 GLU A O 1
ATOM 2976 N N . MET A 1 347 ? 10.564 11.549 16.151 1.00 89.06 347 MET A N 1
ATOM 2977 C CA . MET A 1 347 ? 9.211 10.998 16.327 1.00 89.06 347 MET A CA 1
ATOM 2978 C C . MET A 1 347 ? 8.884 10.705 17.798 1.00 89.06 347 MET A C 1
ATOM 2980 O O . MET A 1 347 ? 8.033 9.875 18.101 1.00 89.06 347 MET A O 1
ATOM 2984 N N . LYS A 1 348 ? 9.533 11.389 18.747 1.00 88.81 348 LYS A N 1
ATOM 2985 C CA . LYS A 1 348 ? 9.344 11.150 20.191 1.00 88.81 348 LYS A CA 1
ATOM 2986 C C . LYS A 1 348 ? 7.892 11.288 20.673 1.00 88.81 348 LYS A C 1
ATOM 2988 O O . LYS A 1 348 ? 7.493 10.589 21.592 1.00 88.81 348 LYS A O 1
ATOM 2993 N N . GLU A 1 349 ? 7.085 12.146 20.044 1.00 90.75 349 GLU A N 1
ATOM 2994 C CA . GLU A 1 349 ? 5.674 12.332 20.426 1.00 90.75 349 GLU A CA 1
ATOM 2995 C C . GLU A 1 349 ? 4.803 11.124 20.039 1.00 90.75 349 GLU A C 1
ATOM 2997 O O . GLU A 1 349 ? 3.711 10.963 20.569 1.00 90.75 349 GLU A O 1
ATOM 3002 N N . ILE A 1 350 ? 5.277 10.252 19.139 1.00 91.81 350 ILE A N 1
ATOM 3003 C CA . ILE A 1 350 ? 4.582 9.011 18.774 1.00 91.81 350 ILE A CA 1
ATOM 3004 C C . ILE A 1 350 ? 4.657 7.991 19.917 1.00 91.81 350 ILE A C 1
ATOM 3006 O O . ILE A 1 350 ? 3.728 7.210 20.093 1.00 91.81 350 ILE A O 1
ATOM 3010 N N . ILE A 1 351 ? 5.725 8.004 20.718 1.00 92.44 351 ILE A N 1
ATOM 3011 C CA . ILE A 1 351 ? 5.957 7.008 21.772 1.00 92.44 351 ILE A CA 1
ATOM 3012 C C . ILE A 1 351 ? 4.778 6.916 22.758 1.00 92.44 351 ILE A C 1
ATOM 3014 O O . ILE A 1 351 ? 4.242 5.816 22.890 1.00 92.44 351 ILE A O 1
ATOM 3018 N N . PRO A 1 352 ? 4.284 8.013 23.368 1.00 93.19 352 PRO A N 1
ATOM 3019 C CA . PRO A 1 352 ? 3.128 7.945 24.264 1.00 93.19 352 PRO A CA 1
ATOM 3020 C C . PRO A 1 352 ? 1.856 7.392 23.607 1.00 93.19 352 PRO A C 1
ATOM 3022 O O . PRO A 1 352 ? 1.099 6.661 24.243 1.00 93.19 352 PRO A O 1
ATOM 3025 N N . LEU A 1 353 ? 1.617 7.694 22.323 1.00 93.38 353 LEU A N 1
ATOM 3026 C CA . LEU A 1 353 ? 0.512 7.091 21.571 1.00 93.38 353 LEU A CA 1
ATOM 3027 C C . LEU A 1 353 ? 0.686 5.571 21.478 1.00 93.38 353 LEU A C 1
ATOM 3029 O O . LEU A 1 353 ? -0.269 4.825 21.668 1.00 93.38 353 LEU A O 1
ATOM 3033 N N . LEU A 1 354 ? 1.890 5.094 21.178 1.00 93.31 354 LEU A N 1
ATOM 3034 C CA . LEU A 1 354 ? 2.129 3.662 21.068 1.00 93.31 354 LEU A CA 1
ATOM 3035 C C . LEU A 1 354 ? 2.070 2.969 22.443 1.00 93.31 354 LEU A C 1
ATOM 3037 O O . LEU A 1 354 ? 1.502 1.887 22.556 1.00 93.31 354 LEU A O 1
ATOM 3041 N N . GLU A 1 355 ? 2.560 3.588 23.516 1.00 93.81 355 GLU A N 1
ATOM 3042 C CA . GLU A 1 355 ? 2.367 3.067 24.879 1.00 93.81 355 GLU A CA 1
ATOM 3043 C C . GLU A 1 355 ? 0.881 2.962 25.233 1.00 93.81 355 GLU A C 1
ATOM 3045 O O . GLU A 1 355 ? 0.436 1.953 25.788 1.00 93.81 355 GLU A O 1
ATOM 3050 N N . PHE A 1 356 ? 0.087 3.949 24.820 1.00 93.94 356 PHE A N 1
ATOM 3051 C CA . PHE A 1 356 ? -1.356 3.922 24.991 1.00 93.94 356 PHE A CA 1
ATOM 3052 C C . PHE A 1 356 ? -2.016 2.785 24.200 1.00 93.94 356 PHE A C 1
ATOM 3054 O O . PHE A 1 356 ? -2.840 2.054 24.743 1.00 93.94 356 PHE A O 1
ATOM 3061 N N . LEU A 1 357 ? -1.639 2.591 22.935 1.00 94.19 357 LEU A N 1
ATOM 3062 C CA . LEU A 1 357 ? -2.257 1.593 22.058 1.00 94.19 357 LEU A CA 1
ATOM 3063 C C . LEU A 1 357 ? -1.875 0.144 22.393 1.00 94.19 357 LEU A C 1
ATOM 3065 O O . LEU A 1 357 ? -2.701 -0.756 22.234 1.00 94.19 357 LEU A O 1
ATOM 3069 N N . TYR A 1 358 ? -0.631 -0.091 22.815 1.00 94.44 358 TYR A N 1
ATOM 3070 C CA . TYR A 1 358 ? -0.083 -1.441 22.997 1.00 94.44 358 TYR A CA 1
ATOM 3071 C C . TYR A 1 358 ? 0.020 -1.864 24.463 1.00 94.44 358 TYR A C 1
ATOM 3073 O O . TYR A 1 358 ? -0.057 -3.058 24.756 1.00 94.44 358 TYR A O 1
ATOM 3081 N N . GLU A 1 359 ? 0.183 -0.917 25.386 1.00 91.88 359 GLU A N 1
ATOM 3082 C CA . GLU A 1 359 ? 0.315 -1.195 26.821 1.00 91.88 359 GLU A CA 1
ATOM 3083 C C . GLU A 1 359 ? -0.836 -0.630 27.649 1.00 91.88 359 GLU A C 1
ATOM 3085 O O . GLU A 1 359 ? -0.902 -0.899 28.848 1.00 91.88 359 GLU A O 1
ATOM 3090 N N . GLU A 1 360 ? -1.726 0.157 27.035 1.00 89.19 360 GLU A N 1
ATOM 3091 C CA . GLU A 1 360 ? -2.791 0.892 27.722 1.00 89.19 360 GLU A CA 1
ATOM 3092 C C . GLU A 1 360 ? -2.254 1.796 28.848 1.00 89.19 360 GLU A C 1
ATOM 3094 O O . GLU A 1 360 ? -2.955 2.074 29.831 1.00 89.19 360 GLU A O 1
ATOM 3099 N N . LYS A 1 361 ? -1.006 2.264 28.693 1.00 87.44 361 LYS A N 1
ATOM 3100 C CA . LYS A 1 361 ? -0.301 3.176 29.601 1.00 87.44 361 LYS A CA 1
ATOM 3101 C C . LYS A 1 361 ? -0.261 4.576 29.001 1.00 87.44 361 LYS A C 1
ATOM 3103 O O . LYS A 1 361 ? 0.062 4.733 27.832 1.00 87.44 361 LYS A O 1
ATOM 3108 N N . TYR A 1 362 ? -0.585 5.578 29.805 1.00 81.75 362 TYR A N 1
ATOM 3109 C CA . TYR A 1 362 ? -0.425 6.990 29.468 1.00 81.75 362 TYR A CA 1
ATOM 3110 C C . TYR A 1 362 ? -0.444 7.806 30.761 1.00 81.75 362 TYR A C 1
ATOM 3112 O O . TYR A 1 362 ? -1.113 7.427 31.723 1.00 81.75 362 TYR A O 1
ATOM 3120 N N . GLU A 1 363 ? 0.297 8.911 30.781 1.00 78.00 363 GLU A N 1
ATOM 3121 C CA . GLU A 1 363 ? 0.292 9.861 31.901 1.00 78.00 363 GLU A CA 1
ATOM 3122 C C . GLU A 1 363 ? -0.633 11.051 31.631 1.00 78.00 363 GLU A C 1
ATOM 3124 O O . GLU A 1 363 ? -1.249 11.581 32.552 1.00 78.00 363 GLU A O 1
ATOM 3129 N N . ASN A 1 364 ? -0.718 11.481 30.368 1.00 81.81 364 ASN A N 1
ATOM 3130 C CA . ASN A 1 364 ? -1.469 12.658 29.951 1.00 81.81 364 ASN A CA 1
ATOM 3131 C C . ASN A 1 364 ? -2.096 12.430 28.572 1.00 81.81 364 ASN A C 1
ATOM 3133 O O . ASN A 1 364 ? -1.410 12.117 27.599 1.00 81.81 364 ASN A O 1
ATOM 3137 N N . GLU A 1 365 ? -3.401 12.640 28.467 1.00 80.19 365 GLU A N 1
ATOM 3138 C CA . GLU A 1 365 ? -4.183 12.491 27.243 1.00 80.19 365 GLU A CA 1
ATOM 3139 C C . GLU A 1 365 ? -3.694 13.387 26.095 1.00 80.19 365 GLU A C 1
ATOM 3141 O O . GLU A 1 365 ? -3.771 13.005 24.926 1.00 80.19 365 GLU A O 1
ATOM 3146 N N . ASN A 1 366 ? -3.115 14.553 26.398 1.00 85.19 366 ASN A N 1
ATOM 3147 C CA . ASN A 1 366 ? -2.556 15.444 25.381 1.00 85.19 366 ASN A CA 1
ATOM 3148 C C . ASN A 1 366 ? -1.373 14.804 24.646 1.00 85.19 366 ASN A C 1
ATOM 3150 O O . ASN A 1 366 ? -1.192 15.061 23.458 1.00 85.19 366 ASN A O 1
ATOM 3154 N N . GLN A 1 367 ? -0.607 13.929 25.308 1.00 88.44 367 GLN A N 1
ATOM 3155 C CA . GLN A 1 367 ? 0.500 13.213 24.669 1.00 88.44 367 GLN A CA 1
ATOM 3156 C C . GLN A 1 367 ? -0.008 12.227 23.606 1.00 88.44 367 GLN A C 1
ATOM 3158 O O . GLN A 1 367 ? 0.611 12.091 22.553 1.00 88.44 367 GLN A O 1
ATOM 3163 N N . ILE A 1 368 ? -1.176 11.607 23.823 1.00 88.62 368 ILE A N 1
ATOM 3164 C CA . ILE A 1 368 ? -1.815 10.720 22.837 1.00 88.62 368 ILE A CA 1
ATOM 3165 C C . ILE A 1 368 ? -2.170 11.518 21.577 1.00 88.62 368 ILE A C 1
ATOM 3167 O O . ILE A 1 368 ? -1.841 11.113 20.461 1.00 88.62 368 ILE A O 1
ATOM 3171 N N . PHE A 1 369 ? -2.812 12.680 21.740 1.00 88.81 369 PHE A N 1
ATOM 3172 C CA . PHE A 1 369 ? -3.218 13.519 20.608 1.00 88.81 369 PHE A CA 1
ATOM 3173 C C . PHE A 1 369 ? -2.024 14.145 19.872 1.00 88.81 369 PHE A C 1
ATOM 3175 O O . PHE A 1 369 ? -2.063 14.248 18.645 1.00 88.81 369 PHE A O 1
ATOM 3182 N N . ASN A 1 370 ? -0.950 14.502 20.583 1.00 90.19 370 ASN A N 1
ATOM 3183 C CA . ASN A 1 370 ? 0.305 14.936 19.964 1.00 90.19 370 ASN A CA 1
ATOM 3184 C C . ASN A 1 370 ? 0.926 13.823 19.109 1.00 90.19 370 ASN A C 1
ATOM 3186 O O . ASN A 1 370 ? 1.380 14.086 17.995 1.00 90.19 370 ASN A O 1
ATOM 3190 N N . GLY A 1 371 ? 0.898 12.578 19.593 1.00 90.62 371 GLY A N 1
ATOM 3191 C CA . GLY A 1 371 ? 1.348 11.419 18.826 1.00 90.62 371 GLY A CA 1
ATOM 3192 C C . GLY A 1 371 ? 0.502 11.168 17.583 1.00 90.62 371 GLY A C 1
ATOM 3193 O O . GLY A 1 371 ? 1.049 10.957 16.502 1.00 90.62 371 GLY A O 1
ATOM 3194 N N . LEU A 1 372 ? -0.828 11.278 17.693 1.00 89.19 372 LEU A N 1
ATOM 3195 C CA . LEU A 1 372 ? -1.732 11.158 16.541 1.00 89.19 372 LEU A CA 1
ATOM 3196 C C . LEU A 1 372 ? -1.467 12.232 15.479 1.00 89.19 372 LEU A C 1
ATOM 3198 O O . LEU A 1 372 ? -1.552 11.939 14.289 1.00 89.19 372 LEU A O 1
ATOM 3202 N N . ALA A 1 373 ? -1.096 13.449 15.885 1.00 87.94 373 ALA A N 1
ATOM 3203 C CA . ALA A 1 373 ? -0.708 14.510 14.956 1.00 87.94 373 ALA A CA 1
ATOM 3204 C C . ALA A 1 373 ? 0.581 14.191 14.173 1.00 87.94 373 ALA A C 1
ATOM 3206 O O . ALA A 1 373 ? 0.829 14.806 13.142 1.00 87.94 373 ALA A O 1
ATOM 3207 N N . GLN A 1 374 ? 1.385 13.227 14.633 1.00 87.00 374 GLN A N 1
ATOM 3208 C CA . GLN A 1 374 ? 2.577 12.739 13.935 1.00 87.00 374 GLN A CA 1
ATOM 3209 C C . GLN A 1 374 ? 2.369 11.387 13.241 1.00 87.00 374 GLN A C 1
ATOM 3211 O O . GLN A 1 374 ? 3.326 10.851 12.685 1.00 87.00 374 GLN A O 1
ATOM 3216 N N . ALA A 1 375 ? 1.149 10.835 13.233 1.00 82.50 375 ALA A N 1
ATOM 3217 C CA . ALA A 1 375 ? 0.883 9.520 12.652 1.00 82.50 375 ALA A CA 1
ATOM 3218 C C . ALA A 1 375 ? 1.296 9.431 11.171 1.00 82.50 375 ALA A C 1
ATOM 3220 O O . ALA A 1 375 ? 1.765 8.386 10.741 1.00 82.50 375 ALA A O 1
ATOM 3221 N N . GLU A 1 376 ? 1.235 10.528 10.407 1.00 79.38 376 GLU A N 1
ATOM 3222 C CA . GLU A 1 376 ? 1.716 10.586 9.013 1.00 79.38 376 GLU A CA 1
ATOM 3223 C C . GLU A 1 376 ? 3.187 10.161 8.837 1.00 79.38 376 GLU A C 1
ATOM 3225 O O . GLU A 1 376 ? 3.569 9.649 7.786 1.00 79.38 376 GLU A O 1
ATOM 3230 N N . LYS A 1 377 ? 4.015 10.290 9.883 1.00 83.19 377 LYS A N 1
ATOM 3231 C CA . LYS A 1 377 ? 5.422 9.867 9.863 1.00 83.19 377 LYS A CA 1
ATOM 3232 C C . LYS A 1 377 ? 5.605 8.347 9.952 1.00 83.19 377 LYS A C 1
ATOM 3234 O O . LYS A 1 377 ? 6.710 7.858 9.739 1.00 83.19 377 LYS A O 1
ATOM 3239 N N . LEU A 1 378 ? 4.546 7.585 10.246 1.00 83.75 378 LEU A N 1
ATOM 3240 C CA . LEU A 1 378 ? 4.605 6.123 10.368 1.00 83.75 378 LEU A CA 1
ATOM 3241 C C . LEU A 1 378 ? 4.758 5.405 9.018 1.00 83.75 378 LEU A C 1
ATOM 3243 O O . LEU A 1 378 ? 5.019 4.205 9.023 1.00 83.75 378 LEU A O 1
ATOM 3247 N N . LEU A 1 379 ? 4.664 6.131 7.894 1.00 81.75 379 LEU A N 1
ATOM 3248 C CA . LEU A 1 379 ? 4.686 5.622 6.517 1.00 81.75 379 LEU A CA 1
ATOM 3249 C C . LEU A 1 379 ? 3.481 4.713 6.221 1.00 81.75 379 LEU A C 1
ATOM 3251 O O . LEU A 1 379 ? 3.289 3.682 6.848 1.00 81.75 379 LEU A O 1
ATOM 3255 N N . GLY A 1 380 ? 2.664 5.062 5.236 1.00 84.75 380 GLY A N 1
ATOM 3256 C CA . GLY A 1 380 ? 1.451 4.323 4.875 1.00 84.75 380 GLY A CA 1
ATOM 3257 C C . GLY A 1 380 ? 0.438 5.260 4.236 1.00 84.75 380 GLY A C 1
ATOM 3258 O O . GLY A 1 380 ? 0.594 6.476 4.346 1.00 84.75 380 GLY A O 1
ATOM 3259 N N . SER A 1 381 ? -0.576 4.706 3.572 1.00 85.12 381 SER A N 1
ATOM 3260 C CA . SER A 1 381 ? -1.670 5.545 3.080 1.00 85.12 381 SER A CA 1
ATOM 3261 C C . SER A 1 381 ? -2.462 6.126 4.250 1.00 85.12 381 SER A C 1
ATOM 3263 O O . SER A 1 381 ? -2.503 5.547 5.342 1.00 85.12 381 SER A O 1
ATOM 3265 N N . GLU A 1 382 ? -3.127 7.256 4.026 1.00 86.12 382 GLU A N 1
ATOM 3266 C CA . GLU A 1 382 ? -3.968 7.902 5.044 1.00 86.12 382 GLU A CA 1
ATOM 3267 C C . GLU A 1 382 ? -4.965 6.916 5.677 1.00 86.12 382 GLU A C 1
ATOM 3269 O O . GLU A 1 382 ? -5.133 6.852 6.895 1.00 86.12 382 GLU A O 1
ATOM 3274 N N . GLU A 1 383 ? -5.583 6.088 4.842 1.00 90.12 383 GLU A N 1
ATOM 3275 C CA . GLU A 1 383 ? -6.575 5.094 5.239 1.00 90.12 383 GLU A CA 1
ATOM 3276 C C . GLU A 1 383 ? -6.003 3.993 6.138 1.00 90.12 383 GLU A C 1
ATOM 3278 O O . GLU A 1 383 ? -6.651 3.564 7.095 1.00 90.12 383 GLU A O 1
ATOM 3283 N N . GLN A 1 384 ? -4.772 3.556 5.867 1.00 91.50 384 GLN A N 1
ATOM 3284 C CA . GLN A 1 384 ? -4.072 2.600 6.722 1.00 91.50 384 GLN A CA 1
ATOM 3285 C C . GLN A 1 384 ? -3.739 3.232 8.078 1.00 91.50 384 GLN A C 1
ATOM 3287 O O . GLN A 1 384 ? -3.868 2.588 9.118 1.00 91.50 384 GLN A O 1
ATOM 3292 N N . LEU A 1 385 ? -3.345 4.509 8.084 1.00 91.44 385 LEU A N 1
ATOM 3293 C CA . LEU A 1 385 ? -2.971 5.248 9.292 1.00 91.44 385 LEU A CA 1
ATOM 3294 C C . LEU A 1 385 ? -4.155 5.539 10.221 1.00 91.44 385 LEU A C 1
ATOM 3296 O O . LEU A 1 385 ? -3.960 5.671 11.434 1.00 91.44 385 LEU A O 1
ATOM 3300 N N . LEU A 1 386 ? -5.384 5.570 9.694 1.00 93.06 386 LEU A N 1
ATOM 3301 C CA . LEU A 1 386 ? -6.591 5.742 10.505 1.00 93.06 386 LEU A CA 1
ATOM 3302 C C . LEU A 1 386 ? -6.758 4.672 11.581 1.00 93.06 386 LEU A C 1
ATOM 3304 O O . LEU A 1 386 ? -7.360 4.963 12.611 1.00 93.06 386 LEU A O 1
ATOM 3308 N N . ILE A 1 387 ? -6.188 3.477 11.411 1.00 94.75 387 ILE A N 1
ATOM 3309 C CA . ILE A 1 387 ? -6.318 2.406 12.404 1.00 94.75 387 ILE A CA 1
ATOM 3310 C C . ILE A 1 387 ? -5.808 2.816 13.792 1.00 94.75 387 ILE A C 1
ATOM 3312 O O . ILE A 1 387 ? -6.397 2.439 14.802 1.00 94.75 387 ILE A O 1
ATOM 3316 N N . PHE A 1 388 ? -4.766 3.652 13.860 1.00 94.25 388 PHE A N 1
ATOM 3317 C CA . PHE A 1 388 ? -4.237 4.157 15.127 1.00 94.25 388 PHE A CA 1
ATOM 3318 C C . PHE A 1 388 ? -5.197 5.155 15.787 1.00 94.25 388 PHE A C 1
ATOM 3320 O O . PHE A 1 388 ? -5.347 5.155 17.005 1.00 94.25 388 PHE A O 1
ATOM 3327 N N . GLN A 1 389 ? -5.894 5.967 14.986 1.00 94.56 389 GLN A N 1
ATOM 3328 C CA . GLN A 1 389 ? -6.936 6.875 15.471 1.00 94.56 389 GLN A CA 1
ATOM 3329 C C . GLN A 1 389 ? -8.193 6.118 15.917 1.00 94.56 389 GLN A C 1
ATOM 3331 O O . GLN A 1 389 ? -8.797 6.473 16.931 1.00 94.56 389 GLN A O 1
ATOM 3336 N N . GLU A 1 390 ? -8.584 5.089 15.165 1.00 95.88 390 GLU A N 1
ATOM 3337 C CA . GLU A 1 390 ? -9.714 4.207 15.460 1.00 95.88 390 GLU A CA 1
ATOM 3338 C C . GLU A 1 390 ? -9.478 3.420 16.754 1.00 95.88 390 GLU A C 1
ATOM 3340 O O . GLU A 1 390 ? -10.365 3.356 17.605 1.00 95.88 390 GLU A O 1
ATOM 3345 N N . ALA A 1 391 ? -8.273 2.871 16.938 1.00 95.69 391 ALA A N 1
ATOM 3346 C CA . ALA A 1 391 ? -7.908 2.055 18.093 1.00 95.69 391 ALA A CA 1
ATOM 3347 C C . ALA A 1 391 ? -7.952 2.822 19.421 1.00 95.69 391 ALA A C 1
ATOM 3349 O O . ALA A 1 391 ? -8.210 2.214 20.461 1.00 95.69 391 ALA A O 1
ATOM 3350 N N . CYS A 1 392 ? -7.767 4.147 19.401 1.00 94.94 392 CYS A N 1
ATOM 3351 C CA . CYS A 1 392 ? -7.879 4.965 20.605 1.00 94.94 392 CYS A CA 1
ATOM 3352 C C . CYS A 1 392 ? -9.297 4.963 21.194 1.00 94.94 392 CYS A C 1
ATOM 3354 O O . CYS A 1 392 ? -9.452 4.976 22.413 1.00 94.94 392 CYS A O 1
ATOM 3356 N N . VAL A 1 393 ? -10.335 4.930 20.352 1.00 94.75 393 VAL A N 1
ATOM 3357 C CA . VAL A 1 393 ? -11.735 5.065 20.787 1.00 94.75 393 VAL A CA 1
ATOM 3358 C C . VAL A 1 393 ? -12.154 3.984 21.794 1.00 94.75 393 VAL A C 1
ATOM 3360 O O . VAL A 1 393 ? -12.583 4.356 22.888 1.00 94.75 393 VAL A O 1
ATOM 3363 N N . PRO A 1 394 ? -12.034 2.669 21.507 1.00 93.44 394 PRO A N 1
ATOM 3364 C CA . PRO A 1 394 ? -12.408 1.645 22.480 1.00 93.44 394 PRO A CA 1
ATOM 3365 C C . PRO A 1 394 ? -11.598 1.722 23.774 1.00 93.44 394 PRO A C 1
ATOM 3367 O O . PRO A 1 394 ? -12.162 1.477 24.836 1.00 93.44 394 PRO A O 1
ATOM 3370 N N . ILE A 1 395 ? -10.307 2.069 23.708 1.00 93.44 395 ILE A N 1
ATOM 3371 C CA . ILE A 1 395 ? -9.451 2.157 24.901 1.00 93.44 395 ILE A CA 1
ATOM 3372 C C . ILE A 1 395 ? -9.923 3.308 25.800 1.00 93.44 395 ILE A C 1
ATOM 3374 O O . ILE A 1 395 ? -10.080 3.120 27.005 1.00 93.44 395 ILE A O 1
ATOM 3378 N N . LEU A 1 396 ? -10.223 4.478 25.222 1.00 93.12 396 LEU A N 1
ATOM 3379 C CA . LEU A 1 396 ? -10.765 5.624 25.962 1.00 93.12 396 LEU A CA 1
ATOM 3380 C C . LEU A 1 396 ? -12.114 5.285 26.616 1.00 93.12 396 LEU A C 1
ATOM 3382 O O . LEU A 1 396 ? -12.315 5.576 27.793 1.00 93.12 396 LEU A O 1
ATOM 3386 N N . ILE A 1 397 ? -13.009 4.603 25.892 1.00 90.69 397 ILE A N 1
ATOM 3387 C CA . ILE A 1 397 ? -14.294 4.133 26.438 1.00 90.69 397 ILE A CA 1
ATOM 3388 C C . ILE A 1 397 ? -14.072 3.183 27.623 1.00 90.69 397 ILE A C 1
ATOM 3390 O O . ILE A 1 397 ? -14.667 3.366 28.682 1.00 90.69 397 ILE A O 1
ATOM 3394 N N . GLN A 1 398 ? -13.197 2.183 27.476 1.00 89.62 398 GLN A N 1
ATOM 3395 C CA . GLN A 1 398 ? -12.914 1.196 28.527 1.00 89.62 398 GLN A CA 1
ATOM 3396 C C . GLN A 1 398 ? -12.333 1.831 29.795 1.00 89.62 398 GLN A C 1
ATOM 3398 O O . GLN A 1 398 ? -12.616 1.373 30.901 1.00 89.62 398 GLN A O 1
ATOM 3403 N N . LYS A 1 399 ? -11.561 2.909 29.640 1.00 89.38 399 LYS A N 1
ATOM 3404 C CA . LYS A 1 399 ? -10.992 3.682 30.748 1.00 89.38 399 LYS A CA 1
ATOM 3405 C C . LYS A 1 399 ? -11.924 4.761 31.309 1.00 89.38 399 LYS A C 1
ATOM 3407 O O . LYS A 1 399 ? -11.518 5.474 32.217 1.00 89.38 399 LYS A O 1
ATOM 3412 N N . GLN A 1 400 ? -13.163 4.852 30.819 1.00 89.69 400 GLN A N 1
ATOM 3413 C CA . GLN A 1 400 ? -14.158 5.860 31.220 1.00 89.69 400 GLN A CA 1
ATOM 3414 C C . GLN A 1 400 ? -13.743 7.310 30.894 1.00 89.69 400 GLN A C 1
ATOM 3416 O O . GLN A 1 400 ? -14.249 8.264 31.479 1.00 89.69 400 GLN A O 1
ATOM 3421 N N . GLU A 1 401 ? -12.875 7.494 29.898 1.00 91.38 401 GLU A N 1
ATOM 3422 C CA . GLU A 1 401 ? -12.419 8.793 29.386 1.00 91.38 401 GLU A CA 1
ATOM 3423 C C . GLU A 1 401 ? -13.412 9.352 28.351 1.00 91.38 401 GLU A C 1
ATOM 3425 O O . GLU A 1 401 ? -13.080 9.585 27.184 1.00 91.38 401 GLU A O 1
ATOM 3430 N N . ILE A 1 402 ? -14.674 9.524 28.757 1.00 92.06 402 ILE A N 1
ATOM 3431 C CA . ILE A 1 402 ? -15.805 9.743 27.836 1.00 92.06 402 ILE A CA 1
ATOM 3432 C C . ILE A 1 402 ? -15.661 11.035 27.020 1.00 92.06 402 ILE A C 1
ATOM 3434 O O . ILE A 1 402 ? -15.910 11.030 25.815 1.00 92.06 402 ILE A O 1
ATOM 3438 N N . TYR A 1 403 ? -15.188 12.122 27.636 1.00 92.62 403 TYR A N 1
ATOM 3439 C CA . TYR A 1 403 ? -14.928 13.386 26.933 1.00 92.62 403 TYR A CA 1
ATOM 3440 C C . TYR A 1 403 ? -13.892 13.219 25.809 1.00 92.62 403 TYR A C 1
ATOM 3442 O O . TYR A 1 403 ? -14.082 13.681 24.682 1.00 92.62 403 TYR A O 1
ATOM 3450 N N . ASN A 1 404 ? -12.801 12.503 26.088 1.00 92.69 404 ASN A N 1
ATOM 3451 C CA . ASN A 1 404 ? -11.747 12.256 25.108 1.00 92.69 404 ASN A CA 1
ATOM 3452 C C . ASN A 1 404 ? -12.213 11.286 24.012 1.00 92.69 404 ASN A C 1
ATOM 3454 O O . ASN A 1 404 ? -11.881 11.483 22.840 1.00 92.69 404 ASN A O 1
ATOM 3458 N N . ALA A 1 405 ? -13.022 10.279 24.359 1.00 93.94 405 ALA A N 1
ATOM 3459 C CA . ALA A 1 405 ? -13.649 9.387 23.386 1.00 93.94 405 ALA A CA 1
ATOM 3460 C C . ALA A 1 405 ? -14.593 10.152 22.437 1.00 93.94 405 ALA A C 1
ATOM 3462 O O . ALA A 1 405 ? -14.596 9.904 21.228 1.00 93.94 405 ALA A O 1
ATOM 3463 N N . GLU A 1 406 ? -15.355 11.123 22.947 1.00 95.00 406 GLU A N 1
ATOM 3464 C CA . GLU A 1 406 ? -16.240 11.970 22.136 1.00 95.00 406 GLU A CA 1
ATOM 3465 C C . GLU A 1 406 ? -15.430 12.870 21.198 1.00 95.00 406 GLU A C 1
ATOM 3467 O O . GLU A 1 406 ? -15.701 12.941 19.996 1.00 95.00 406 GLU A O 1
ATOM 3472 N N . LYS A 1 407 ? -14.384 13.514 21.727 1.00 94.12 407 LYS A N 1
ATOM 3473 C CA . LYS A 1 407 ? -13.461 14.338 20.941 1.00 94.12 407 LYS A CA 1
ATOM 3474 C C . LYS A 1 407 ? -12.839 13.532 19.798 1.00 94.12 407 LYS A C 1
ATOM 3476 O O . LYS A 1 407 ? -12.814 13.997 18.657 1.00 94.12 407 LYS A O 1
ATOM 3481 N N . GLN A 1 408 ? -12.382 12.313 20.084 1.00 94.62 408 GLN A N 1
ATOM 3482 C CA . GLN A 1 408 ? -11.740 11.454 19.093 1.00 94.62 408 GLN A CA 1
ATOM 3483 C C . GLN A 1 408 ? -12.725 10.922 18.042 1.00 94.62 408 GLN A C 1
ATOM 3485 O O . GLN A 1 408 ? -12.429 10.963 16.848 1.00 94.62 408 GLN A O 1
ATOM 3490 N N . THR A 1 409 ? -13.919 10.477 18.442 1.00 95.50 409 THR A N 1
ATOM 3491 C CA . THR A 1 409 ? -14.959 10.042 17.487 1.00 95.50 409 THR A CA 1
ATOM 3492 C C . THR A 1 409 ? -15.448 11.190 16.603 1.00 95.50 409 THR A C 1
ATOM 3494 O O . THR A 1 409 ? -15.629 11.003 15.401 1.00 95.50 409 THR A O 1
ATOM 3497 N N . SER A 1 410 ? -15.572 12.402 17.151 1.00 95.69 410 SER A N 1
ATOM 3498 C CA . SER A 1 410 ? -15.904 13.605 16.376 1.00 95.69 410 SER A CA 1
ATOM 3499 C C . SER A 1 410 ? -14.807 13.956 15.366 1.00 95.69 410 SER A C 1
ATOM 3501 O O . SER A 1 410 ? -15.104 14.320 14.227 1.00 95.69 410 SER A O 1
ATOM 3503 N N . LYS A 1 411 ? -13.529 13.789 15.739 1.00 94.38 411 LYS A N 1
ATOM 3504 C CA . LYS A 1 411 ? -12.404 13.951 14.809 1.00 94.38 411 LYS A CA 1
ATOM 3505 C C . LYS A 1 411 ? -12.472 12.936 13.666 1.00 94.38 411 LYS A C 1
ATOM 3507 O O . LYS A 1 411 ? -12.366 13.343 12.512 1.00 94.38 411 LYS A O 1
ATOM 3512 N N . LEU A 1 412 ? -12.717 11.661 13.957 1.00 95.38 412 LEU A N 1
ATOM 3513 C CA . LEU A 1 412 ? -12.889 10.621 12.935 1.00 95.38 412 LEU A CA 1
ATOM 3514 C C . LEU A 1 412 ? -14.052 10.927 11.972 1.00 95.38 412 LEU A C 1
ATOM 3516 O O . LEU A 1 412 ? -13.901 10.800 10.759 1.00 95.38 412 LEU A O 1
ATOM 3520 N N . LEU A 1 413 ? -15.186 11.410 12.490 1.00 96.44 413 LEU A N 1
ATOM 3521 C CA . LEU A 1 413 ? -16.335 11.829 11.675 1.00 96.44 413 LEU A CA 1
ATOM 3522 C C . LEU A 1 413 ? -16.054 13.063 10.811 1.00 96.44 413 LEU A C 1
ATOM 3524 O O . LEU A 1 413 ? -16.671 13.219 9.760 1.00 96.44 413 LEU A O 1
ATOM 3528 N N . SER A 1 414 ? -15.122 13.926 11.226 1.00 94.88 414 SER A N 1
ATOM 3529 C CA . SER A 1 414 ? -14.673 15.048 10.393 1.00 94.88 414 SER A CA 1
ATOM 3530 C C . SER A 1 414 ? -13.785 14.610 9.223 1.00 94.88 414 SER A C 1
ATOM 3532 O O . SER A 1 414 ? -13.681 15.345 8.247 1.00 94.88 414 SER A O 1
ATOM 3534 N N . VAL A 1 415 ? -13.156 13.430 9.317 1.00 93.19 415 VAL A N 1
ATOM 3535 C CA . VAL A 1 415 ? -12.327 12.859 8.244 1.00 93.19 415 VAL A CA 1
ATOM 3536 C C . VAL A 1 415 ? -13.189 12.158 7.198 1.00 93.19 415 VAL A C 1
ATOM 3538 O O . VAL A 1 415 ? -12.972 12.348 6.006 1.00 93.19 415 VAL A O 1
ATOM 3541 N N . ARG A 1 416 ? -14.183 11.365 7.620 1.00 94.56 416 ARG A N 1
ATOM 3542 C CA . ARG A 1 416 ? -15.114 10.693 6.700 1.00 94.56 416 ARG A CA 1
ATOM 3543 C C . ARG A 1 416 ? -16.470 10.396 7.325 1.00 94.56 416 ARG A C 1
ATOM 3545 O O . ARG A 1 416 ? -16.604 10.194 8.533 1.00 94.56 416 ARG A O 1
ATOM 3552 N N . SER A 1 417 ? -17.477 10.261 6.465 1.00 92.69 417 SER A N 1
ATOM 3553 C CA . SER A 1 417 ? -18.813 9.810 6.856 1.00 92.69 417 SER A CA 1
ATOM 3554 C C . SER A 1 417 ? -18.843 8.285 7.019 1.00 92.69 417 SER A C 1
ATOM 3556 O O . SER A 1 417 ? -19.057 7.548 6.062 1.00 92.69 417 SER A O 1
ATOM 3558 N N . SER A 1 418 ? -18.595 7.805 8.238 1.00 95.50 418 SER A N 1
ATOM 3559 C CA . SER A 1 418 ? -18.599 6.375 8.584 1.00 95.50 418 SER A CA 1
ATOM 3560 C C . SER A 1 418 ? -19.825 6.008 9.431 1.00 95.50 418 SER A C 1
ATOM 3562 O O . SER A 1 418 ? -19.981 6.551 10.533 1.00 95.50 418 SER A O 1
ATOM 3564 N N . PRO A 1 419 ? -20.670 5.058 8.984 1.00 94.75 419 PRO A N 1
ATOM 3565 C CA . PRO A 1 419 ? -21.702 4.454 9.827 1.00 94.75 419 PRO A CA 1
ATOM 3566 C C . PRO A 1 419 ? -21.156 3.849 11.128 1.00 94.75 419 PRO A C 1
ATOM 3568 O O . PRO A 1 419 ? -21.797 3.956 12.179 1.00 94.75 419 PRO A O 1
ATOM 3571 N N . ILE A 1 420 ? -19.963 3.246 11.091 1.00 94.31 420 ILE A N 1
ATOM 3572 C CA . ILE A 1 420 ? -19.304 2.720 12.292 1.00 94.31 420 ILE A CA 1
ATOM 3573 C C . ILE A 1 420 ? -18.987 3.848 13.278 1.00 94.31 420 ILE A C 1
ATOM 3575 O O . ILE A 1 420 ? -19.351 3.741 14.452 1.00 94.31 420 ILE A O 1
ATOM 3579 N N . TYR A 1 421 ? -18.378 4.948 12.827 1.00 95.38 421 TYR A N 1
ATOM 3580 C CA . TYR A 1 421 ? -18.023 6.059 13.719 1.00 95.38 421 TYR A CA 1
ATOM 3581 C C . TYR A 1 421 ? -19.254 6.755 14.297 1.00 95.38 421 TYR A C 1
ATOM 3583 O O . TYR A 1 421 ? -19.255 7.111 15.473 1.00 95.38 421 TYR A O 1
ATOM 3591 N N . GLN A 1 422 ? -20.329 6.892 13.515 1.00 94.94 422 GLN A N 1
ATOM 3592 C CA . GLN A 1 422 ? -21.604 7.423 14.009 1.00 94.94 422 GLN A CA 1
ATOM 3593 C C . GLN A 1 422 ? -22.149 6.564 15.153 1.00 94.94 422 GLN A C 1
ATOM 3595 O O . GLN A 1 422 ? -22.577 7.078 16.187 1.00 94.94 422 GLN A O 1
ATOM 3600 N N . LYS A 1 423 ? -22.091 5.238 15.002 1.00 93.00 423 LYS A N 1
ATOM 3601 C CA . LYS A 1 423 ? -22.511 4.298 16.044 1.00 93.00 423 LYS A CA 1
ATOM 3602 C C . LYS A 1 423 ? -21.615 4.379 17.279 1.00 93.00 423 LYS A C 1
ATOM 3604 O O . LYS A 1 423 ? -22.128 4.323 18.394 1.00 93.00 423 LYS A O 1
ATOM 3609 N N . TRP A 1 424 ? -20.302 4.526 17.105 1.00 94.12 424 TRP A N 1
ATOM 3610 C CA . TRP A 1 424 ? -19.376 4.724 18.222 1.00 94.12 424 TRP A CA 1
ATOM 3611 C C . TRP A 1 424 ? -19.682 6.016 18.975 1.00 94.12 424 TRP A C 1
ATOM 3613 O O . TRP A 1 424 ? -19.823 5.978 20.193 1.00 94.12 424 TRP A O 1
ATOM 3623 N N . GLN A 1 425 ? -19.886 7.127 18.266 1.00 94.44 425 GLN A N 1
ATOM 3624 C CA . GLN A 1 425 ? -20.258 8.404 18.873 1.00 94.44 425 GLN A CA 1
ATOM 3625 C C . GLN A 1 425 ? -21.570 8.289 19.663 1.00 94.44 425 GLN A C 1
ATOM 3627 O O . GLN A 1 425 ? -21.645 8.743 20.799 1.00 94.44 425 GLN A O 1
ATOM 3632 N N . GLN A 1 426 ? -22.585 7.603 19.127 1.00 93.69 426 GLN A N 1
ATOM 3633 C CA . GLN A 1 426 ? -23.831 7.343 19.859 1.00 93.69 426 GLN A CA 1
ATOM 3634 C C . GLN A 1 426 ? -23.621 6.523 21.139 1.00 93.69 426 GLN A C 1
ATOM 3636 O O . GLN A 1 426 ? -24.340 6.727 22.113 1.00 93.69 426 GLN A O 1
ATOM 3641 N N . ILE A 1 427 ? -22.683 5.572 21.143 1.00 91.50 427 ILE A N 1
ATOM 3642 C CA . ILE A 1 427 ? -22.352 4.782 22.337 1.00 91.50 427 ILE A CA 1
ATOM 3643 C C . ILE A 1 427 ? -21.656 5.663 23.376 1.00 91.50 427 ILE A C 1
ATOM 3645 O O . ILE A 1 427 ? -22.043 5.619 24.539 1.00 91.50 427 ILE A O 1
ATOM 3649 N N . VAL A 1 428 ? -20.693 6.486 22.954 1.00 91.69 428 VAL A N 1
ATOM 3650 C CA . VAL A 1 428 ? -19.983 7.430 23.830 1.00 91.69 428 VAL A CA 1
ATOM 3651 C C . VAL A 1 428 ? -20.959 8.417 24.474 1.00 91.69 428 VAL A C 1
ATOM 3653 O O . VAL A 1 428 ? -20.963 8.564 25.690 1.00 91.69 428 VAL A O 1
ATOM 3656 N N . LEU A 1 429 ? -21.846 9.028 23.684 1.00 90.62 429 LEU A N 1
ATOM 3657 C CA . LEU A 1 429 ? -22.830 10.001 24.176 1.00 90.62 429 LEU A CA 1
ATOM 3658 C C . LEU A 1 429 ? -23.863 9.394 25.135 1.00 90.62 429 LEU A C 1
ATOM 3660 O O . LEU A 1 429 ? -24.423 10.108 25.953 1.00 90.62 429 LEU A O 1
ATOM 3664 N N . LYS A 1 430 ? -24.130 8.084 25.059 1.00 90.44 430 LYS A N 1
ATOM 3665 C CA . LYS A 1 430 ? -25.007 7.387 26.020 1.00 90.44 430 LYS A CA 1
ATOM 3666 C C . LYS A 1 430 ? -24.341 7.115 27.372 1.00 90.44 430 LYS A C 1
ATOM 3668 O O . LYS A 1 430 ? -25.034 6.689 28.291 1.00 90.44 430 LYS A O 1
ATOM 3673 N N . GLN A 1 431 ? -23.019 7.257 27.456 1.00 82.81 431 GLN A N 1
ATOM 3674 C CA . GLN A 1 431 ? -22.243 7.072 28.685 1.00 82.81 431 GLN A CA 1
ATOM 3675 C C . GLN A 1 431 ? -21.951 8.400 29.405 1.00 82.81 431 GLN A C 1
ATOM 3677 O O . GLN A 1 431 ? -21.417 8.359 30.512 1.00 82.81 431 GLN A O 1
ATOM 3682 N N . GLN A 1 432 ? -22.286 9.541 28.786 1.00 72.75 432 GLN A N 1
ATOM 3683 C CA . GLN A 1 432 ? -22.367 10.863 29.425 1.00 72.75 432 GLN A CA 1
ATOM 3684 C C . GLN A 1 432 ? -23.675 10.991 30.201 1.00 72.75 432 GLN A C 1
ATOM 3686 O O . GLN A 1 432 ? -23.634 11.600 31.294 1.00 72.75 432 GLN A O 1
#

Sequence (432 aa):
MAIWTKNQKFIDYIERTLLFKDFGEWKKIFDYSVKDFQKIDEKIILLLLQVDCHVYLNDMKAPKRYQELNDILKDYDYQNEYLNDYINAYNEWVIKYNRESAFQKFQLIVQKYNDISALKRGQLIAFLMGQNKKQLEIAQKFNPDQCYFKGKYYYAMLSFAYGEIFMYKEAAEAIEKGLKIEVNDPWLHHAQMHNLFFTESNITKCIKISENFVGYWQGLNAFLRSHNFWHLSLFYLENQEIDKVIQIFESQLWNFKDQLYLENLVNAIQLLWKLEIHNKIKFDQKINDFVNRSFSMLYDSFEEEVYGNIGYLMYNLLILKVLKTQKADKYETQKQIIWNFCEQNEMKEIIPLLEFLYEEKYENENQIFNGLAQAEKLLGSEEQLLIFQEACVPILIQKQEIYNAEKQTSKLLSVRSSPIYQKWQQIVLKQQ

InterPro domains:
  IPR033891 Tetratricopeptide repeat protein 38 [PTHR16263] (89-418)

Nearest PDB structures (foldseek):
  2ho1-assembly1_A  TM=5.084E-01  e=1.216E-02  Pseudomonas aeruginosa PAO1
  6gmh-assembly1_Q  TM=4.427E-01  e=1.124E-02  Homo sapiens
  8pkp-assembly1_O  TM=3.963E-01  e=4.979E-02  Homo sapiens
  4a1s-assembly1_B  TM=3.251E-01  e=3.785E-02  Drosophila melanogaster
  7sqc-assembly1_R1  TM=2.534E-01  e=2.293E-01  Chlamydomonas reinhardtii

Secondary structure (DSSP, 8-state):
--GGGG-HHHHHHHHHHHTTB-HHHHHGGGG--GGG-SSHHHHHHHHHHHHHHHHHTT-TTHHHHHHHHHHHTTS-----HHHHHHHHHHIIIIIS--HHHHHHHHHHHHHHH--HHHHHHHHHHHHHTT-HHHHHHHHHT--GGGSTTTTTTHHHHHHHHHHTTT-HHHHHHHHHHHHHH-TT-HHHHHHHHHHHHHH---HHHHHHHHHTTGGGGTTB-HHHHHHHHHHHHHHHHHTT-HHHHHHHIIIIIS--S-TT-HHHHHHHHHHHHHHHHHHHHS--HHHHHHHHHHHHHHHHT--GGGG--TT-HHHHHHHHHHHHHTT-TTHHHHHHHHHHHHHHTT-TTHHHHHHHHHH---S-HHHHHHHHTTGGGG-S-HHHHHHHHHHHHHHHHHTT-HHHHHHHHHHHHHH---HHHHHHHHHHHTT-

Mean predicted aligned error: 4.56 Å

Solvent-accessible surface area (backbone atoms only — not comparable to full-atom values): 23282 Å² total; per-residue (Å²): 122,58,74,54,76,79,39,68,74,48,43,52,47,54,51,38,61,70,56,41,36,26,61,71,68,56,54,54,60,68,79,57,56,63,84,81,41,89,50,70,70,55,33,52,50,52,39,52,55,46,23,49,49,25,56,76,67,71,43,89,52,22,58,58,43,48,50,59,44,56,60,58,52,71,80,52,85,76,80,53,61,72,58,52,49,50,54,53,20,48,41,26,43,66,73,65,61,34,52,70,62,15,29,55,38,20,41,48,44,14,60,77,46,42,33,65,67,34,41,55,49,26,33,51,43,21,53,74,67,56,34,39,70,53,24,37,54,47,47,71,53,46,54,45,83,80,26,95,65,58,37,53,73,46,24,26,56,44,14,36,22,27,43,62,69,74,37,48,69,61,13,50,55,29,40,56,55,28,50,75,74,41,75,81,39,60,57,35,53,39,33,46,48,59,45,40,65,50,72,48,68,57,43,71,57,54,42,56,58,51,58,72,48,56,80,67,49,65,68,34,20,68,52,64,37,22,47,46,50,46,53,51,29,52,35,30,48,57,66,67,37,54,70,56,30,51,50,42,41,58,65,52,40,70,56,54,94,70,75,80,45,68,63,30,52,48,47,41,48,52,52,43,48,52,50,49,45,53,32,67,71,54,80,45,70,68,60,52,54,50,41,56,52,50,46,50,57,52,58,76,66,64,56,78,74,75,76,68,54,77,86,40,45,41,56,50,51,50,51,47,51,46,29,57,74,68,68,39,87,62,35,65,61,53,49,51,54,52,51,54,50,29,57,77,65,83,34,60,49,37,51,48,28,48,36,37,75,77,67,72,41,76,93,51,75,66,43,34,54,52,8,59,74,47,47,75,76,33,45,72,55,69,77,67,53,42,53,66,64,55,49,48,38,43,55,27,51,76,71,66,38,45,70,60,26,41,54,49,34,53,52,51,50,71,64,24,67,44,66,56,46,55,52,50,39,55,52,42,62,71,74,108

pLDDT: mean 92.15, std 7.14, range [52.59, 98.75]